Protein AF-A0A7J7W1C6-F1 (afdb_monomer)

pLDDT: mean 73.7, std 22.51, range [23.16, 97.81]

Structure (mmCIF, N/CA/C/O backbone):
data_AF-A0A7J7W1C6-F1
#
_entry.id   AF-A0A7J7W1C6-F1
#
loop_
_atom_site.group_PDB
_atom_site.id
_atom_site.type_symbol
_atom_site.label_atom_id
_atom_site.label_alt_id
_atom_site.label_comp_id
_atom_site.label_asym_id
_atom_site.label_entity_id
_atom_site.label_seq_id
_atom_site.pdbx_PDB_ins_code
_atom_site.Cartn_x
_atom_site.Cartn_y
_atom_site.Cartn_z
_atom_site.occupancy
_atom_site.B_iso_or_equiv
_atom_site.auth_seq_id
_atom_site.auth_comp_id
_atom_site.auth_asym_id
_atom_site.auth_atom_id
_atom_site.pdbx_PDB_model_num
ATOM 1 N N . MET A 1 1 ? -37.098 -21.656 29.775 1.00 35.44 1 MET A N 1
ATOM 2 C CA . MET A 1 1 ? -37.944 -20.833 30.673 1.00 35.44 1 MET A CA 1
ATOM 3 C C . MET A 1 1 ? -39.061 -20.304 29.790 1.00 35.44 1 MET A C 1
ATOM 5 O O . MET A 1 1 ? -38.696 -19.569 28.898 1.00 35.44 1 MET A O 1
ATOM 9 N N . HIS A 1 2 ? -40.329 -20.739 29.902 1.00 36.75 2 HIS A N 1
ATOM 10 C CA . HIS A 1 2 ? -41.329 -20.486 28.830 1.00 36.75 2 HIS A CA 1
ATOM 11 C C . HIS A 1 2 ? -42.744 -20.053 29.264 1.00 36.75 2 HIS A C 1
ATOM 13 O O . HIS A 1 2 ? -43.590 -19.843 28.406 1.00 36.75 2 HIS A O 1
ATOM 19 N N . SER A 1 3 ? -43.027 -19.871 30.557 1.00 36.19 3 SER A N 1
ATOM 20 C CA . SER A 1 3 ? -44.398 -19.619 31.052 1.00 36.19 3 SER A CA 1
ATOM 21 C C . SER A 1 3 ? -44.576 -18.299 31.818 1.00 36.19 3 SER A C 1
ATOM 23 O O . SER A 1 3 ? -45.486 -18.188 32.633 1.00 36.19 3 SER A O 1
ATOM 25 N N . ALA A 1 4 ? -43.686 -17.322 31.619 1.00 40.28 4 ALA A N 1
ATOM 26 C CA . ALA A 1 4 ? -43.684 -16.046 32.351 1.00 40.28 4 ALA A CA 1
ATOM 27 C C . ALA A 1 4 ? -43.164 -14.878 31.482 1.00 40.28 4 ALA A C 1
ATOM 29 O O . ALA A 1 4 ? -42.353 -14.067 31.918 1.00 40.28 4 ALA A O 1
ATOM 30 N N . TYR A 1 5 ? -43.565 -14.870 30.207 1.00 48.69 5 TYR A N 1
ATOM 31 C CA . TYR A 1 5 ? -42.809 -14.242 29.112 1.00 48.69 5 TYR A CA 1
ATOM 32 C C . TYR A 1 5 ? -43.019 -12.736 28.894 1.00 48.69 5 TYR A C 1
ATOM 34 O O . TYR A 1 5 ? -42.283 -12.141 28.117 1.00 48.69 5 TYR A O 1
ATOM 42 N N . GLY A 1 6 ? -44.025 -12.126 29.524 1.00 50.12 6 GLY A N 1
ATOM 43 C CA . GLY A 1 6 ? -44.261 -10.683 29.432 1.00 50.12 6 GLY A CA 1
ATOM 44 C C . GLY A 1 6 ? -43.452 -9.927 30.481 1.00 50.12 6 GLY A C 1
ATOM 45 O O . GLY A 1 6 ? -42.322 -9.504 30.252 1.00 50.12 6 GLY A O 1
ATOM 46 N N . ASP A 1 7 ? -44.045 -9.791 31.661 1.00 51.88 7 ASP A N 1
ATOM 47 C CA . ASP A 1 7 ? -43.642 -8.774 32.635 1.00 51.88 7 ASP A CA 1
ATOM 48 C C . ASP A 1 7 ? -42.285 -9.067 33.303 1.00 51.88 7 ASP A C 1
ATOM 50 O O . ASP A 1 7 ? -41.523 -8.147 33.590 1.00 51.88 7 ASP A O 1
ATOM 54 N N . ILE A 1 8 ? -41.926 -10.345 33.503 1.00 55.88 8 ILE A N 1
ATOM 55 C CA . ILE A 1 8 ? -40.660 -10.708 34.172 1.00 55.88 8 ILE A CA 1
ATOM 56 C C . ILE A 1 8 ? -39.443 -10.315 33.323 1.00 55.88 8 ILE A C 1
ATOM 58 O O . ILE A 1 8 ? -38.424 -9.901 33.875 1.00 55.88 8 ILE A O 1
ATOM 62 N N . ILE A 1 9 ? -39.546 -10.388 31.993 1.00 58.12 9 ILE A N 1
ATOM 63 C CA . ILE A 1 9 ? -38.463 -9.961 31.100 1.00 58.12 9 ILE A CA 1
ATOM 64 C C . ILE A 1 9 ? -38.226 -8.451 31.243 1.00 58.12 9 ILE A C 1
ATOM 66 O O . ILE A 1 9 ? -37.080 -8.036 31.375 1.00 58.12 9 ILE A O 1
ATOM 70 N N . LEU A 1 10 ? -39.282 -7.638 31.345 1.00 58.62 10 LEU A N 1
ATOM 71 C CA . LEU A 1 10 ? -39.145 -6.199 31.595 1.00 58.62 10 LEU A CA 1
ATOM 72 C C . LEU A 1 10 ? -38.528 -5.903 32.974 1.00 58.62 10 LEU A C 1
ATOM 74 O O . LEU A 1 10 ? -37.656 -5.042 33.067 1.00 58.62 10 LEU A O 1
ATOM 78 N N . THR A 1 11 ? -38.867 -6.666 34.026 1.00 64.94 11 THR A N 1
ATOM 79 C CA . THR A 1 11 ? -38.224 -6.484 35.350 1.00 64.94 11 THR A CA 1
ATOM 80 C C . THR A 1 11 ? -36.711 -6.740 35.341 1.00 64.94 11 THR A C 1
ATOM 82 O O . THR A 1 11 ? -35.992 -6.152 36.145 1.00 64.94 11 THR A O 1
ATOM 85 N N . PHE A 1 12 ? -36.187 -7.552 34.411 1.00 64.62 12 PHE A N 1
ATOM 86 C CA . PHE A 1 12 ? -34.737 -7.755 34.256 1.00 64.62 12 PHE A CA 1
ATOM 87 C C . PHE A 1 12 ? -33.992 -6.511 33.747 1.00 64.62 12 PHE A C 1
ATOM 89 O O . PHE A 1 12 ? -32.783 -6.404 33.971 1.00 64.62 12 PHE A O 1
ATOM 96 N N . TYR A 1 13 ? -34.702 -5.580 33.106 1.00 66.50 13 TYR A N 1
ATOM 97 C CA . TYR A 1 13 ? -34.163 -4.335 32.554 1.00 66.50 13 TYR A CA 1
ATOM 98 C C . TYR A 1 13 ? -34.511 -3.101 33.403 1.00 66.50 13 TYR A C 1
ATOM 100 O O . TYR A 1 13 ? -34.223 -1.971 33.013 1.00 66.50 13 TYR A O 1
ATOM 108 N N . GLU A 1 14 ? -35.075 -3.288 34.600 1.00 70.50 14 GLU A N 1
ATOM 109 C CA . GLU A 1 14 ? -35.191 -2.197 35.566 1.00 70.50 14 GLU A CA 1
ATOM 110 C C . GLU A 1 14 ? -33.805 -1.664 35.990 1.00 70.50 14 GLU A C 1
ATOM 112 O O . GLU A 1 14 ? -32.876 -2.450 36.225 1.00 70.50 14 GLU A O 1
ATOM 117 N N . PRO A 1 15 ? -33.674 -0.350 36.268 1.00 68.31 15 PRO A N 1
ATOM 118 C CA . PRO A 1 15 ? -32.480 0.220 36.900 1.00 68.31 15 PRO A CA 1
ATOM 119 C C . PRO A 1 15 ? -32.100 -0.447 38.237 1.00 68.31 15 PRO A C 1
ATOM 121 O O . PRO A 1 15 ? -30.941 -0.403 38.646 1.00 68.31 15 PRO A O 1
ATOM 124 N N . SER A 1 16 ? -33.060 -1.098 38.907 1.00 75.25 16 SER A N 1
ATOM 125 C CA . SER A 1 16 ? -32.864 -1.888 40.130 1.00 75.25 16 SER A CA 1
ATOM 126 C C . SER A 1 16 ? -31.999 -3.146 39.913 1.00 75.25 16 SER A C 1
ATOM 128 O O . SER A 1 16 ? -31.305 -3.589 40.833 1.00 75.25 16 SER A O 1
ATOM 130 N N . ILE A 1 17 ? -32.002 -3.709 38.697 1.00 73.94 17 ILE A N 1
ATOM 131 C CA . ILE A 1 17 ? -31.295 -4.944 38.320 1.00 73.94 17 ILE A CA 1
ATOM 132 C C . ILE A 1 17 ? -29.998 -4.658 37.538 1.00 73.94 17 ILE A C 1
ATOM 134 O O . ILE A 1 17 ? -29.136 -5.540 37.457 1.00 73.94 17 ILE A O 1
ATOM 138 N N . LEU A 1 18 ? -29.779 -3.414 37.089 1.00 74.06 18 LEU A N 1
ATOM 139 C CA . LEU A 1 18 ? -28.588 -2.946 36.358 1.00 74.06 18 LEU A CA 1
ATOM 140 C C . LEU A 1 18 ? -27.244 -3.550 36.846 1.00 74.06 18 LEU A C 1
ATOM 142 O O . LEU A 1 18 ? -26.507 -4.065 36.002 1.00 74.06 18 LEU A O 1
ATOM 146 N N . PRO A 1 19 ? -26.900 -3.612 38.155 1.00 76.94 19 PRO A N 1
ATOM 147 C CA . PRO A 1 19 ? -25.616 -4.182 38.590 1.00 76.94 19 PRO A CA 1
ATOM 148 C C . PRO A 1 19 ? -25.473 -5.688 38.309 1.00 76.94 19 PRO A C 1
ATOM 150 O O . PRO A 1 19 ? -24.366 -6.181 38.091 1.00 76.94 19 PRO A O 1
ATOM 153 N N . ARG A 1 20 ? -26.586 -6.434 38.301 1.00 78.69 20 ARG A N 1
ATOM 154 C CA . ARG A 1 20 ? -26.614 -7.873 37.986 1.00 78.69 20 ARG A CA 1
ATOM 155 C C . ARG A 1 20 ? -26.510 -8.108 36.482 1.00 78.69 20 ARG A C 1
ATOM 157 O O . ARG A 1 20 ? -25.791 -9.015 36.066 1.00 78.69 20 ARG A O 1
ATOM 164 N N . LEU A 1 21 ? -27.178 -7.274 35.683 1.00 76.94 21 LEU A N 1
ATOM 165 C CA . LEU A 1 21 ? -27.072 -7.304 34.224 1.00 76.94 21 LEU A CA 1
ATOM 166 C C . LEU A 1 21 ? -25.643 -6.966 33.772 1.00 76.94 21 LEU A C 1
ATOM 168 O O . LEU A 1 21 ? -25.058 -7.718 33.000 1.00 76.94 21 LEU A O 1
ATOM 172 N N . GLY A 1 22 ? -25.032 -5.922 34.340 1.00 77.12 22 GLY A N 1
ATOM 173 C CA . GLY A 1 22 ? -23.641 -5.547 34.067 1.00 77.12 22 GLY A CA 1
ATOM 174 C C . GLY A 1 22 ? -22.629 -6.635 34.431 1.00 77.12 22 GLY A C 1
ATOM 175 O O . GLY A 1 22 ? -21.665 -6.852 33.696 1.00 77.12 22 GLY A O 1
ATOM 176 N N . PHE A 1 23 ? -22.867 -7.383 35.516 1.00 79.69 23 PHE A N 1
ATOM 177 C CA . PHE A 1 23 ? -22.076 -8.571 35.852 1.00 79.69 23 PHE A CA 1
ATOM 178 C C . PHE A 1 23 ? -22.254 -9.697 34.820 1.00 79.69 23 PHE A C 1
ATOM 180 O O . PHE A 1 23 ? -21.262 -10.276 34.380 1.00 79.69 23 PHE A O 1
ATOM 187 N N . ALA A 1 24 ? -23.488 -9.987 34.392 1.00 80.56 24 ALA A N 1
ATOM 188 C CA . ALA A 1 24 ? -23.764 -11.009 33.378 1.00 80.56 24 ALA A CA 1
ATOM 189 C C . ALA A 1 24 ? -23.132 -10.667 32.016 1.00 80.56 24 ALA A C 1
ATOM 191 O O . ALA A 1 24 ? -22.465 -11.514 31.422 1.00 80.56 24 ALA A O 1
ATOM 192 N N . VAL A 1 25 ? -23.261 -9.415 31.564 1.00 81.62 25 VAL A N 1
ATOM 193 C CA . VAL A 1 25 ? -22.599 -8.887 30.360 1.00 81.62 25 VAL A CA 1
ATOM 194 C C . VAL A 1 25 ? -21.081 -9.032 30.485 1.00 81.62 25 VAL A C 1
ATOM 196 O O . VAL A 1 25 ? -20.446 -9.623 29.615 1.00 81.62 25 VAL A O 1
ATOM 199 N N . SER A 1 26 ? -20.498 -8.585 31.600 1.00 79.56 26 SER A N 1
ATOM 200 C CA . SER A 1 26 ? -19.050 -8.669 31.846 1.00 79.56 26 SER A CA 1
ATOM 201 C C . SER A 1 26 ? -18.531 -10.116 31.853 1.00 79.56 26 SER A C 1
ATOM 203 O O . SER A 1 26 ? -17.456 -10.387 31.319 1.00 79.56 26 SER A O 1
ATOM 205 N N . LEU A 1 27 ? -19.301 -11.063 32.404 1.00 83.06 27 LEU A N 1
ATOM 206 C CA . LEU A 1 27 ? -18.977 -12.493 32.398 1.00 83.06 27 LEU A CA 1
ATOM 207 C C . LEU A 1 27 ? -19.019 -13.088 30.981 1.00 83.06 27 LEU A C 1
ATOM 209 O O . LEU A 1 27 ? -18.106 -13.819 30.602 1.00 83.06 27 LEU A O 1
ATOM 213 N N . LEU A 1 28 ? -20.041 -12.762 30.184 1.00 83.50 28 LEU A N 1
ATOM 214 C CA . LEU A 1 28 ? -20.164 -13.234 28.799 1.00 83.50 28 LEU A CA 1
ATOM 215 C C . LEU A 1 28 ? -19.059 -12.670 27.896 1.00 83.50 28 LEU A C 1
ATOM 217 O O . LEU A 1 28 ? -18.475 -13.415 27.110 1.00 83.50 28 LEU A O 1
ATOM 221 N N . LEU A 1 29 ? -18.712 -11.391 28.052 1.00 82.12 29 LEU A N 1
ATOM 222 C CA . LEU A 1 29 ? -17.581 -10.773 27.355 1.00 82.12 29 LEU A CA 1
ATOM 223 C C . LEU A 1 29 ? -16.249 -11.430 27.751 1.00 82.12 29 LEU A C 1
ATOM 225 O O . LEU A 1 29 ? -15.450 -11.762 26.876 1.00 82.12 29 LEU A O 1
ATOM 229 N N . GLY A 1 30 ? -16.033 -11.689 29.046 1.00 77.56 30 GLY A N 1
ATOM 230 C CA . GLY A 1 30 ? -14.847 -12.397 29.539 1.00 77.56 30 GLY A CA 1
ATOM 231 C C . GLY A 1 30 ? -14.729 -13.823 28.992 1.00 77.56 30 GLY A C 1
ATOM 232 O O . GLY A 1 30 ? -13.640 -14.240 28.598 1.00 77.56 30 GLY A O 1
ATOM 233 N N . LEU A 1 31 ? -15.846 -14.551 28.883 1.00 80.25 31 LEU A N 1
ATOM 234 C CA . LEU A 1 31 ? -15.896 -15.861 28.226 1.00 80.25 31 LEU A CA 1
ATOM 235 C C . LEU A 1 31 ? -15.590 -15.755 26.722 1.00 80.25 31 LEU A C 1
ATOM 237 O O . LEU A 1 31 ? -14.794 -16.536 26.210 1.00 80.25 31 LEU A O 1
ATOM 241 N N . ALA A 1 32 ? -16.154 -14.781 26.005 1.00 81.94 32 ALA A N 1
ATOM 242 C CA . ALA A 1 32 ? -15.875 -14.587 24.580 1.00 81.94 32 ALA A CA 1
ATOM 243 C C . ALA A 1 32 ? -14.399 -14.216 24.303 1.00 81.94 32 ALA A C 1
ATOM 245 O O . ALA A 1 32 ? -13.808 -14.692 23.328 1.00 81.94 32 ALA A O 1
ATOM 246 N N . GLU A 1 33 ? -13.785 -13.405 25.170 1.00 77.44 33 GLU A N 1
ATOM 247 C CA . GLU A 1 33 ? -12.381 -12.992 25.074 1.00 77.44 33 GLU A CA 1
ATOM 248 C C . GLU A 1 33 ? -11.417 -14.140 25.430 1.00 77.44 33 GLU A C 1
ATOM 250 O O . GLU A 1 33 ? -10.553 -14.493 24.618 1.00 77.44 33 GLU A O 1
ATOM 255 N N . GLN A 1 34 ? -11.570 -14.745 26.615 1.00 78.62 34 GLN A N 1
ATOM 256 C CA . GLN A 1 34 ? -10.503 -15.513 27.275 1.00 78.62 34 GLN A CA 1
ATOM 257 C C . GLN A 1 34 ? -10.601 -17.041 27.126 1.00 78.62 34 GLN A C 1
ATOM 259 O O . GLN A 1 34 ? -9.605 -17.730 27.369 1.00 78.62 34 GLN A O 1
ATOM 264 N N . GLU A 1 35 ? -11.752 -17.603 26.734 1.00 82.56 35 GLU A N 1
ATOM 265 C CA . GLU A 1 35 ? -11.888 -19.063 26.633 1.00 82.56 35 GLU A CA 1
ATOM 266 C C . GLU A 1 35 ? -11.059 -19.694 25.507 1.00 82.56 35 GLU A C 1
ATOM 268 O O . GLU A 1 35 ? -10.753 -19.090 24.479 1.00 82.56 35 GLU A O 1
ATOM 273 N N . LYS A 1 36 ? -10.738 -20.978 25.684 1.00 75.88 36 LYS A N 1
ATOM 274 C CA . LYS A 1 36 ? -10.063 -21.810 24.679 1.00 75.88 36 LYS A CA 1
ATOM 275 C C . LYS A 1 36 ? -11.060 -22.559 23.800 1.00 75.88 36 LYS A C 1
ATOM 277 O O . LYS A 1 36 ? -10.735 -22.902 22.662 1.00 75.88 36 LYS A O 1
ATOM 282 N N . SER A 1 37 ? -12.269 -22.825 24.299 1.00 80.38 37 SER A N 1
ATOM 283 C CA . SER A 1 37 ? -13.301 -23.506 23.515 1.00 80.38 37 SER A CA 1
ATOM 284 C C . SER A 1 37 ? -14.016 -22.543 22.568 1.00 80.38 37 SER A C 1
ATOM 286 O O . SER A 1 37 ? -14.782 -21.676 22.990 1.00 80.38 37 SER A O 1
ATOM 288 N N . LYS A 1 38 ? -13.840 -22.759 21.259 1.00 80.81 38 LYS A N 1
ATOM 289 C CA . LYS A 1 38 ? -14.543 -22.011 20.201 1.00 80.81 38 LYS A CA 1
ATOM 290 C C . LYS A 1 38 ? -16.067 -22.090 20.333 1.00 80.81 38 LYS A C 1
ATOM 292 O O . LYS A 1 38 ? -16.754 -21.119 20.038 1.00 80.81 38 LYS A O 1
ATOM 297 N N . GLN A 1 39 ? -16.589 -23.223 20.810 1.00 80.56 39 GLN A N 1
ATOM 298 C CA . GLN A 1 39 ? -18.020 -23.395 21.070 1.00 80.56 39 GLN A CA 1
ATOM 299 C C . GLN A 1 39 ? -18.492 -22.529 22.244 1.00 80.56 39 GLN A C 1
ATOM 301 O O . GLN A 1 39 ? -19.548 -21.916 22.135 1.00 80.56 39 GLN A O 1
ATOM 306 N N . ILE A 1 40 ? -17.703 -22.415 23.322 1.00 81.50 40 ILE A N 1
ATOM 307 C CA . ILE A 1 40 ? -18.052 -21.556 24.467 1.00 81.50 40 ILE A CA 1
ATOM 308 C C . ILE A 1 40 ? -17.988 -20.079 24.067 1.00 81.50 40 ILE A C 1
ATOM 310 O O . ILE A 1 40 ? -18.908 -19.340 24.400 1.00 81.50 40 ILE A O 1
ATOM 314 N N . LYS A 1 41 ? -16.988 -19.656 23.278 1.00 81.94 41 LYS A N 1
ATOM 315 C CA . LYS A 1 41 ? -16.941 -18.288 22.730 1.00 81.94 41 LYS A CA 1
ATOM 316 C C . LYS A 1 41 ? -18.190 -17.944 21.913 1.00 81.94 41 LYS A C 1
ATOM 318 O O . LYS A 1 41 ? -18.825 -16.928 22.169 1.00 81.94 41 LYS A O 1
ATOM 323 N N . ILE A 1 42 ? -18.567 -18.799 20.958 1.00 79.50 42 ILE A N 1
ATOM 324 C CA . ILE A 1 42 ? -19.758 -18.581 20.116 1.00 79.50 42 ILE A CA 1
ATOM 325 C C . ILE A 1 42 ? -21.040 -18.610 20.961 1.00 79.50 42 ILE A C 1
ATOM 327 O O . ILE A 1 42 ? -21.919 -17.780 20.751 1.00 79.50 42 ILE A O 1
ATOM 331 N N . ALA A 1 43 ? -21.142 -19.509 21.944 1.00 81.06 43 ALA A N 1
ATOM 332 C CA . ALA A 1 43 ? -22.274 -19.541 22.867 1.00 81.06 43 ALA A CA 1
ATOM 333 C C . ALA A 1 43 ? -22.359 -18.267 23.725 1.00 81.06 43 ALA A C 1
ATOM 335 O O . ALA A 1 43 ? -23.446 -17.728 23.886 1.00 81.06 43 ALA A O 1
ATOM 336 N N . ALA A 1 44 ? -21.235 -17.745 24.224 1.00 82.69 44 ALA A N 1
ATOM 337 C CA . ALA A 1 44 ? -21.204 -16.516 25.013 1.00 82.69 44 ALA A CA 1
ATOM 338 C C . ALA A 1 44 ? -21.632 -15.285 24.194 1.00 82.69 44 ALA A C 1
ATOM 340 O O . ALA A 1 44 ? -22.415 -14.474 24.682 1.00 82.69 44 ALA A O 1
ATOM 341 N N . LEU A 1 45 ? -21.191 -15.192 22.933 1.00 82.62 45 LEU A N 1
ATOM 342 C CA . LEU A 1 45 ? -21.634 -14.161 21.987 1.00 82.62 45 LEU A CA 1
ATOM 343 C C . LEU A 1 45 ? -23.140 -14.272 21.688 1.00 82.62 45 LEU A C 1
ATOM 345 O O . LEU A 1 45 ? -23.846 -13.272 21.760 1.00 82.62 45 LEU A O 1
ATOM 349 N N . LYS A 1 46 ? -23.660 -15.487 21.459 1.00 78.50 46 LYS A N 1
ATOM 350 C CA . LYS A 1 46 ? -25.104 -15.710 21.269 1.00 78.50 46 LYS A CA 1
ATOM 351 C C . LYS A 1 46 ? -25.932 -15.397 22.514 1.00 78.50 46 LYS A C 1
ATOM 353 O O . LYS A 1 46 ? -27.006 -14.819 22.400 1.00 78.50 46 LYS A O 1
ATOM 358 N N . CYS A 1 47 ? -25.435 -15.706 23.710 1.00 80.19 47 CYS A N 1
ATOM 359 C CA . CYS A 1 47 ? -26.073 -15.279 24.956 1.00 80.19 47 CYS A CA 1
ATOM 360 C C . CYS A 1 47 ? -26.097 -13.748 25.097 1.00 80.19 47 CYS A C 1
ATOM 362 O O . CYS A 1 47 ? -27.045 -13.219 25.668 1.00 80.19 47 CYS A O 1
ATOM 364 N N . LEU A 1 48 ? -25.099 -13.034 24.563 1.00 79.38 48 LEU A N 1
ATOM 365 C CA . LEU A 1 48 ? -25.077 -11.569 24.536 1.00 79.38 48 LEU A CA 1
ATOM 366 C C . LEU A 1 48 ? -26.172 -10.999 23.611 1.00 79.38 48 LEU A C 1
ATOM 368 O O . LEU A 1 48 ? -26.851 -10.057 24.001 1.00 79.38 48 LEU A O 1
ATOM 372 N N . GLN A 1 49 ? -26.393 -11.616 22.442 1.00 75.50 49 GLN A N 1
ATOM 373 C CA . GLN A 1 49 ? -27.492 -11.283 21.516 1.00 75.50 49 GLN A CA 1
ATOM 374 C C . GLN A 1 49 ? -28.871 -11.557 22.153 1.00 75.50 49 GLN A C 1
ATOM 376 O O . GLN A 1 49 ? -29.752 -10.699 22.150 1.00 75.50 49 GLN A O 1
ATOM 381 N N . VAL A 1 50 ? -29.032 -12.713 22.807 1.00 75.44 50 VAL A N 1
ATOM 382 C CA . VAL A 1 50 ? -30.277 -13.093 23.502 1.00 75.44 50 VAL A CA 1
ATOM 383 C C . VAL A 1 50 ? -30.573 -12.193 24.713 1.00 75.44 50 VAL A C 1
ATOM 385 O O . VAL A 1 50 ? -31.740 -11.957 25.019 1.00 75.44 50 VAL A O 1
ATOM 388 N N . LEU A 1 51 ? -29.558 -11.622 25.376 1.00 72.81 51 LEU A N 1
ATOM 389 C CA . LEU A 1 51 ? -29.755 -10.600 26.419 1.00 72.81 51 LEU A CA 1
ATOM 390 C C . LEU A 1 51 ? -30.298 -9.261 25.884 1.00 72.81 51 LEU A C 1
ATOM 392 O O . LEU A 1 51 ? -30.764 -8.454 26.689 1.00 72.81 51 LEU A O 1
ATOM 396 N N . LEU A 1 52 ? -30.289 -9.050 24.565 1.00 65.12 52 LEU A N 1
ATOM 397 C CA . LEU A 1 52 ? -30.981 -7.957 23.872 1.00 65.12 52 LEU A CA 1
ATOM 398 C C . LEU A 1 52 ? -32.306 -8.394 23.229 1.00 65.12 52 LEU A C 1
ATOM 400 O O . LEU A 1 52 ? -32.869 -7.667 22.415 1.00 65.12 52 LEU A O 1
ATOM 404 N N . LEU A 1 53 ? -32.799 -9.585 23.584 1.00 62.25 53 LEU A N 1
ATOM 405 C CA . LEU A 1 53 ? -34.030 -10.191 23.066 1.00 62.25 53 LEU A CA 1
ATOM 406 C C . LEU A 1 53 ? -34.036 -10.445 21.547 1.00 62.25 53 LEU A C 1
ATOM 408 O O . LEU A 1 53 ? -35.074 -10.800 20.992 1.00 62.25 53 LEU A O 1
ATOM 412 N N . GLN A 1 54 ? -32.879 -10.356 20.884 1.00 57.62 54 GLN A N 1
ATOM 413 C CA . GLN A 1 54 ? -32.724 -10.759 19.488 1.00 57.62 54 GLN A CA 1
ATOM 414 C C . GLN A 1 54 ? -32.376 -12.253 19.423 1.00 57.62 54 GLN A C 1
ATOM 416 O O . GLN A 1 54 ? -31.295 -12.687 19.827 1.00 57.62 54 GLN A O 1
ATOM 421 N N . CYS A 1 55 ? -33.335 -13.054 18.955 1.00 51.09 55 CYS A N 1
ATOM 422 C CA . CYS A 1 55 ? -33.212 -14.499 18.781 1.00 51.09 55 CYS A CA 1
ATOM 423 C C . CYS A 1 55 ? -33.850 -14.923 17.456 1.00 51.09 55 CYS A C 1
ATOM 425 O O . CYS A 1 55 ? -35.045 -14.712 17.262 1.00 51.09 55 CYS A O 1
ATOM 427 N N . ASP A 1 56 ? -33.082 -15.601 16.598 1.00 47.34 56 ASP A N 1
ATOM 428 C CA . ASP A 1 56 ? -33.562 -16.266 15.373 1.00 47.34 56 ASP A CA 1
ATOM 429 C C . ASP A 1 56 ? -34.379 -17.539 15.697 1.00 47.34 56 ASP A C 1
ATOM 431 O O . ASP A 1 56 ? -34.087 -18.628 15.199 1.00 47.34 56 ASP A O 1
ATOM 435 N N . CYS A 1 57 ? -35.341 -17.453 16.618 1.00 52.12 57 CYS A N 1
ATOM 436 C CA . CYS A 1 57 ? -36.127 -18.591 17.077 1.00 52.12 57 CYS A CA 1
ATOM 437 C C . CYS A 1 57 ? -37.632 -18.348 16.894 1.00 52.12 57 CYS A C 1
ATOM 439 O O . CYS A 1 57 ? -38.206 -17.456 17.517 1.00 52.12 57 CYS A O 1
ATOM 441 N N . ASP A 1 58 ? -38.266 -19.191 16.068 1.00 45.84 58 ASP A N 1
ATOM 442 C CA . ASP A 1 58 ? -39.655 -19.052 15.589 1.00 45.84 58 ASP A CA 1
ATOM 443 C C . ASP A 1 58 ? -40.707 -18.889 16.712 1.00 45.84 58 ASP A C 1
ATOM 445 O O . ASP A 1 58 ? -41.767 -18.301 16.502 1.00 45.84 58 ASP A O 1
ATOM 449 N N . ASP A 1 59 ? -40.400 -19.357 17.926 1.00 45.69 59 ASP A N 1
ATOM 450 C CA . ASP A 1 59 ? -41.249 -19.267 19.123 1.00 45.69 59 ASP A CA 1
ATOM 451 C C . ASP A 1 59 ? -41.255 -17.878 19.821 1.00 45.69 59 ASP A C 1
ATOM 453 O O . ASP A 1 59 ? -41.801 -17.758 20.920 1.00 45.69 59 ASP A O 1
ATOM 457 N N . HIS A 1 60 ? -40.653 -16.819 19.251 1.00 49.88 60 HIS A N 1
ATOM 458 C CA . HIS A 1 60 ? -40.617 -15.456 19.838 1.00 49.88 60 HIS A CA 1
ATOM 459 C C . HIS A 1 60 ? -41.435 -14.401 19.047 1.00 49.88 60 HIS A C 1
ATOM 461 O O . HIS A 1 60 ? -40.873 -13.453 18.500 1.00 49.88 60 HIS A O 1
ATOM 467 N N . PRO A 1 61 ? -42.782 -14.474 19.020 1.00 41.72 61 PRO A N 1
ATOM 468 C CA . PRO A 1 61 ? -43.632 -13.609 18.191 1.00 41.72 61 PRO A CA 1
ATOM 469 C C . PRO A 1 61 ? -43.899 -12.202 18.775 1.00 41.72 61 PRO A C 1
ATOM 471 O O . PRO A 1 61 ? -44.937 -11.608 18.483 1.00 41.72 61 PRO A O 1
ATOM 474 N N . ARG A 1 62 ? -43.023 -11.661 19.635 1.00 51.00 62 ARG A N 1
ATOM 475 C CA . ARG A 1 62 ? -43.225 -10.346 20.272 1.00 51.00 62 ARG A CA 1
ATOM 476 C C . ARG A 1 62 ? -42.031 -9.422 20.045 1.00 51.00 62 ARG A C 1
ATOM 478 O O . ARG A 1 62 ? -41.094 -9.403 20.836 1.00 51.00 62 ARG A O 1
ATOM 485 N N . SER A 1 63 ? -42.116 -8.618 18.987 1.00 54.72 63 SER A N 1
ATOM 486 C CA . SER A 1 63 ? -41.334 -7.386 18.875 1.00 54.72 63 SER A CA 1
ATOM 487 C C . SER A 1 63 ? -41.611 -6.494 20.088 1.00 54.72 63 SER A C 1
ATOM 489 O O . SER A 1 63 ? -42.776 -6.299 20.452 1.00 54.72 63 SER A O 1
ATOM 491 N N . LEU A 1 64 ? -40.555 -5.947 20.687 1.00 60.19 64 LEU A N 1
ATOM 492 C CA . LEU A 1 64 ? -40.659 -4.897 21.700 1.00 60.19 64 LEU A CA 1
ATOM 493 C C . LEU A 1 64 ? -41.414 -3.688 21.131 1.00 60.19 64 LEU A C 1
ATOM 495 O O . LEU A 1 64 ? -41.295 -3.376 19.945 1.00 60.19 64 LEU A O 1
ATOM 499 N N . GLY A 1 65 ? -42.161 -2.979 21.974 1.00 61.75 65 GLY A N 1
ATOM 500 C CA . GLY A 1 65 ? -42.604 -1.629 21.637 1.00 61.75 65 GLY A CA 1
ATOM 501 C C . GLY A 1 65 ? -41.408 -0.673 21.582 1.00 61.75 65 GLY A C 1
ATOM 502 O O . GLY A 1 65 ? -40.453 -0.844 22.338 1.00 61.75 65 GLY A O 1
ATOM 503 N N . GLU A 1 66 ? -41.474 0.373 20.752 1.00 61.84 66 GLU A N 1
ATOM 504 C CA . GLU A 1 66 ? -40.395 1.372 20.590 1.00 61.84 66 GLU A CA 1
ATOM 505 C C . GLU A 1 66 ? -39.862 1.903 21.934 1.00 61.84 66 GLU A C 1
ATOM 507 O O . GLU A 1 66 ? -38.665 2.113 22.114 1.00 61.84 66 GLU A O 1
ATOM 512 N N . LEU A 1 67 ? -40.761 2.082 22.907 1.00 64.94 67 LEU A N 1
ATOM 513 C CA . LEU A 1 67 ? -40.457 2.598 24.240 1.00 64.94 67 LEU A CA 1
ATOM 514 C C . LEU A 1 67 ? -39.757 1.556 25.138 1.00 64.94 67 LEU A C 1
ATOM 516 O O . LEU A 1 67 ? -38.892 1.923 25.928 1.00 64.94 67 LEU A O 1
ATOM 520 N N . GLU A 1 68 ? -40.072 0.266 24.981 1.00 68.69 68 GLU A N 1
ATOM 521 C CA . GLU A 1 68 ? -39.398 -0.848 25.670 1.00 68.69 68 GLU A CA 1
ATOM 522 C C . GLU A 1 68 ? -38.003 -1.088 25.065 1.00 68.69 68 GLU A C 1
ATOM 524 O O . GLU A 1 68 ? -37.018 -1.225 25.789 1.00 68.69 68 GLU A O 1
ATOM 529 N N . GLN A 1 69 ? -37.903 -1.063 23.731 1.00 66.69 69 GLN A N 1
ATOM 530 C CA . GLN A 1 69 ? -36.638 -1.171 22.999 1.00 66.69 69 GLN A CA 1
ATOM 531 C C . GLN A 1 69 ? -35.703 0.002 23.319 1.00 66.69 69 GLN A C 1
ATOM 533 O O . GLN A 1 69 ? -34.509 -0.203 23.525 1.00 66.69 69 GLN A O 1
ATOM 538 N N . LYS A 1 70 ? -36.244 1.219 23.454 1.00 66.56 70 LYS A N 1
ATOM 539 C CA . LYS A 1 70 ? -35.473 2.384 23.897 1.00 66.56 70 LYS A CA 1
ATOM 540 C C . LYS A 1 70 ? -34.976 2.251 25.338 1.00 66.56 70 LYS A C 1
ATOM 542 O O . LYS A 1 70 ? -33.809 2.525 25.584 1.00 66.56 70 LYS A O 1
ATOM 547 N N . GLN A 1 71 ? -35.809 1.783 26.273 1.00 69.19 71 GLN A N 1
ATOM 548 C CA . GLN A 1 71 ? -35.374 1.532 27.656 1.00 69.19 71 GLN A CA 1
ATOM 549 C C . GLN A 1 71 ? -34.258 0.480 27.729 1.00 69.19 71 GLN A C 1
ATOM 551 O O . GLN A 1 71 ? -33.294 0.665 28.469 1.00 69.19 71 GLN A O 1
ATOM 556 N N . LEU A 1 72 ? -34.354 -0.590 26.934 1.00 70.81 72 LEU A N 1
ATOM 557 C CA . LEU A 1 72 ? -33.296 -1.591 26.783 1.00 70.81 72 LEU A CA 1
ATOM 558 C C . LEU A 1 72 ? -31.995 -0.959 26.253 1.00 70.81 72 LEU A C 1
ATOM 560 O O . LEU A 1 72 ? -30.921 -1.215 26.801 1.00 70.81 72 LEU A O 1
ATOM 564 N N . GLY A 1 73 ? -32.095 -0.101 25.235 1.00 69.06 73 GLY A N 1
ATOM 565 C CA . GLY A 1 73 ? -30.967 0.629 24.658 1.00 69.06 73 GLY A CA 1
ATOM 566 C C . GLY A 1 73 ? -30.287 1.590 25.633 1.00 69.06 73 GLY A C 1
ATOM 567 O O . GLY A 1 73 ? -29.078 1.492 25.837 1.00 69.06 73 GLY A O 1
ATOM 568 N N . ASP A 1 74 ? -31.060 2.453 26.298 1.00 69.12 74 ASP A N 1
ATOM 569 C CA . ASP A 1 74 ? -30.580 3.390 27.326 1.00 69.12 74 ASP A CA 1
ATOM 570 C C . ASP A 1 74 ? -29.858 2.644 28.472 1.00 69.12 74 ASP A C 1
ATOM 572 O O . ASP A 1 74 ? -28.858 3.119 29.017 1.00 69.12 74 ASP A O 1
ATOM 576 N N . LEU A 1 75 ? -30.326 1.438 28.819 1.00 72.50 75 LEU A N 1
ATOM 577 C CA . LEU A 1 75 ? -29.715 0.586 29.837 1.00 72.50 75 LEU A CA 1
ATOM 578 C C . LEU A 1 75 ? -28.387 -0.027 29.355 1.00 72.50 75 LEU A C 1
ATOM 580 O O . LEU A 1 75 ? -27.386 0.021 30.076 1.00 72.50 75 LEU A O 1
ATOM 584 N N . PHE A 1 76 ? -28.344 -0.579 28.137 1.00 72.25 76 PHE A N 1
ATOM 585 C CA . PHE A 1 76 ? -27.133 -1.185 27.565 1.00 72.25 76 PHE A CA 1
ATOM 586 C C . PHE A 1 76 ? -26.068 -0.159 27.163 1.00 72.25 76 PHE A C 1
ATOM 588 O O . PHE A 1 76 ? -24.876 -0.481 27.218 1.00 72.25 76 PHE A O 1
ATOM 595 N N . ALA A 1 77 ? -26.459 1.084 26.867 1.00 69.00 77 ALA A N 1
ATOM 596 C CA . ALA A 1 77 ? -25.545 2.204 26.647 1.00 69.00 77 ALA A CA 1
ATOM 597 C C . ALA A 1 77 ? -24.546 2.379 27.811 1.00 69.00 77 ALA A C 1
ATOM 599 O O . ALA A 1 77 ? -23.372 2.669 27.588 1.00 69.00 77 ALA A O 1
ATOM 600 N N . SER A 1 78 ? -24.962 2.092 29.052 1.00 71.50 78 SER A N 1
ATOM 601 C CA . SER A 1 78 ? -24.089 2.154 30.237 1.00 71.50 78 SER A CA 1
ATOM 602 C C . SER A 1 78 ? -22.944 1.120 30.242 1.00 71.50 78 SER A C 1
ATOM 604 O O . SER A 1 78 ? -21.911 1.346 30.874 1.00 71.50 78 SER A O 1
ATOM 606 N N . PHE A 1 79 ? -23.083 0.004 29.515 1.00 73.69 79 PHE A N 1
ATOM 607 C CA . PHE A 1 79 ? -22.056 -1.043 29.381 1.00 73.69 79 PHE A CA 1
ATOM 608 C C . PHE A 1 79 ? -21.277 -0.951 28.061 1.00 73.69 79 PHE A C 1
ATOM 610 O O . PHE A 1 79 ? -20.285 -1.661 27.862 1.00 73.69 79 PHE A O 1
ATOM 617 N N . LEU A 1 80 ? -21.713 -0.071 27.163 1.00 70.06 80 LEU A N 1
ATOM 618 C CA . LEU A 1 80 ? -21.305 0.007 25.766 1.00 70.06 80 LEU A CA 1
ATOM 619 C C . LEU A 1 80 ? -19.792 0.211 25.544 1.00 70.06 80 LEU A C 1
ATOM 621 O O . LEU A 1 80 ? -19.254 -0.469 24.668 1.00 70.06 80 LEU A O 1
ATOM 625 N N . PRO A 1 81 ? -19.046 1.002 26.349 1.00 64.62 81 PRO A N 1
ATOM 626 C CA . PRO A 1 81 ? -17.587 1.088 26.220 1.00 64.62 81 PRO A CA 1
ATOM 627 C C . PRO A 1 81 ? -16.878 -0.240 26.535 1.00 64.62 81 PRO A C 1
ATOM 629 O O . PRO A 1 81 ? -15.903 -0.605 25.872 1.00 64.62 81 PRO A O 1
ATOM 632 N N . GLY A 1 82 ? -17.385 -0.995 27.517 1.00 70.62 82 GLY A N 1
ATOM 633 C CA . GLY A 1 82 ? -16.868 -2.313 27.893 1.00 70.62 82 GLY A CA 1
ATOM 634 C C . GLY A 1 82 ? -17.187 -3.377 26.844 1.00 70.62 82 GLY A C 1
ATOM 635 O O . GLY A 1 82 ? -16.290 -4.104 26.415 1.00 70.62 82 GLY A O 1
ATOM 636 N N . ILE A 1 83 ? -18.439 -3.403 26.374 1.00 75.19 83 ILE A N 1
ATOM 637 C CA . ILE A 1 83 ? -18.896 -4.249 25.263 1.00 75.19 83 ILE A CA 1
ATOM 638 C C . ILE A 1 83 ? -18.059 -3.982 24.009 1.00 75.19 83 ILE A C 1
ATOM 640 O O . ILE A 1 83 ? -17.466 -4.911 23.468 1.00 75.19 83 ILE A O 1
ATOM 644 N N . SER A 1 84 ? -17.960 -2.722 23.576 1.00 67.81 84 SER A N 1
ATOM 645 C CA . SER A 1 84 ? -17.230 -2.326 22.369 1.00 67.81 84 SER A CA 1
ATOM 646 C C . SER A 1 84 ? -15.750 -2.706 22.451 1.00 67.81 84 SER A C 1
ATOM 648 O O . SER A 1 84 ? -15.216 -3.329 21.530 1.00 67.81 84 SER A O 1
ATOM 650 N N . THR A 1 85 ? -15.100 -2.449 23.592 1.00 69.75 85 THR A N 1
ATOM 651 C CA . THR A 1 85 ? -13.704 -2.851 23.823 1.00 69.75 85 THR A CA 1
ATOM 652 C C . THR A 1 85 ? -13.529 -4.369 23.727 1.00 69.75 85 THR A C 1
ATOM 654 O O . THR A 1 85 ? -12.641 -4.843 23.016 1.00 69.75 85 THR A O 1
ATOM 657 N N . ALA A 1 86 ? -14.359 -5.149 24.426 1.00 73.69 86 ALA A N 1
ATOM 658 C CA . ALA A 1 86 ? -14.225 -6.602 24.477 1.00 73.69 86 ALA A CA 1
ATOM 659 C C . ALA A 1 86 ? -14.603 -7.279 23.149 1.00 73.69 86 ALA A C 1
ATOM 661 O O . ALA A 1 86 ? -13.840 -8.113 22.662 1.00 73.69 86 ALA A O 1
ATOM 662 N N . LEU A 1 87 ? -15.709 -6.888 22.507 1.00 73.44 87 LEU A N 1
ATOM 663 C CA . LEU A 1 87 ? -16.082 -7.413 21.191 1.00 73.44 87 LEU A CA 1
ATOM 664 C C . LEU A 1 87 ? -15.043 -7.045 20.133 1.00 73.44 87 LEU A C 1
ATOM 666 O O . LEU A 1 87 ? -14.626 -7.927 19.387 1.00 73.44 87 LEU A O 1
ATOM 670 N N . THR A 1 88 ? -14.507 -5.819 20.135 1.00 66.75 88 THR A N 1
ATOM 671 C CA . THR A 1 88 ? -13.400 -5.465 19.231 1.00 66.75 88 THR A CA 1
ATOM 672 C C . THR A 1 88 ? -12.179 -6.357 19.472 1.00 66.75 88 THR A C 1
ATOM 674 O O . THR A 1 88 ? -11.574 -6.831 18.510 1.00 66.75 88 THR A O 1
ATOM 677 N N . ARG A 1 89 ? -11.825 -6.682 20.726 1.00 68.56 89 ARG A N 1
ATOM 678 C CA . ARG A 1 89 ? -10.753 -7.656 21.027 1.00 68.56 89 ARG A CA 1
ATOM 679 C C . ARG A 1 89 ? -11.072 -9.079 20.553 1.00 68.56 89 ARG A C 1
ATOM 681 O O . ARG A 1 89 ? -10.164 -9.762 20.090 1.00 68.56 89 ARG A O 1
ATOM 688 N N . VAL A 1 90 ? -12.327 -9.528 20.607 1.00 71.44 90 VAL A N 1
ATOM 689 C CA . VAL A 1 90 ? -12.741 -10.847 20.086 1.00 71.44 90 VAL A CA 1
ATOM 690 C C . VAL A 1 90 ? -12.670 -10.887 18.556 1.00 71.44 90 VAL A C 1
ATOM 692 O O . VAL A 1 90 ? -12.053 -11.797 18.002 1.00 71.44 90 VAL A O 1
ATOM 695 N N . ILE A 1 91 ? -13.215 -9.865 17.884 1.00 67.44 91 ILE A N 1
ATOM 696 C CA . ILE A 1 91 ? -13.173 -9.667 16.423 1.00 67.44 91 ILE A CA 1
ATOM 697 C C . ILE A 1 91 ? -11.728 -9.680 15.904 1.00 67.44 91 ILE A C 1
ATOM 699 O O . ILE A 1 91 ? -11.469 -10.196 14.815 1.00 67.44 91 ILE A O 1
ATOM 703 N N . THR A 1 92 ? -10.792 -9.126 16.683 1.00 60.84 92 THR A N 1
ATOM 704 C CA . THR A 1 92 ? -9.392 -8.909 16.285 1.00 60.84 92 THR A CA 1
ATOM 705 C C . THR A 1 92 ? -8.388 -9.952 16.766 1.00 60.84 92 THR A C 1
ATOM 707 O O . THR A 1 92 ? -7.335 -10.110 16.141 1.00 60.84 92 THR A O 1
ATOM 710 N N . GLY A 1 93 ? -8.657 -10.615 17.890 1.00 60.56 93 GLY A N 1
ATOM 711 C CA . GLY A 1 93 ? -7.741 -11.550 18.539 1.00 60.56 93 GLY A CA 1
ATOM 712 C C . GLY A 1 93 ? -7.892 -12.996 18.070 1.00 60.56 93 GLY A C 1
ATOM 713 O O . GLY A 1 93 ? -6.910 -13.739 18.088 1.00 60.56 93 GLY A O 1
ATOM 714 N N . ASP A 1 94 ? -9.087 -13.404 17.631 1.00 63.38 94 ASP A N 1
ATOM 715 C CA . ASP A 1 94 ? -9.339 -14.773 17.180 1.00 63.38 94 ASP A CA 1
ATOM 716 C C . ASP A 1 94 ? -9.120 -14.925 15.665 1.00 63.38 94 ASP A C 1
ATOM 718 O O . ASP A 1 94 ? -9.673 -14.187 14.854 1.00 63.38 94 ASP A O 1
ATOM 722 N N . GLN A 1 95 ? -8.334 -15.925 15.259 1.00 57.94 95 GLN A N 1
ATOM 723 C CA . GLN A 1 95 ? -8.085 -16.222 13.839 1.00 57.94 95 GLN A CA 1
ATOM 724 C C . GLN A 1 95 ? -9.267 -16.939 13.159 1.00 57.94 95 GLN A C 1
ATOM 726 O O . GLN A 1 95 ? -9.217 -17.242 11.967 1.00 57.94 95 GLN A O 1
ATOM 731 N N . THR A 1 96 ? -10.323 -17.263 13.908 1.00 72.06 96 THR A N 1
ATOM 732 C CA . THR A 1 96 ? -11.489 -17.984 13.395 1.00 72.06 96 THR A CA 1
ATOM 733 C C . THR A 1 96 ? -12.505 -17.010 12.804 1.00 72.06 96 THR A C 1
ATOM 735 O O . THR A 1 96 ? -13.207 -16.334 13.553 1.00 72.06 96 THR A O 1
ATOM 738 N N . LEU A 1 97 ? -12.658 -17.006 11.473 1.00 72.62 97 LEU A N 1
ATOM 739 C CA . LEU A 1 97 ? -13.640 -16.165 10.765 1.00 72.62 97 LEU A CA 1
ATOM 740 C C . LEU A 1 97 ? -15.045 -16.231 11.389 1.00 72.62 97 LEU A C 1
ATOM 742 O O . LEU A 1 97 ? -15.631 -15.188 11.637 1.00 72.62 97 LEU A O 1
ATOM 746 N N . LEU A 1 98 ? -15.528 -17.426 11.747 1.00 75.44 98 LEU A N 1
ATOM 747 C CA . LEU A 1 98 ? -16.833 -17.627 12.398 1.00 75.44 98 LEU A CA 1
ATOM 748 C C . LEU A 1 98 ? -16.980 -16.916 13.757 1.00 75.44 98 LEU A C 1
ATOM 750 O O . LEU A 1 98 ? -18.079 -16.499 14.105 1.00 75.44 98 LEU A O 1
ATOM 754 N N . ILE A 1 99 ? -15.899 -16.781 14.533 1.00 77.62 99 ILE A N 1
ATOM 755 C CA . ILE A 1 99 ? -15.920 -16.084 15.834 1.00 77.62 99 ILE A CA 1
ATOM 756 C C . ILE A 1 99 ? -15.889 -14.572 15.611 1.00 77.62 99 ILE A C 1
ATOM 758 O O . ILE A 1 99 ? -16.642 -13.848 16.253 1.00 77.62 99 ILE A O 1
ATOM 762 N N . SER A 1 100 ? -15.072 -14.113 14.659 1.00 74.06 100 SER A N 1
ATOM 763 C CA . SER A 1 100 ? -15.034 -12.709 14.243 1.00 74.06 100 SER A CA 1
ATOM 764 C C . SER A 1 100 ? -16.402 -12.265 13.698 1.00 74.06 100 SER A C 1
ATOM 766 O O . SER A 1 100 ? -16.957 -11.285 14.175 1.00 74.06 100 SER A O 1
ATOM 768 N N . GLN A 1 101 ? -17.024 -13.060 12.817 1.00 77.75 101 GLN A N 1
ATOM 769 C CA . GLN A 1 101 ? -18.381 -12.838 12.298 1.00 77.75 101 GLN A CA 1
ATOM 770 C C . GLN A 1 101 ? -19.449 -12.828 13.401 1.00 77.75 101 GLN A C 1
ATOM 772 O O . GLN A 1 101 ? -20.266 -11.914 13.429 1.00 77.75 101 GLN A O 1
ATOM 777 N N . ALA A 1 102 ? -19.439 -13.798 14.324 1.00 78.38 102 ALA A N 1
ATOM 778 C CA . ALA A 1 102 ? -20.396 -13.831 15.433 1.00 78.38 102 ALA A CA 1
ATOM 779 C C . ALA A 1 102 ? -20.253 -12.617 16.369 1.00 78.38 102 ALA A C 1
ATOM 781 O O . ALA A 1 102 ? -21.253 -12.095 16.853 1.00 78.38 102 ALA A O 1
ATOM 782 N N . ALA A 1 103 ? -19.025 -12.142 16.599 1.00 78.19 103 ALA A N 1
ATOM 783 C CA . ALA A 1 103 ? -18.773 -10.962 17.417 1.00 78.19 103 ALA A CA 1
ATOM 784 C C . ALA A 1 103 ? -19.138 -9.654 16.695 1.00 78.19 103 ALA A C 1
ATOM 786 O O . ALA A 1 103 ? -19.680 -8.758 17.334 1.00 78.19 103 ALA A O 1
ATOM 787 N N . THR A 1 104 ? -18.922 -9.558 15.377 1.00 77.44 104 THR A N 1
ATOM 788 C CA . THR A 1 104 ? -19.402 -8.430 14.560 1.00 77.44 104 THR A CA 1
ATOM 789 C C . THR A 1 104 ? -20.928 -8.384 14.500 1.00 77.44 104 THR A C 1
ATOM 791 O O . THR A 1 104 ? -21.485 -7.303 14.653 1.00 77.44 104 THR A O 1
ATOM 794 N N . SER A 1 105 ? -21.604 -9.533 14.343 1.00 78.56 105 SER A N 1
ATOM 795 C CA . SER A 1 105 ? -23.073 -9.619 14.410 1.00 78.56 105 SER A CA 1
ATOM 796 C C . SER A 1 105 ? -23.563 -9.097 15.755 1.00 78.56 105 SER A C 1
ATOM 798 O O . SER A 1 105 ? -24.232 -8.075 15.790 1.00 78.56 105 SER A O 1
ATOM 800 N N . ALA A 1 106 ? -23.100 -9.690 16.864 1.00 80.50 106 ALA A N 1
ATOM 801 C CA . ALA A 1 106 ? -23.482 -9.250 18.203 1.00 80.50 106 ALA A CA 1
ATOM 802 C C . ALA A 1 106 ? -23.213 -7.753 18.436 1.00 80.50 106 ALA A C 1
ATOM 804 O O . ALA A 1 106 ? -24.028 -7.073 19.048 1.00 80.50 106 ALA A O 1
ATOM 805 N N . MET A 1 107 ? -22.103 -7.211 17.921 1.00 79.31 107 MET A N 1
ATOM 806 C CA . MET A 1 107 ? -21.796 -5.783 18.022 1.00 79.31 107 MET A CA 1
ATOM 807 C C . MET A 1 107 ? -22.762 -4.898 17.217 1.00 79.31 107 MET A C 1
ATOM 809 O O . MET A 1 107 ? -23.050 -3.786 17.652 1.00 79.31 107 MET A O 1
ATOM 813 N N . MET A 1 108 ? -23.284 -5.378 16.085 1.00 78.50 108 MET A N 1
ATOM 814 C CA . MET A 1 108 ? -24.280 -4.674 15.270 1.00 78.50 108 MET A CA 1
ATOM 815 C C . MET A 1 108 ? -25.698 -4.791 15.851 1.00 78.50 108 MET A C 1
ATOM 817 O O . MET A 1 108 ? -26.441 -3.812 15.857 1.00 78.50 108 MET A O 1
ATOM 821 N N . ASP A 1 109 ? -26.037 -5.928 16.452 1.00 77.12 109 ASP A N 1
ATOM 822 C CA . ASP A 1 109 ? -27.307 -6.117 17.163 1.00 77.12 109 ASP A CA 1
ATOM 823 C C . ASP A 1 109 ? -27.362 -5.211 18.411 1.00 77.12 109 ASP A C 1
ATOM 825 O O . ASP A 1 109 ? -28.367 -4.547 18.667 1.00 77.12 109 ASP A O 1
ATOM 829 N N . ILE A 1 110 ? -26.237 -5.099 19.138 1.00 77.56 110 ILE A N 1
ATOM 830 C CA . ILE A 1 110 ? -26.038 -4.133 20.234 1.00 77.56 110 ILE A CA 1
ATOM 831 C C . ILE A 1 110 ? -26.112 -2.690 19.732 1.00 77.56 110 ILE A C 1
ATOM 833 O O . ILE A 1 110 ? -26.731 -1.854 20.384 1.00 77.56 110 ILE A O 1
ATOM 837 N N . CYS A 1 111 ? -25.503 -2.391 18.583 1.00 76.94 111 CYS A N 1
ATOM 838 C CA . CYS A 1 111 ? -25.553 -1.073 17.955 1.00 76.94 111 CYS A CA 1
ATOM 839 C C . CYS A 1 111 ? -27.012 -0.628 17.748 1.00 76.94 111 CYS A C 1
ATOM 841 O O . CYS A 1 111 ? -27.432 0.388 18.302 1.00 76.94 111 CYS A O 1
ATOM 843 N N . HIS A 1 112 ? -27.812 -1.439 17.054 1.00 76.38 112 HIS A N 1
ATOM 844 C CA . HIS A 1 112 ? -29.217 -1.131 16.791 1.00 76.38 112 HIS A CA 1
ATOM 845 C C . HIS A 1 112 ? -30.092 -1.142 18.053 1.00 76.38 112 HIS A C 1
ATOM 847 O O . HIS A 1 112 ? -30.969 -0.290 18.191 1.00 76.38 112 HIS A O 1
ATOM 853 N N . ALA A 1 113 ? -29.850 -2.046 19.010 1.00 73.50 113 ALA A N 1
ATOM 854 C CA . ALA A 1 113 ? -30.583 -2.049 20.278 1.00 73.50 113 ALA A CA 1
ATOM 855 C C . ALA A 1 113 ? -30.311 -0.790 21.121 1.00 73.50 113 ALA A C 1
ATOM 857 O O . ALA A 1 113 ? -31.233 -0.259 21.731 1.00 73.50 113 ALA A O 1
ATOM 858 N N . CYS A 1 114 ? -29.080 -0.270 21.105 1.00 72.19 114 CYS A N 1
ATOM 859 C CA . CYS A 1 114 ? -28.697 0.981 21.765 1.00 72.19 114 CYS A CA 1
ATOM 860 C C . CYS A 1 114 ? -29.091 2.255 20.986 1.00 72.19 114 CYS A C 1
ATOM 862 O O . CYS A 1 114 ? -28.657 3.341 21.360 1.00 72.19 114 CYS A O 1
ATOM 864 N N . GLY A 1 115 ? -29.893 2.150 19.918 1.00 72.38 115 GLY A N 1
ATOM 865 C CA . GLY A 1 115 ? -30.367 3.308 19.152 1.00 72.38 115 GLY A CA 1
ATOM 866 C C . GLY A 1 115 ? -29.334 3.919 18.199 1.00 72.38 115 GLY A C 1
ATOM 867 O O . GLY A 1 115 ? -29.444 5.097 17.870 1.00 72.38 115 GLY A O 1
ATOM 868 N N . TYR A 1 116 ? -28.341 3.137 17.764 1.00 77.75 116 TYR A N 1
ATOM 869 C CA . TYR A 1 116 ? -27.368 3.536 16.747 1.00 77.75 116 TYR A CA 1
ATOM 870 C C . TYR A 1 116 ? -27.694 2.900 15.386 1.00 77.75 116 TYR A C 1
ATOM 872 O O . TYR A 1 116 ? -27.874 1.686 15.258 1.00 77.75 116 TYR A O 1
ATOM 880 N N . ASP A 1 117 ? -27.673 3.722 14.344 1.00 77.69 117 ASP A N 1
ATOM 881 C CA . 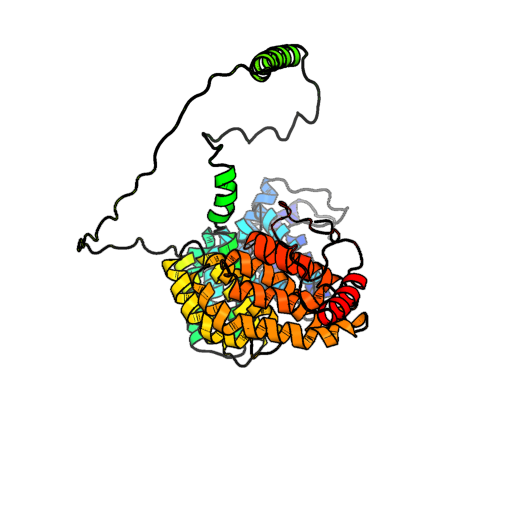ASP A 1 117 ? -27.873 3.366 12.940 1.00 77.69 117 ASP A CA 1
ATOM 882 C C . ASP A 1 117 ? -26.673 2.601 12.353 1.00 77.69 117 ASP A C 1
ATOM 884 O O . ASP A 1 117 ? -26.814 1.862 11.378 1.00 77.69 117 ASP A O 1
ATOM 888 N N . SER A 1 118 ? -25.468 2.773 12.916 1.00 81.31 118 SER A N 1
ATOM 889 C CA . SER A 1 118 ? -24.248 2.124 12.414 1.00 81.31 118 SER A CA 1
ATOM 890 C C . SER A 1 118 ? -23.124 1.991 13.446 1.00 81.31 118 SER A C 1
ATOM 892 O O . SER A 1 118 ? -22.963 2.819 14.345 1.00 81.31 118 SER A O 1
ATOM 894 N N . LEU A 1 119 ? -22.258 0.990 13.231 1.00 77.88 119 LEU A N 1
ATOM 895 C CA . LEU A 1 119 ? -21.006 0.789 13.976 1.00 77.88 119 LEU A CA 1
ATOM 896 C C . LEU A 1 119 ? -20.12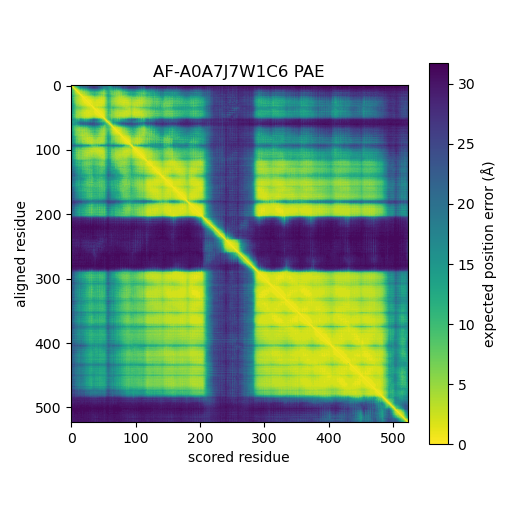1 2.055 13.999 1.00 77.88 119 LEU A C 1
ATOM 898 O O . LEU A 1 119 ? -19.421 2.297 14.980 1.00 77.88 119 LEU A O 1
ATOM 902 N N . GLN A 1 120 ? -20.191 2.881 12.953 1.00 83.25 120 GLN A N 1
ATOM 903 C CA . GLN A 1 120 ? -19.467 4.148 12.858 1.00 83.25 120 GLN A CA 1
ATOM 904 C C . GLN A 1 120 ? -19.987 5.192 13.847 1.00 83.25 120 GLN A C 1
ATOM 906 O O . GLN A 1 120 ? -19.217 5.745 14.629 1.00 83.25 120 GLN A O 1
ATOM 911 N N . GLN A 1 121 ? -21.300 5.412 13.883 1.00 82.31 121 GLN A N 1
ATOM 912 C CA . GLN A 1 121 ? -21.941 6.304 14.854 1.00 82.31 121 GLN A CA 1
ATOM 913 C C . GLN A 1 121 ? -21.693 5.829 16.299 1.00 82.31 121 GLN A C 1
ATOM 915 O O . GLN A 1 121 ? -21.396 6.646 17.172 1.00 82.31 121 GLN A O 1
ATOM 920 N N . LEU A 1 122 ? -21.741 4.510 16.527 1.00 80.25 122 LEU A N 1
ATOM 921 C CA . LEU A 1 122 ? -21.416 3.863 17.800 1.00 80.25 122 LEU A CA 1
ATOM 922 C C . LEU A 1 122 ? -19.989 4.190 18.267 1.00 80.25 122 LEU A C 1
ATOM 924 O O . LEU A 1 122 ? -19.799 4.622 19.405 1.00 80.25 122 LEU A O 1
ATOM 928 N N . ILE A 1 123 ? -18.985 4.008 17.404 1.00 79.69 123 ILE A N 1
ATOM 929 C CA . ILE A 1 123 ? -17.583 4.287 17.745 1.00 79.69 123 ILE A CA 1
ATOM 930 C C . ILE A 1 123 ? -17.353 5.792 17.916 1.00 79.69 123 ILE A C 1
ATOM 932 O O . ILE A 1 123 ? -16.729 6.195 18.897 1.00 79.69 123 ILE A O 1
ATOM 936 N N . ASN A 1 124 ? -17.886 6.625 17.020 1.00 83.81 124 ASN A N 1
ATOM 937 C CA . ASN A 1 124 ? -17.682 8.073 17.047 1.00 83.81 124 ASN A CA 1
ATOM 938 C C . ASN A 1 124 ? -18.258 8.723 18.316 1.00 83.81 124 ASN A C 1
ATOM 940 O O . ASN A 1 124 ? -17.561 9.503 18.959 1.00 83.81 124 ASN A O 1
ATOM 944 N N . GLN A 1 125 ? -19.485 8.377 18.731 1.00 81.56 125 GLN A N 1
ATOM 945 C CA . GLN A 1 125 ? -20.085 8.937 19.956 1.00 81.56 125 GLN A CA 1
ATOM 946 C C . GLN A 1 125 ? -19.428 8.433 21.254 1.00 81.56 125 GLN A C 1
ATOM 948 O O . GLN A 1 125 ? -19.569 9.068 22.294 1.00 81.56 125 GLN A O 1
ATOM 953 N N . ASN A 1 126 ? -18.707 7.308 21.211 1.00 78.50 126 ASN A N 1
ATOM 954 C CA . ASN A 1 126 ? -17.997 6.737 22.363 1.00 78.50 126 ASN A CA 1
ATOM 955 C C . ASN A 1 126 ? -16.469 6.944 22.274 1.00 78.50 126 ASN A C 1
ATOM 957 O O . ASN A 1 126 ? -15.708 6.338 23.036 1.00 78.50 126 ASN A O 1
ATOM 961 N N . SER A 1 127 ? -16.012 7.770 21.329 1.00 82.31 127 SER A N 1
ATOM 962 C CA . SER A 1 127 ? -14.611 7.839 20.907 1.00 82.31 127 SER A CA 1
ATOM 963 C C . SER A 1 127 ? -13.665 8.283 22.022 1.00 82.31 127 SER A C 1
ATOM 965 O O . SER A 1 127 ? -12.671 7.596 22.243 1.00 82.31 127 SER A O 1
ATOM 967 N N . ASP A 1 128 ? -13.999 9.321 22.793 1.00 81.12 128 ASP A N 1
ATOM 968 C CA . ASP A 1 128 ? -13.193 9.814 23.925 1.00 81.12 128 ASP A CA 1
ATOM 969 C C . ASP A 1 128 ? -12.820 8.700 24.923 1.00 81.12 128 ASP A C 1
ATOM 971 O O . ASP A 1 128 ? -11.658 8.535 25.313 1.00 81.12 128 ASP A O 1
ATOM 975 N N . TYR A 1 129 ? -13.804 7.880 25.308 1.00 78.25 129 TYR A N 1
ATOM 976 C CA . TYR A 1 129 ? -13.617 6.768 26.243 1.00 78.25 129 TYR A CA 1
ATOM 977 C C . TYR A 1 129 ? -12.742 5.659 25.646 1.00 78.25 129 TYR A C 1
ATOM 979 O O . TYR A 1 129 ? -11.864 5.120 26.329 1.00 78.25 129 TYR A O 1
ATOM 987 N N . LEU A 1 130 ? -12.963 5.329 24.370 1.00 77.44 130 LEU A N 1
ATOM 988 C CA . LEU A 1 130 ? -12.213 4.301 23.647 1.00 77.44 130 LEU A CA 1
ATOM 989 C C . LEU A 1 130 ? -10.754 4.730 23.416 1.00 77.44 130 LEU A C 1
ATOM 991 O O . LEU A 1 130 ? -9.844 3.945 23.678 1.00 77.44 130 LEU A O 1
ATOM 995 N N . VAL A 1 131 ? -10.515 5.981 23.013 1.00 84.38 131 VAL A N 1
ATOM 996 C CA . VAL A 1 131 ? -9.181 6.571 22.807 1.00 84.38 131 VAL A CA 1
ATOM 997 C C . VAL A 1 131 ? -8.391 6.620 24.114 1.00 84.38 131 VAL A C 1
ATOM 999 O O . VAL A 1 131 ? -7.251 6.152 24.147 1.00 84.38 131 VAL A O 1
ATOM 1002 N N . ASN A 1 132 ? -8.990 7.097 25.211 1.00 82.62 132 ASN A N 1
ATOM 1003 C CA . ASN A 1 132 ? -8.350 7.097 26.531 1.00 82.62 132 ASN A CA 1
ATOM 1004 C C . ASN A 1 132 ? -7.982 5.668 26.980 1.00 82.62 132 ASN A C 1
ATOM 1006 O O . ASN A 1 132 ? -6.848 5.399 27.389 1.00 82.62 132 ASN A O 1
ATOM 1010 N N . GLY A 1 133 ? -8.908 4.715 26.818 1.00 76.06 133 GLY A N 1
ATOM 1011 C CA . GLY A 1 133 ? -8.651 3.299 27.079 1.00 76.06 133 GLY A CA 1
ATOM 1012 C C . GLY A 1 133 ? -7.513 2.730 26.222 1.00 76.06 133 GLY A C 1
ATOM 1013 O O . GLY A 1 133 ? -6.675 1.983 26.725 1.00 76.06 133 GLY A O 1
ATOM 1014 N N . ILE A 1 134 ? -7.435 3.091 24.941 1.00 82.12 134 ILE A N 1
ATOM 1015 C CA . ILE A 1 134 ? -6.355 2.676 24.036 1.00 82.12 134 ILE A CA 1
ATOM 1016 C C . ILE A 1 134 ? -5.012 3.290 24.462 1.00 82.12 134 ILE A C 1
ATOM 1018 O O . ILE A 1 134 ? -4.037 2.547 24.570 1.00 82.12 134 ILE A O 1
ATOM 1022 N N . SER A 1 135 ? -4.953 4.590 24.773 1.00 84.50 135 SER A N 1
ATOM 1023 C CA . SER A 1 135 ? -3.734 5.285 25.226 1.00 84.50 135 SER A CA 1
ATOM 1024 C C . SER A 1 135 ? -3.108 4.605 26.452 1.00 84.50 135 SER A C 1
ATOM 1026 O O . SER A 1 135 ? -1.945 4.189 26.422 1.00 84.50 135 SER A O 1
ATOM 1028 N N . LEU A 1 136 ? -3.908 4.379 27.502 1.00 80.19 136 LEU A N 1
ATOM 1029 C CA . LEU A 1 136 ? -3.463 3.701 28.724 1.00 80.19 136 LEU A CA 1
ATOM 1030 C C . LEU A 1 136 ? -2.972 2.269 28.451 1.00 80.19 136 LEU A C 1
ATOM 1032 O O . LEU A 1 136 ? -1.946 1.845 28.987 1.00 80.19 136 LEU A O 1
ATOM 1036 N N . ASN A 1 137 ? -3.664 1.528 27.581 1.00 81.06 137 ASN A N 1
ATOM 1037 C CA . ASN A 1 137 ? -3.303 0.149 27.254 1.00 81.06 137 ASN A CA 1
ATOM 1038 C C . ASN A 1 137 ? -2.060 0.043 26.341 1.00 81.06 137 ASN A C 1
ATOM 1040 O O . ASN A 1 137 ? -1.307 -0.927 26.455 1.00 81.06 137 ASN A O 1
ATOM 1044 N N . LEU A 1 138 ? -1.788 1.029 25.473 1.00 78.12 138 LEU A N 1
ATOM 1045 C CA . LEU A 1 138 ? -0.578 1.069 24.635 1.00 78.12 138 LEU A CA 1
ATOM 1046 C C . LEU A 1 138 ? 0.695 1.309 25.461 1.00 78.12 138 LEU A C 1
ATOM 1048 O O . LEU A 1 138 ? 1.730 0.699 25.185 1.00 78.12 138 LEU A O 1
ATOM 1052 N N . ARG A 1 139 ? 0.606 2.093 26.541 1.00 78.81 139 ARG A N 1
ATOM 1053 C CA . ARG A 1 139 ? 1.702 2.268 27.516 1.00 78.81 139 ARG A CA 1
ATOM 1054 C C . ARG A 1 139 ? 2.083 0.954 28.221 1.00 78.81 139 ARG A C 1
ATOM 1056 O O . ARG A 1 139 ? 3.205 0.810 28.704 1.00 78.81 139 ARG A O 1
ATOM 1063 N N . HIS A 1 140 ? 1.194 -0.045 28.201 1.00 79.75 140 HIS A N 1
ATOM 1064 C CA . HIS A 1 140 ? 1.385 -1.365 28.807 1.00 79.75 140 HIS A CA 1
ATOM 1065 C C . HIS A 1 140 ? 1.156 -2.533 27.825 1.00 79.75 140 HIS A C 1
ATOM 1067 O O . HIS A 1 140 ? 0.579 -3.560 28.184 1.00 79.75 140 HIS A O 1
ATOM 1073 N N . LEU A 1 141 ? 1.674 -2.429 26.592 1.00 73.88 141 LEU A N 1
ATOM 1074 C CA . LEU A 1 141 ? 1.554 -3.464 25.544 1.00 73.88 141 LEU A CA 1
ATOM 1075 C C . LEU A 1 141 ? 1.894 -4.904 25.965 1.00 73.88 141 LEU A C 1
ATOM 1077 O O . LEU A 1 141 ? 1.328 -5.842 25.409 1.00 73.88 141 LEU A O 1
ATOM 1081 N N . SER A 1 142 ? 2.801 -5.102 26.926 1.00 75.62 142 SER A N 1
ATOM 1082 C CA . SER A 1 142 ? 3.140 -6.435 27.452 1.00 75.62 142 SER A CA 1
ATOM 1083 C C . SER A 1 142 ? 1.977 -7.107 28.197 1.00 75.62 142 SER A C 1
ATOM 1085 O O . SER A 1 142 ? 1.942 -8.331 28.280 1.00 75.62 142 SER A O 1
ATOM 1087 N N . LEU A 1 143 ? 1.040 -6.316 28.730 1.00 73.81 143 LEU A N 1
ATOM 1088 C CA . LEU A 1 143 ? -0.204 -6.768 29.361 1.00 73.81 143 LEU A CA 1
ATOM 1089 C C . LEU A 1 143 ? -1.376 -6.756 28.366 1.00 73.81 143 LEU A C 1
ATOM 1091 O O . LEU A 1 143 ? -2.270 -7.596 28.453 1.00 73.81 143 LEU A O 1
ATOM 1095 N N . HIS A 1 144 ? -1.358 -5.835 27.396 1.00 74.12 144 HIS A N 1
ATOM 1096 C CA . HIS A 1 144 ? -2.451 -5.625 26.441 1.00 74.12 144 HIS A CA 1
ATOM 1097 C C . HIS A 1 144 ? -1.978 -5.701 24.972 1.00 74.12 144 HIS A C 1
ATOM 1099 O O . HIS A 1 144 ? -2.065 -4.713 24.234 1.00 74.12 144 HIS A O 1
ATOM 1105 N N . PRO A 1 145 ? -1.508 -6.875 24.497 1.00 73.81 145 PRO A N 1
ATOM 1106 C CA . PRO A 1 145 ? -0.892 -7.025 23.172 1.00 73.81 145 PRO A CA 1
ATOM 1107 C C . PRO A 1 145 ? -1.864 -6.832 21.996 1.00 73.81 145 PRO A C 1
ATOM 1109 O O . PRO A 1 145 ? -1.423 -6.599 20.871 1.00 73.81 145 PRO A O 1
ATOM 1112 N N . HIS A 1 146 ? -3.177 -6.906 22.238 1.00 73.00 146 HIS A N 1
ATOM 1113 C CA . HIS A 1 146 ? -4.217 -6.711 21.221 1.00 73.00 146 HIS A CA 1
ATOM 1114 C C . HIS A 1 146 ? -4.562 -5.233 20.963 1.00 73.00 146 HIS A C 1
ATOM 1116 O O . HIS A 1 146 ? -5.176 -4.926 19.945 1.00 73.00 146 HIS A O 1
ATOM 1122 N N . THR A 1 147 ? -4.142 -4.303 21.827 1.00 78.00 147 THR A N 1
ATOM 1123 C CA . THR A 1 147 ? -4.501 -2.870 21.747 1.00 78.00 147 THR A CA 1
ATOM 1124 C C . THR A 1 147 ? -4.191 -2.199 20.398 1.00 78.00 147 THR A C 1
ATOM 1126 O O . THR A 1 147 ? -5.067 -1.503 19.888 1.00 78.00 147 THR A O 1
ATOM 1129 N N . PRO A 1 148 ? -3.036 -2.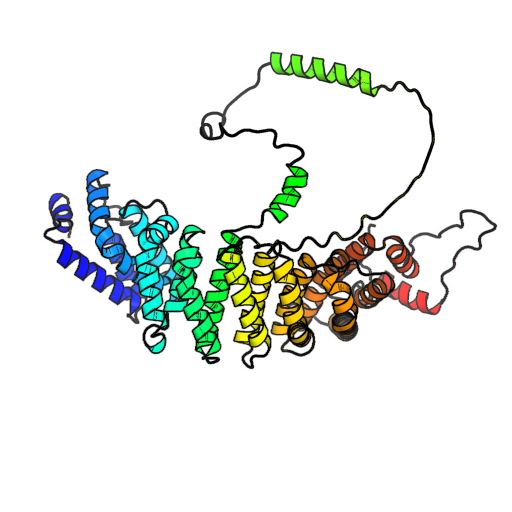444 19.739 1.00 81.38 148 PRO A N 1
ATOM 1130 C CA . PRO A 1 148 ? -2.769 -1.906 18.401 1.00 81.38 148 PRO A CA 1
ATOM 1131 C C . PRO A 1 148 ? -3.811 -2.358 17.371 1.00 81.38 148 PRO A C 1
ATOM 1133 O O . PRO A 1 148 ? -4.166 -1.620 16.458 1.00 81.38 148 PRO A O 1
ATOM 1136 N N . LYS A 1 149 ? -4.341 -3.575 17.528 1.00 75.56 149 LYS A N 1
ATOM 1137 C CA . LYS A 1 149 ? -5.329 -4.142 16.613 1.00 75.56 149 LYS A CA 1
ATOM 1138 C C . LYS A 1 149 ? -6.748 -3.629 16.889 1.00 75.56 149 LYS A C 1
ATOM 1140 O O . LYS A 1 149 ? -7.518 -3.482 15.946 1.00 75.56 149 LYS A O 1
ATOM 1145 N N . VAL A 1 150 ? -7.059 -3.295 18.145 1.00 77.00 150 VAL A N 1
ATOM 1146 C CA . VAL A 1 150 ? -8.277 -2.551 18.520 1.00 77.00 150 VAL A CA 1
ATOM 1147 C C . VAL A 1 150 ? -8.269 -1.167 17.864 1.00 77.00 150 VAL A C 1
ATOM 1149 O O . VAL A 1 150 ? -9.240 -0.808 17.206 1.00 77.00 150 VAL A O 1
ATOM 1152 N N . LEU A 1 151 ? -7.147 -0.443 17.939 1.00 83.44 151 LEU A N 1
ATOM 1153 C CA . LEU A 1 151 ? -6.984 0.853 17.271 1.00 83.44 151 LEU A CA 1
ATOM 1154 C C . LEU A 1 151 ? -7.071 0.736 15.734 1.00 83.44 151 LEU A C 1
ATOM 1156 O O . LEU A 1 151 ? -7.735 1.552 15.107 1.00 83.44 151 LEU A O 1
ATOM 1160 N N . GLU A 1 152 ? -6.500 -0.310 15.118 1.00 80.62 152 GLU A N 1
ATOM 1161 C CA . GLU A 1 152 ? -6.680 -0.588 13.677 1.00 80.62 152 GLU A CA 1
ATOM 1162 C C . GLU A 1 152 ? -8.157 -0.773 13.276 1.00 80.62 152 GLU A C 1
ATOM 1164 O O . GLU A 1 152 ? -8.536 -0.371 12.176 1.00 80.62 152 GLU A O 1
ATOM 1169 N N . VAL A 1 153 ? -8.993 -1.384 14.124 1.00 76.62 153 VAL A N 1
ATOM 1170 C CA . VAL A 1 153 ? -10.433 -1.529 13.843 1.00 76.62 153 VAL A CA 1
ATOM 1171 C C . VAL A 1 153 ? -11.184 -0.226 14.091 1.00 76.62 153 VAL A C 1
ATOM 1173 O O . VAL A 1 153 ? -12.023 0.125 13.265 1.00 76.62 153 VAL A O 1
ATOM 1176 N N . MET A 1 154 ? -10.847 0.517 15.147 1.00 82.56 154 MET A N 1
ATOM 1177 C CA . MET A 1 154 ? -11.435 1.830 15.422 1.00 82.56 154 MET A CA 1
ATOM 1178 C C . MET A 1 154 ? -11.226 2.788 14.239 1.00 82.56 154 MET A C 1
ATOM 1180 O O . MET A 1 154 ? -12.188 3.301 13.683 1.00 82.56 154 MET A O 1
ATOM 1184 N N . LEU A 1 155 ? -9.982 2.920 13.764 1.00 87.94 155 LEU A N 1
ATOM 1185 C CA . LEU A 1 155 ? -9.619 3.769 12.621 1.00 87.94 155 LEU A CA 1
ATOM 1186 C C . LEU A 1 155 ? -10.331 3.379 11.312 1.00 87.94 155 LEU A C 1
ATOM 1188 O O . LEU A 1 155 ? -10.560 4.234 10.466 1.00 87.94 155 LEU A O 1
ATOM 1192 N N . ARG A 1 156 ? -10.694 2.103 11.124 1.00 84.69 156 ARG A N 1
ATOM 1193 C CA . ARG A 1 156 ? -11.406 1.631 9.919 1.00 84.69 156 ARG A CA 1
ATOM 1194 C C . ARG A 1 156 ? -12.920 1.799 9.954 1.00 84.69 156 ARG A C 1
ATOM 1196 O O . ARG A 1 156 ? -13.548 1.667 8.910 1.00 84.69 156 ARG A O 1
ATOM 1203 N N . ASN A 1 157 ? -13.495 2.015 11.131 1.00 82.00 157 ASN A N 1
ATOM 1204 C CA . ASN A 1 157 ? -14.940 2.099 11.337 1.00 82.00 157 ASN A CA 1
ATOM 1205 C C . ASN A 1 157 ? -15.318 3.451 11.965 1.00 82.00 157 ASN A C 1
ATOM 1207 O O . ASN A 1 157 ? -16.294 3.537 12.691 1.00 82.00 157 ASN A O 1
ATOM 1211 N N . SER A 1 158 ? -14.533 4.489 11.685 1.00 88.31 158 SER A N 1
ATOM 1212 C CA . SER A 1 158 ? -14.771 5.889 12.051 1.00 88.31 158 SER A CA 1
ATOM 1213 C C . SER A 1 158 ? -14.533 6.778 10.831 1.00 88.31 158 SER A C 1
ATOM 1215 O O . SER A 1 158 ? -14.108 6.295 9.779 1.00 88.31 158 SER A O 1
ATOM 1217 N N . ASP A 1 159 ? -14.780 8.076 10.982 1.00 90.44 159 ASP A N 1
ATOM 1218 C CA . ASP A 1 159 ? -14.470 9.120 10.002 1.00 90.44 159 ASP A CA 1
ATOM 1219 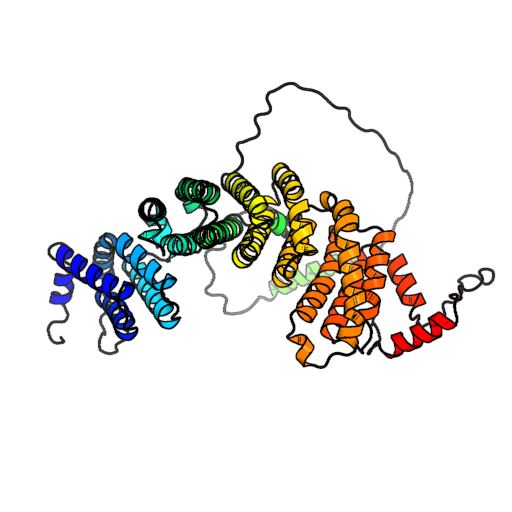C C . ASP A 1 159 ? -13.508 10.181 10.577 1.00 90.44 159 ASP A C 1
ATOM 1221 O O . ASP A 1 159 ? -12.931 10.016 11.657 1.00 90.44 159 ASP A O 1
ATOM 1225 N N . ALA A 1 160 ? -13.337 11.281 9.837 1.00 92.00 160 ALA A N 1
ATOM 1226 C CA . ALA A 1 160 ? -12.479 12.410 10.176 1.00 92.00 160 ALA A CA 1
ATOM 1227 C C . ALA A 1 160 ? -12.691 12.978 11.594 1.00 92.00 160 ALA A C 1
ATOM 1229 O O . ALA A 1 160 ? -11.739 13.531 12.151 1.00 92.00 160 ALA A O 1
ATOM 1230 N N . SER A 1 161 ? -13.877 12.832 12.208 1.00 91.06 161 SER A N 1
ATOM 1231 C CA . SER A 1 161 ? -14.131 13.336 13.568 1.00 91.06 161 SER A CA 1
ATOM 1232 C C . SER A 1 161 ? -13.255 12.663 14.632 1.00 91.06 161 SER A C 1
ATOM 1234 O O . SER A 1 161 ? -13.042 13.239 15.696 1.00 91.06 161 SER A O 1
ATOM 1236 N N . LEU A 1 162 ? -12.733 11.461 14.359 1.00 90.75 162 LEU A N 1
ATOM 1237 C CA . LEU A 1 162 ? -11.844 10.741 15.270 1.00 90.75 162 LEU A CA 1
ATOM 1238 C C . LEU A 1 162 ? -10.418 11.324 15.289 1.00 90.75 162 LEU A C 1
ATOM 1240 O O . LEU A 1 162 ? -9.714 11.175 16.290 1.00 90.75 162 LEU A O 1
ATOM 1244 N N . LEU A 1 163 ? -9.973 11.982 14.208 1.00 93.06 163 LEU A N 1
ATOM 1245 C CA . LEU A 1 163 ? -8.569 12.372 14.027 1.00 93.06 163 LEU A CA 1
ATOM 1246 C C . LEU A 1 163 ? -7.994 13.241 15.166 1.00 93.06 163 LEU A C 1
ATOM 1248 O O . LEU A 1 163 ? -6.898 12.913 15.626 1.00 93.06 163 LEU A O 1
ATOM 1252 N N . PRO A 1 164 ? -8.679 14.294 15.666 1.00 92.12 164 PRO A N 1
ATOM 1253 C CA . PRO A 1 164 ? -8.145 15.120 16.751 1.00 92.12 164 PRO A CA 1
ATOM 1254 C C . PRO A 1 164 ? -7.918 14.333 18.046 1.00 92.12 164 PRO A C 1
ATOM 1256 O O . PRO A 1 164 ? -6.986 14.629 18.785 1.00 92.12 164 PRO A O 1
ATOM 1259 N N . LEU A 1 165 ? -8.736 13.306 18.299 1.00 89.62 165 LEU A N 1
ATOM 1260 C CA . LEU A 1 165 ? -8.677 12.493 19.514 1.00 89.62 165 LEU A CA 1
ATOM 1261 C C . LEU A 1 165 ? -7.525 11.481 19.456 1.00 89.62 165 LEU A C 1
ATOM 1263 O O . LEU A 1 165 ? -6.800 11.293 20.430 1.00 89.62 165 LEU A O 1
ATOM 1267 N N . VAL A 1 166 ? -7.316 10.833 18.303 1.00 91.81 166 VAL A N 1
ATOM 1268 C CA . VAL A 1 166 ? -6.219 9.858 18.143 1.00 91.81 166 VAL A CA 1
ATOM 1269 C C . VAL A 1 166 ? -4.849 10.502 17.926 1.00 91.81 166 VAL A C 1
ATOM 1271 O O . VAL A 1 166 ? -3.855 9.786 17.999 1.00 91.81 166 VAL A O 1
ATOM 1274 N N . ALA A 1 167 ? -4.759 11.813 17.681 1.00 91.12 167 ALA A N 1
ATOM 1275 C CA . ALA A 1 167 ? -3.502 12.501 17.372 1.00 91.12 167 ALA A CA 1
ATOM 1276 C C . ALA A 1 167 ? -2.412 12.280 18.439 1.00 91.12 167 ALA A C 1
ATOM 1278 O O . ALA A 1 167 ? -1.324 11.801 18.111 1.00 91.12 167 ALA A O 1
ATOM 1279 N N . ASP A 1 168 ? -2.724 12.513 19.717 1.00 89.31 168 ASP A N 1
ATOM 1280 C CA . ASP A 1 168 ? -1.793 12.274 20.832 1.00 89.31 168 ASP A CA 1
ATOM 1281 C C . ASP A 1 168 ? -1.394 10.794 20.938 1.00 89.31 168 ASP A C 1
ATOM 1283 O O . ASP A 1 168 ? -0.240 10.460 21.202 1.00 89.31 168 ASP A O 1
ATOM 1287 N N . VAL A 1 169 ? -2.335 9.882 20.672 1.00 90.44 169 VAL A N 1
ATOM 1288 C CA . VAL A 1 169 ? -2.096 8.430 20.693 1.00 90.44 169 VAL A CA 1
ATOM 1289 C C . VAL A 1 169 ? -1.177 7.997 19.547 1.00 90.44 169 VAL A C 1
ATOM 1291 O O . VAL A 1 169 ? -0.355 7.096 19.716 1.00 90.44 169 VAL A O 1
ATOM 1294 N N . VAL A 1 170 ? -1.271 8.649 18.387 1.00 91.44 170 VAL A N 1
ATOM 1295 C CA . VAL A 1 170 ? -0.369 8.440 17.247 1.00 91.44 170 VAL A CA 1
ATOM 1296 C C . VAL A 1 170 ? 1.034 8.964 17.555 1.00 91.44 170 VAL A C 1
ATOM 1298 O O . VAL A 1 170 ? 2.006 8.286 17.219 1.00 91.44 170 VAL A O 1
ATOM 1301 N N . GLN A 1 171 ? 1.163 10.098 18.248 1.00 90.69 171 GLN A N 1
ATOM 1302 C CA . GLN A 1 171 ? 2.468 10.602 18.689 1.00 90.69 171 GLN A CA 1
ATOM 1303 C C . GLN A 1 171 ? 3.093 9.714 19.784 1.00 90.69 171 GLN A C 1
ATOM 1305 O O . GLN A 1 171 ? 4.273 9.380 19.678 1.00 90.69 171 GLN A O 1
ATOM 1310 N N . ASP A 1 172 ? 2.311 9.210 20.751 1.00 87.25 172 ASP A N 1
ATOM 1311 C CA . ASP A 1 172 ? 2.751 8.173 21.710 1.00 87.25 172 ASP A CA 1
ATOM 1312 C C . ASP A 1 172 ? 3.251 6.906 20.968 1.00 87.25 172 ASP A C 1
ATOM 1314 O O . ASP A 1 172 ? 4.282 6.326 21.325 1.00 87.25 172 ASP A O 1
ATOM 1318 N N . VAL A 1 173 ? 2.563 6.481 19.896 1.00 89.44 173 VAL A N 1
ATOM 1319 C CA . VAL A 1 173 ? 2.972 5.350 19.038 1.00 89.44 173 VAL A CA 1
ATOM 1320 C C . VAL A 1 173 ? 4.286 5.627 18.301 1.00 89.44 173 VAL A C 1
ATOM 1322 O O . VAL A 1 173 ? 5.163 4.760 18.297 1.00 89.44 173 VAL A O 1
ATOM 1325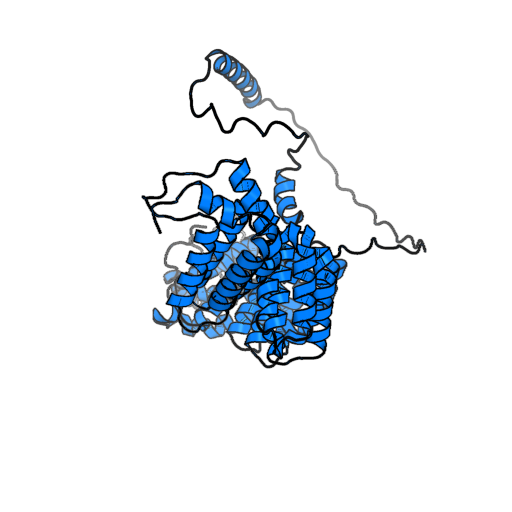 N N . LEU A 1 174 ? 4.446 6.809 17.699 1.00 90.56 174 LEU A N 1
ATOM 1326 C CA . LEU A 1 174 ? 5.663 7.208 16.984 1.00 90.56 174 LEU A CA 1
ATOM 1327 C C . LEU A 1 174 ? 6.860 7.307 17.936 1.00 90.56 174 LEU A C 1
ATOM 1329 O O . LEU A 1 174 ? 7.868 6.640 17.717 1.00 90.56 174 LEU A O 1
ATOM 1333 N N . ALA A 1 175 ? 6.713 8.022 19.053 1.00 88.12 175 ALA A N 1
ATOM 1334 C CA . ALA A 1 175 ? 7.756 8.155 20.066 1.00 88.12 175 ALA A CA 1
ATOM 1335 C C . ALA A 1 175 ? 8.162 6.801 20.679 1.00 88.12 175 ALA A C 1
ATOM 1337 O O . ALA A 1 175 ? 9.327 6.605 21.033 1.00 88.12 175 ALA A O 1
ATOM 1338 N N . THR A 1 176 ? 7.234 5.840 20.784 1.00 84.25 176 THR A N 1
ATOM 1339 C CA . THR A 1 176 ? 7.550 4.470 21.227 1.00 84.25 176 THR A CA 1
ATOM 1340 C C . THR A 1 176 ? 8.261 3.658 20.137 1.00 84.25 176 THR A C 1
ATOM 1342 O O . THR A 1 176 ? 9.138 2.848 20.447 1.00 84.25 176 THR A O 1
ATOM 1345 N N . LEU A 1 177 ? 7.919 3.868 18.863 1.00 85.81 177 LEU A N 1
ATOM 1346 C CA . LEU A 1 177 ? 8.571 3.233 17.715 1.00 85.81 177 LEU A CA 1
ATOM 1347 C C . LEU A 1 177 ? 10.024 3.712 17.557 1.00 85.81 177 LEU A C 1
ATOM 1349 O O . LEU A 1 177 ? 10.908 2.881 17.352 1.00 85.81 177 LEU A O 1
ATOM 1353 N N . ASP A 1 178 ? 10.271 5.008 17.766 1.00 84.31 178 ASP A N 1
ATOM 1354 C CA . ASP A 1 178 ? 11.606 5.623 17.776 1.00 84.31 178 ASP A CA 1
ATOM 1355 C C . ASP A 1 178 ? 12.512 5.077 18.901 1.00 84.31 178 ASP A C 1
ATOM 1357 O O . ASP A 1 178 ? 13.736 5.039 18.756 1.00 84.31 178 ASP A O 1
ATOM 1361 N N . GLN A 1 179 ? 11.920 4.601 20.005 1.00 80.00 179 GLN A N 1
ATOM 1362 C CA . GLN A 1 179 ? 12.627 3.981 21.136 1.00 80.00 179 GLN A CA 1
ATOM 1363 C C . GLN A 1 179 ? 12.831 2.460 20.988 1.00 80.00 179 GLN A C 1
ATOM 1365 O O . GLN A 1 179 ? 13.800 1.920 21.528 1.00 80.00 179 GLN A O 1
ATOM 1370 N N . PHE A 1 180 ? 11.932 1.738 20.301 1.00 72.31 180 PHE A N 1
ATOM 1371 C CA . PHE A 1 180 ? 11.857 0.270 20.378 1.00 72.31 180 PHE A CA 1
ATOM 1372 C C . PHE A 1 180 ? 11.660 -0.443 19.029 1.00 72.31 180 PHE A C 1
ATOM 1374 O O . PHE A 1 180 ? 10.581 -0.942 18.697 1.00 72.31 180 PHE A O 1
ATOM 1381 N N . TYR A 1 181 ? 12.771 -0.646 18.321 1.00 68.44 181 TYR A N 1
ATOM 1382 C CA . TYR A 1 181 ? 12.892 -1.434 17.082 1.00 68.44 181 TYR A CA 1
ATOM 1383 C C . TYR A 1 181 ? 12.801 -2.967 17.289 1.00 68.44 181 TYR A C 1
ATOM 1385 O O . TYR A 1 181 ? 13.546 -3.734 16.678 1.00 68.44 181 TYR A O 1
ATOM 1393 N N . ASP A 1 182 ? 11.925 -3.440 18.183 1.00 71.69 182 ASP A N 1
ATOM 1394 C CA . ASP A 1 182 ? 11.743 -4.869 18.485 1.00 71.69 182 ASP A CA 1
ATOM 1395 C C . ASP A 1 182 ? 10.481 -5.476 17.830 1.00 71.69 182 ASP A C 1
ATOM 1397 O O . ASP A 1 182 ? 9.905 -4.924 16.892 1.00 71.69 182 ASP A O 1
ATOM 1401 N N . LYS A 1 183 ? 10.033 -6.653 18.291 1.00 67.38 183 LYS A N 1
ATOM 1402 C CA . LYS A 1 183 ? 8.825 -7.324 17.774 1.00 67.38 183 LYS A CA 1
ATOM 1403 C C . LYS A 1 183 ? 7.572 -6.428 17.828 1.00 67.38 183 LYS A C 1
ATOM 1405 O O . LYS A 1 183 ? 6.710 -6.567 16.960 1.00 67.38 183 LYS A O 1
ATOM 1410 N N . ARG A 1 184 ? 7.488 -5.493 18.785 1.00 74.88 184 ARG A N 1
ATOM 1411 C CA . ARG A 1 184 ? 6.411 -4.493 18.924 1.00 74.88 184 ARG A CA 1
ATOM 1412 C C . ARG A 1 184 ? 6.316 -3.552 17.721 1.00 74.88 184 ARG A C 1
ATOM 1414 O O . ARG A 1 184 ? 5.205 -3.183 17.344 1.00 74.88 184 ARG A O 1
ATOM 1421 N N . ALA A 1 185 ? 7.433 -3.243 17.057 1.00 82.69 185 ALA A N 1
ATOM 1422 C CA . ALA A 1 185 ? 7.456 -2.377 15.877 1.00 82.69 185 ALA A CA 1
ATOM 1423 C C . ALA A 1 185 ? 6.570 -2.908 14.734 1.00 82.69 185 ALA A C 1
ATOM 1425 O O . ALA A 1 185 ? 5.962 -2.126 14.012 1.00 82.69 185 ALA A O 1
ATOM 1426 N N . THR A 1 186 ? 6.407 -4.233 14.601 1.00 84.69 186 THR A N 1
ATOM 1427 C CA . THR A 1 186 ? 5.488 -4.807 13.595 1.00 84.69 186 THR A CA 1
ATOM 1428 C C . THR A 1 186 ? 4.020 -4.463 13.893 1.00 84.69 186 THR A C 1
ATOM 1430 O O . THR A 1 186 ? 3.249 -4.207 12.967 1.00 84.69 186 THR A O 1
ATOM 1433 N N . SER A 1 187 ? 3.630 -4.412 15.171 1.00 83.88 187 SER A N 1
ATOM 1434 C CA . SER A 1 187 ? 2.281 -4.010 15.588 1.00 83.88 187 SER A CA 1
ATOM 1435 C C . SER A 1 187 ? 2.063 -2.505 15.422 1.00 83.88 187 SER A C 1
ATOM 1437 O O . SER A 1 187 ? 1.025 -2.101 14.906 1.00 83.88 187 SER A O 1
ATOM 1439 N N . PHE A 1 188 ? 3.050 -1.677 15.781 1.00 88.62 188 PHE A N 1
ATOM 1440 C CA . PHE A 1 188 ? 2.973 -0.223 15.595 1.00 88.62 188 PHE A CA 1
ATOM 1441 C C . PHE A 1 188 ? 2.915 0.180 14.117 1.00 88.62 188 PHE A C 1
ATOM 1443 O O . PHE A 1 188 ? 2.016 0.915 13.732 1.00 88.62 188 PHE A O 1
ATOM 1450 N N . VAL A 1 189 ? 3.771 -0.369 13.248 1.00 91.00 189 VAL A N 1
ATOM 1451 C CA . VAL A 1 189 ? 3.695 -0.105 11.795 1.00 91.00 189 VAL A CA 1
ATOM 1452 C C . VAL A 1 189 ? 2.360 -0.596 11.201 1.00 91.00 189 VAL A C 1
ATOM 1454 O O . VAL A 1 189 ? 1.869 -0.017 10.235 1.00 91.00 189 VAL A O 1
ATOM 1457 N N . SER A 1 190 ? 1.712 -1.605 11.800 1.00 89.31 190 SER A N 1
ATOM 1458 C CA . SER A 1 190 ? 0.351 -2.011 11.406 1.00 89.31 190 SER A CA 1
ATOM 1459 C C . SER A 1 190 ? -0.721 -0.985 11.814 1.00 89.31 190 SER A C 1
ATOM 1461 O O . SER A 1 190 ? -1.649 -0.761 11.040 1.00 89.31 190 SER A O 1
ATOM 1463 N N . VAL A 1 191 ? -0.566 -0.306 12.960 1.00 90.38 191 VAL A N 1
ATOM 1464 C CA . VAL A 1 191 ? -1.391 0.862 13.339 1.00 90.38 191 VAL A CA 1
ATOM 1465 C C . VAL A 1 191 ? -1.153 2.026 12.387 1.00 90.38 191 VAL A C 1
ATOM 1467 O O . VAL A 1 191 ? -2.119 2.581 11.878 1.00 90.38 191 VAL A O 1
ATOM 1470 N N . LEU A 1 192 ? 0.104 2.365 12.084 1.00 94.75 192 LEU A N 1
ATOM 1471 C CA . LEU A 1 192 ? 0.419 3.462 11.160 1.00 94.75 192 LEU A CA 1
ATOM 1472 C C . LEU A 1 192 ? -0.140 3.196 9.752 1.00 94.75 192 LEU A C 1
ATOM 1474 O O . LEU A 1 192 ? -0.660 4.102 9.113 1.00 94.75 192 LEU A O 1
ATOM 1478 N N . HIS A 1 193 ? -0.143 1.941 9.295 1.00 95.00 193 HIS A N 1
ATOM 1479 C CA . HIS A 1 193 ? -0.827 1.542 8.061 1.00 95.00 193 HIS A CA 1
ATOM 1480 C C . HIS A 1 193 ? -2.354 1.673 8.155 1.00 95.00 193 HIS A C 1
ATOM 1482 O O . HIS A 1 193 ? -2.997 2.031 7.168 1.00 95.00 193 HIS A O 1
ATOM 1488 N N . ALA A 1 194 ? -2.960 1.337 9.294 1.00 92.12 194 ALA A N 1
ATOM 1489 C CA . ALA A 1 194 ? -4.399 1.497 9.490 1.00 92.12 194 ALA A CA 1
ATOM 1490 C C . ALA A 1 194 ? -4.795 2.979 9.479 1.00 92.12 194 ALA A C 1
ATOM 1492 O O . ALA A 1 194 ? -5.745 3.346 8.798 1.00 92.12 194 ALA A O 1
ATOM 1493 N N . LEU A 1 195 ? -4.006 3.814 10.158 1.00 95.50 195 LEU A N 1
ATOM 1494 C CA . LEU A 1 195 ? -4.140 5.263 10.205 1.00 95.50 195 LEU A CA 1
ATOM 1495 C C . LEU A 1 195 ? -4.003 5.892 8.820 1.00 95.50 195 LEU A C 1
ATOM 1497 O O . LEU A 1 195 ? -4.900 6.604 8.401 1.00 95.50 195 LEU A O 1
ATOM 1501 N N . LEU A 1 196 ? -2.927 5.613 8.082 1.00 96.75 196 LEU A N 1
ATOM 1502 C CA . LEU A 1 196 ? -2.711 6.217 6.761 1.00 96.75 196 LEU A CA 1
ATOM 1503 C C . LEU A 1 196 ? -3.737 5.737 5.720 1.00 96.75 196 LEU A C 1
ATOM 1505 O O . LEU A 1 196 ? -4.097 6.499 4.828 1.00 96.75 196 LEU A O 1
ATOM 1509 N N . ALA A 1 197 ? -4.263 4.514 5.857 1.00 95.31 197 ALA A N 1
ATOM 1510 C CA . ALA A 1 197 ? -5.393 4.052 5.049 1.00 95.31 197 ALA A CA 1
ATOM 1511 C C . ALA A 1 197 ? -6.701 4.773 5.420 1.00 95.31 197 ALA A C 1
ATOM 1513 O O . ALA A 1 197 ? -7.462 5.133 4.528 1.00 95.31 197 ALA A O 1
ATOM 1514 N N . ALA A 1 198 ? -6.940 5.016 6.713 1.00 93.06 198 ALA A N 1
ATOM 1515 C CA . ALA A 1 198 ? -8.083 5.785 7.189 1.00 93.06 198 ALA A CA 1
ATOM 1516 C C . ALA A 1 198 ? -7.994 7.256 6.748 1.00 93.06 198 ALA A C 1
ATOM 1518 O O . ALA A 1 198 ? -8.946 7.768 6.180 1.00 93.06 198 ALA A O 1
ATOM 1519 N N . LEU A 1 199 ? -6.832 7.909 6.878 1.00 95.06 199 LEU A N 1
ATOM 1520 C CA . LEU A 1 199 ? -6.605 9.276 6.392 1.00 95.06 199 LEU A CA 1
ATOM 1521 C C . LEU A 1 199 ? -6.893 9.412 4.889 1.00 95.06 199 LEU A C 1
ATOM 1523 O O . LEU A 1 199 ? -7.586 10.344 4.499 1.00 95.06 199 LEU A O 1
ATOM 1527 N N . ALA A 1 200 ? -6.438 8.464 4.061 1.00 93.75 200 ALA A N 1
ATOM 1528 C CA . ALA A 1 200 ? -6.724 8.453 2.622 1.00 93.75 200 ALA A CA 1
ATOM 1529 C C . ALA A 1 200 ? -8.211 8.200 2.277 1.00 93.75 200 ALA A C 1
ATOM 1531 O O . ALA A 1 200 ? -8.640 8.505 1.168 1.00 93.75 200 ALA A O 1
ATOM 1532 N N . GLN A 1 201 ? -8.992 7.638 3.207 1.00 93.44 201 GLN A N 1
ATOM 1533 C CA . GLN A 1 201 ? -10.437 7.414 3.072 1.00 93.44 201 GLN A CA 1
ATOM 1534 C C . GLN A 1 201 ? -11.268 8.582 3.638 1.00 93.44 201 GLN A C 1
ATOM 1536 O O . GLN A 1 201 ? -12.340 8.875 3.119 1.00 93.44 201 GLN A O 1
ATOM 1541 N N . TRP A 1 202 ? -10.796 9.228 4.707 1.00 93.12 202 TRP A N 1
ATOM 1542 C CA . TRP A 1 202 ? -11.448 10.357 5.383 1.00 93.12 202 TRP A CA 1
ATOM 1543 C C . TRP A 1 202 ? -11.214 11.686 4.665 1.00 93.12 202 TRP A C 1
ATOM 1545 O O . TRP A 1 202 ? -12.085 12.550 4.665 1.00 93.12 202 TRP A O 1
ATOM 1555 N N . PHE A 1 203 ? -10.040 11.830 4.053 1.00 91.00 203 PHE A N 1
ATOM 1556 C CA . PHE A 1 203 ? -9.635 12.978 3.252 1.00 91.00 203 PHE A CA 1
ATOM 1557 C C . PHE A 1 203 ? -9.275 12.485 1.841 1.00 91.00 203 PHE A C 1
ATOM 1559 O O . PHE A 1 203 ? -8.101 12.522 1.460 1.00 91.00 203 PHE A O 1
ATOM 1566 N N . PRO A 1 204 ? -10.255 11.952 1.078 1.00 85.81 204 PRO A N 1
ATOM 1567 C CA . PRO A 1 204 ? -10.031 11.589 -0.312 1.00 85.81 204 PRO A CA 1
ATOM 1568 C C . PRO A 1 204 ? -9.681 12.859 -1.085 1.00 85.81 204 PRO A C 1
ATOM 1570 O O . PRO A 1 204 ? -10.268 13.920 -0.871 1.00 85.81 204 PRO A O 1
ATOM 1573 N N . ASP A 1 205 ? -8.686 12.762 -1.956 1.00 71.62 205 ASP A N 1
ATOM 1574 C CA . ASP A 1 205 ? -8.088 13.954 -2.531 1.00 71.62 205 ASP A CA 1
ATOM 1575 C C . ASP A 1 205 ? -8.986 14.571 -3.605 1.00 71.62 205 ASP A C 1
ATOM 1577 O O . ASP A 1 205 ? -9.331 13.932 -4.606 1.00 71.62 205 ASP A O 1
ATOM 1581 N N . THR A 1 206 ? -9.328 15.844 -3.413 1.00 54.59 206 THR A N 1
ATOM 1582 C CA . THR A 1 206 ? -10.145 16.604 -4.358 1.00 54.59 206 THR A CA 1
ATOM 1583 C C . THR A 1 206 ? -9.438 16.859 -5.689 1.00 54.59 206 THR A C 1
ATOM 1585 O O . THR A 1 206 ? -10.057 17.422 -6.576 1.00 54.59 206 THR A O 1
ATOM 1588 N N . SER A 1 207 ? -8.185 16.425 -5.869 1.00 49.62 207 SER A N 1
ATOM 1589 C CA . SER A 1 207 ? -7.458 16.458 -7.147 1.00 49.62 207 SER A CA 1
ATOM 1590 C C . SER A 1 207 ? -7.825 15.309 -8.095 1.00 49.62 207 SER A C 1
ATOM 1592 O O . SER A 1 207 ? -7.892 15.518 -9.303 1.00 49.62 207 SER A O 1
ATOM 1594 N N . ASP A 1 208 ? -8.120 14.110 -7.575 1.00 41.03 208 ASP A N 1
ATOM 1595 C CA . ASP A 1 208 ? -8.628 13.005 -8.410 1.00 41.03 208 ASP A CA 1
ATOM 1596 C C . ASP A 1 208 ? -10.135 13.219 -8.696 1.00 41.03 208 ASP A C 1
ATOM 1598 O O . ASP A 1 208 ? -10.594 12.965 -9.810 1.00 41.03 208 ASP A O 1
ATOM 1602 N N . LEU A 1 209 ? -10.888 13.805 -7.744 1.00 37.62 209 LEU A N 1
ATOM 1603 C CA . LEU A 1 209 ? -12.161 14.465 -8.075 1.00 37.62 209 LEU A CA 1
ATOM 1604 C C . LEU A 1 209 ? -11.935 15.627 -9.041 1.00 37.62 209 LEU A C 1
ATOM 1606 O O . LEU A 1 209 ? -12.760 15.818 -9.907 1.00 37.62 209 LEU A O 1
ATOM 1610 N N . GLY A 1 210 ? -10.817 16.346 -8.955 1.00 32.78 210 GLY A N 1
ATOM 1611 C CA . GLY A 1 210 ? -10.456 17.495 -9.785 1.00 32.78 210 GLY A CA 1
ATOM 1612 C C . GLY A 1 210 ? -10.264 17.170 -11.262 1.00 32.78 210 GLY A C 1
ATOM 1613 O O . GLY A 1 210 ? -10.593 18.001 -12.090 1.00 32.78 210 GLY A O 1
ATOM 1614 N N . GLN A 1 211 ? -9.858 15.950 -11.625 1.00 33.69 211 GLN A N 1
ATOM 1615 C CA . GLN A 1 211 ? -9.890 15.503 -13.027 1.00 33.69 211 GLN A CA 1
ATOM 1616 C C . GLN A 1 211 ? -11.296 15.079 -13.477 1.00 33.69 211 GLN A C 1
ATOM 1618 O O . GLN A 1 211 ? -11.652 15.268 -14.638 1.00 33.69 211 GLN A O 1
ATOM 1623 N N . LEU A 1 212 ? -12.137 14.602 -12.552 1.00 31.48 212 LEU A N 1
ATOM 1624 C CA . LEU A 1 212 ? -13.588 14.555 -12.769 1.00 31.48 212 LEU A CA 1
ATOM 1625 C C . LEU A 1 212 ? -14.214 15.963 -12.724 1.00 31.48 212 LEU A C 1
ATOM 1627 O O . LEU A 1 212 ? -15.292 16.147 -13.262 1.00 31.48 212 LEU A O 1
ATOM 1631 N N . GLN A 1 213 ? -13.537 16.969 -12.158 1.00 28.36 213 GLN A N 1
ATOM 1632 C CA . GLN A 1 213 ? -13.978 18.358 -12.044 1.00 28.36 213 GLN A CA 1
ATOM 1633 C C . GLN A 1 213 ? -13.360 19.273 -13.104 1.00 28.36 213 GLN A C 1
ATOM 1635 O O . GLN A 1 213 ? -13.867 20.356 -13.294 1.00 28.36 213 GLN A O 1
ATOM 1640 N N . GLU A 1 214 ? -12.419 18.835 -13.930 1.00 32.59 214 GLU A N 1
ATOM 1641 C CA . GLU A 1 214 ? -12.219 19.398 -15.274 1.00 32.59 214 GLU A CA 1
ATOM 1642 C C . GLU A 1 214 ? -13.216 18.769 -16.270 1.00 32.59 214 GLU A C 1
ATOM 1644 O O . GLU A 1 214 ? -13.467 19.314 -17.339 1.00 32.59 214 GLU A O 1
ATOM 1649 N N . GLN A 1 215 ? -13.888 17.685 -15.857 1.00 37.25 215 GLN A N 1
ATOM 1650 C CA . GLN A 1 215 ? -15.085 17.121 -16.494 1.00 37.25 215 GLN A CA 1
ATOM 1651 C C . GLN A 1 215 ? -16.412 17.598 -15.845 1.00 37.25 215 GLN A C 1
ATOM 1653 O O . GLN A 1 215 ? -17.472 17.285 -16.377 1.00 37.25 215 GLN A O 1
ATOM 1658 N N . ILE A 1 216 ? -16.375 18.370 -14.740 1.00 33.06 216 ILE A N 1
ATOM 1659 C CA . ILE A 1 216 ? -17.558 18.895 -14.003 1.00 33.06 216 ILE A CA 1
ATOM 1660 C C . ILE A 1 216 ? -17.481 20.421 -13.726 1.00 33.06 216 ILE A C 1
ATOM 1662 O O . ILE A 1 216 ? -18.502 21.033 -13.472 1.00 33.06 216 ILE A O 1
ATOM 1666 N N . ILE A 1 217 ? -16.351 21.123 -13.881 1.00 29.83 217 ILE A N 1
ATOM 1667 C CA . ILE A 1 217 ? -16.295 22.612 -13.911 1.00 29.83 217 ILE A CA 1
ATOM 1668 C C . ILE A 1 217 ? -16.688 23.146 -15.304 1.00 29.83 217 ILE A C 1
ATOM 1670 O O . ILE A 1 217 ? -16.928 24.339 -15.473 1.00 29.83 217 ILE A O 1
ATOM 1674 N N . GLY A 1 218 ? -16.908 22.252 -16.275 1.00 35.16 218 GLY A N 1
ATOM 1675 C CA . GLY A 1 218 ? -17.826 22.531 -17.381 1.00 35.16 218 GLY A CA 1
ATOM 1676 C C . GLY A 1 218 ? -19.293 22.676 -16.934 1.00 35.16 218 GLY A C 1
ATOM 1677 O O . GLY A 1 218 ? -20.042 23.404 -17.576 1.00 35.16 218 GLY A O 1
ATOM 1678 N N . GLU A 1 219 ? -19.702 22.035 -15.828 1.00 32.81 219 GLU A N 1
ATOM 1679 C CA . GLU A 1 219 ? -21.095 21.942 -15.360 1.00 32.81 219 GLU A CA 1
ATOM 1680 C C . GLU A 1 219 ? -21.245 21.858 -13.818 1.00 32.81 219 GLU A C 1
ATOM 1682 O O . GLU A 1 219 ? -21.713 20.856 -13.280 1.00 32.81 219 GLU A O 1
ATOM 1687 N N . GLU A 1 220 ? -20.953 22.930 -13.069 1.00 24.31 220 GLU A N 1
ATOM 1688 C CA . GLU A 1 220 ? -21.640 23.114 -11.774 1.00 24.31 220 GLU A CA 1
ATOM 1689 C C . GLU A 1 220 ? -22.029 24.569 -11.483 1.00 24.31 220 GLU A C 1
ATOM 1691 O O . GLU A 1 220 ? -21.731 25.166 -10.445 1.00 24.31 220 GLU A O 1
ATOM 1696 N N . GLY A 1 221 ? -22.807 25.127 -12.414 1.00 23.16 221 GLY A N 1
ATOM 1697 C CA . GLY A 1 221 ? -23.711 26.244 -12.143 1.00 23.16 221 GLY A CA 1
ATOM 1698 C C . GLY A 1 221 ? -24.855 25.828 -11.210 1.00 23.16 221 GLY A C 1
ATOM 1699 O O . GLY A 1 221 ? -25.970 25.631 -11.673 1.00 23.16 221 GLY A O 1
ATOM 1700 N N . SER A 1 222 ? -24.518 25.650 -9.929 1.00 24.42 222 SER A N 1
ATOM 1701 C CA . SER A 1 222 ? -25.313 25.760 -8.689 1.00 24.42 222 SER A CA 1
ATOM 1702 C C . SER A 1 222 ? -26.869 25.795 -8.771 1.00 24.42 222 SER A C 1
ATOM 1704 O O . SER A 1 222 ? -27.472 26.509 -9.560 1.00 24.42 222 SER A O 1
ATOM 1706 N N . HIS A 1 223 ? -27.641 25.125 -7.904 1.00 24.89 223 HIS A N 1
ATOM 1707 C CA . HIS A 1 223 ? -27.395 24.716 -6.515 1.00 24.89 223 HIS A CA 1
ATOM 1708 C C . HIS A 1 223 ? -28.219 23.476 -6.098 1.00 24.89 223 HIS A C 1
ATOM 1710 O O . HIS A 1 223 ? -29.304 23.223 -6.607 1.00 24.89 223 HIS A O 1
ATOM 1716 N N . LEU A 1 224 ? -27.712 22.799 -5.061 1.00 29.50 224 LEU A N 1
ATOM 1717 C CA . LEU A 1 224 ? -28.412 22.147 -3.935 1.00 29.50 224 LEU A CA 1
ATOM 1718 C C . LEU A 1 224 ? -29.964 22.148 -3.917 1.00 29.50 224 LEU A C 1
ATOM 1720 O O . LEU A 1 224 ? -30.597 23.199 -3.943 1.00 29.50 224 LEU A O 1
ATOM 1724 N N . SER A 1 225 ? -30.531 20.971 -3.595 1.00 27.08 225 SER A N 1
ATOM 1725 C CA . SER A 1 225 ? -31.975 20.642 -3.538 1.00 27.08 225 SER A CA 1
ATOM 1726 C C . SER A 1 225 ? -32.598 20.492 -4.937 1.00 27.08 225 SER A C 1
ATOM 1728 O O . SER A 1 225 ? -32.581 21.421 -5.726 1.00 27.08 225 SER A O 1
ATOM 1730 N N . GLN A 1 226 ? -33.169 19.349 -5.336 1.00 30.66 226 GLN A N 1
ATOM 1731 C CA . GLN A 1 226 ? -34.050 18.460 -4.564 1.00 30.66 226 GLN A CA 1
ATOM 1732 C C . GLN A 1 226 ? -33.741 16.967 -4.833 1.00 30.66 226 GLN A C 1
ATOM 1734 O O . GLN A 1 226 ? -34.406 16.323 -5.636 1.00 30.66 226 GLN A O 1
ATOM 1739 N N . ARG A 1 227 ? -32.727 16.383 -4.170 1.00 23.84 227 ARG A N 1
ATOM 1740 C CA . ARG A 1 227 ? -32.406 14.934 -4.273 1.00 23.84 227 ARG A CA 1
ATOM 1741 C C . ARG A 1 227 ? -32.785 14.127 -3.019 1.00 23.84 227 ARG A C 1
ATOM 1743 O O . ARG A 1 227 ? -32.202 13.086 -2.735 1.00 23.84 227 ARG A O 1
ATOM 1750 N N . SER A 1 228 ? -33.775 14.614 -2.274 1.00 28.55 228 SER A N 1
ATOM 1751 C CA . SER A 1 228 ? -34.501 13.859 -1.249 1.00 28.55 228 SER A CA 1
ATOM 1752 C C . SER A 1 228 ? -35.984 13.948 -1.588 1.00 28.55 228 SER A C 1
ATOM 1754 O O . SER A 1 228 ? -36.466 15.058 -1.792 1.00 28.55 228 SER A O 1
ATOM 1756 N N . THR A 1 229 ? -36.644 12.786 -1.672 1.00 27.95 229 THR A N 1
ATOM 1757 C CA . THR A 1 229 ? -37.818 12.508 -2.533 1.00 27.95 229 THR A CA 1
ATOM 1758 C C . THR A 1 229 ? -37.493 12.782 -4.020 1.00 27.95 229 THR A C 1
ATOM 1760 O O . THR A 1 229 ? -37.049 13.857 -4.387 1.00 27.95 229 THR A O 1
ATOM 1763 N N . THR A 1 230 ? -37.557 11.828 -4.951 1.00 29.16 230 THR A N 1
ATOM 1764 C CA . THR A 1 230 ? -38.389 10.620 -5.047 1.00 29.16 230 THR A CA 1
ATOM 1765 C C . THR A 1 230 ? -37.596 9.382 -5.520 1.00 29.16 230 THR A C 1
ATOM 1767 O O . THR A 1 230 ? -37.409 9.149 -6.709 1.00 29.16 230 THR A O 1
ATOM 1770 N N . LEU A 1 231 ? -37.189 8.513 -4.582 1.00 28.33 231 LEU A N 1
ATOM 1771 C CA . LEU A 1 231 ? -36.797 7.115 -4.881 1.00 28.33 231 LEU A CA 1
ATOM 1772 C C . LEU A 1 231 ? -38.013 6.168 -4.990 1.00 28.33 231 LEU A C 1
ATOM 1774 O O . LEU A 1 231 ? -37.866 4.954 -5.099 1.00 28.33 231 LEU A O 1
ATOM 1778 N N . GLN A 1 232 ? -39.215 6.737 -4.949 1.00 34.22 232 GLN A N 1
ATOM 1779 C CA . GLN A 1 232 ? -40.508 6.075 -5.069 1.00 34.22 232 GLN A CA 1
ATOM 1780 C C . GLN A 1 232 ? -41.284 6.711 -6.239 1.00 34.22 232 GLN A C 1
ATOM 1782 O O . GLN A 1 232 ? -41.011 7.841 -6.640 1.00 34.22 232 GLN A O 1
ATOM 1787 N N . ASP A 1 233 ? -42.237 5.962 -6.787 1.00 28.05 233 ASP A N 1
ATOM 1788 C CA . ASP A 1 233 ? -43.318 6.420 -7.677 1.00 28.05 233 ASP A CA 1
ATOM 1789 C C . ASP A 1 233 ? -43.012 6.776 -9.150 1.00 28.05 233 ASP A C 1
ATOM 1791 O O . ASP A 1 233 ? -43.946 7.067 -9.892 1.00 28.05 233 ASP A O 1
ATOM 1795 N N . ARG A 1 234 ? -41.776 6.619 -9.660 1.00 29.58 234 ARG A N 1
ATOM 1796 C CA . ARG A 1 234 ? -41.535 6.434 -11.120 1.00 29.58 234 ARG A CA 1
ATOM 1797 C C . ARG A 1 234 ? -40.789 5.146 -11.479 1.00 29.58 234 ARG A C 1
ATOM 1799 O O . ARG A 1 234 ? -39.942 5.117 -12.366 1.00 29.58 234 ARG A O 1
ATOM 1806 N N . LEU A 1 235 ? -41.214 4.046 -10.854 1.00 33.78 235 LEU A N 1
ATOM 1807 C CA . LEU A 1 235 ? -41.141 2.729 -11.503 1.00 33.78 235 LEU A CA 1
ATOM 1808 C C . LEU A 1 235 ? -42.136 2.627 -12.685 1.00 33.78 235 LEU A C 1
ATOM 1810 O O . LEU A 1 235 ? -42.062 1.688 -13.473 1.00 33.78 235 LEU A O 1
ATOM 1814 N N . GLU A 1 236 ? -43.070 3.582 -12.805 1.00 30.56 236 GLU A N 1
ATOM 1815 C CA . GLU A 1 236 ? -44.199 3.511 -13.725 1.00 30.56 236 GLU A CA 1
ATOM 1816 C C . GLU A 1 236 ? -44.374 4.749 -14.635 1.00 30.56 236 GLU A C 1
ATOM 1818 O O . GLU A 1 236 ? -44.511 5.893 -14.202 1.00 30.56 236 GLU A O 1
ATOM 1823 N N . ASN A 1 237 ? -44.447 4.427 -15.929 1.00 30.34 237 ASN A N 1
ATOM 1824 C CA . ASN A 1 237 ? -45.360 4.951 -16.946 1.00 30.34 237 ASN A CA 1
ATOM 1825 C C . ASN A 1 237 ? -45.226 6.385 -17.513 1.00 30.34 237 ASN A C 1
ATOM 1827 O O . ASN A 1 237 ? -45.547 7.381 -16.873 1.00 30.34 237 ASN A O 1
ATOM 1831 N N . ILE A 1 238 ? -44.928 6.382 -18.824 1.00 36.31 238 ILE A N 1
ATOM 1832 C CA . ILE A 1 238 ? -45.541 7.160 -19.924 1.00 36.31 238 ILE A CA 1
ATOM 1833 C C . ILE A 1 238 ? -45.172 8.655 -20.055 1.00 36.31 238 ILE A C 1
ATOM 1835 O O . ILE A 1 238 ? -45.061 9.408 -19.087 1.00 36.31 238 ILE A O 1
ATOM 1839 N N . THR A 1 239 ? -44.969 9.050 -21.317 1.00 39.53 239 THR A N 1
ATOM 1840 C CA . THR A 1 239 ? -44.729 10.405 -21.837 1.00 39.53 239 THR A CA 1
ATOM 1841 C C . THR A 1 239 ? -45.889 10.851 -22.732 1.00 39.53 239 THR A C 1
ATOM 1843 O O . THR A 1 239 ? -46.578 10.023 -23.333 1.00 39.53 239 THR A O 1
ATOM 1846 N N . THR A 1 240 ? -46.108 12.161 -22.826 1.00 52.00 240 THR A N 1
ATOM 1847 C CA . THR A 1 240 ? -47.170 12.787 -23.627 1.00 52.00 240 THR A CA 1
ATOM 1848 C C . THR A 1 240 ? -46.681 13.199 -25.020 1.00 52.00 240 THR A C 1
ATOM 1850 O O . THR A 1 240 ? -45.488 13.358 -25.259 1.00 52.00 240 THR A O 1
ATOM 1853 N N . ALA A 1 241 ? -47.606 13.324 -25.979 1.00 42.91 241 ALA A N 1
ATOM 1854 C CA . ALA A 1 241 ? -47.258 13.588 -27.381 1.00 42.91 241 ALA A CA 1
ATOM 1855 C C . ALA A 1 241 ? -46.765 15.027 -27.635 1.00 42.91 241 ALA A C 1
ATOM 1857 O O . ALA A 1 241 ? -45.963 15.248 -28.539 1.00 42.91 241 ALA A O 1
ATOM 1858 N N . GLU A 1 242 ? -47.212 15.986 -26.823 1.00 48.06 242 GLU A N 1
ATOM 1859 C CA . GLU A 1 242 ? -46.882 17.414 -26.951 1.00 48.06 242 GLU A CA 1
ATOM 1860 C C . GLU A 1 242 ? -45.383 17.672 -26.683 1.00 48.06 242 GLU A C 1
ATOM 1862 O O . GLU A 1 242 ? -44.747 18.452 -27.391 1.00 48.06 242 GLU A O 1
ATOM 1867 N N . ASP A 1 243 ? -44.776 16.920 -25.755 1.00 46.81 243 ASP A N 1
ATOM 1868 C CA . ASP A 1 243 ? -43.330 16.950 -25.484 1.00 46.81 243 ASP A CA 1
ATOM 1869 C C . ASP A 1 243 ? -42.498 16.522 -26.712 1.00 46.81 243 ASP A C 1
ATOM 1871 O O . ASP A 1 243 ? -41.403 17.033 -26.957 1.00 46.81 243 ASP A O 1
ATOM 1875 N N . ILE A 1 244 ? -43.031 15.589 -27.510 1.00 52.81 244 ILE A N 1
ATOM 1876 C CA . ILE A 1 244 ? -42.382 15.047 -28.713 1.00 52.81 244 ILE A CA 1
ATOM 1877 C C . ILE A 1 244 ? -42.491 16.043 -29.877 1.00 52.81 244 ILE A C 1
ATOM 1879 O O . ILE A 1 244 ? -41.534 16.208 -30.634 1.00 52.81 244 ILE A O 1
ATOM 1883 N N . GLU A 1 245 ? -43.622 16.742 -30.007 1.00 43.56 245 GLU A N 1
ATOM 1884 C CA . GLU A 1 245 ? -43.807 17.802 -31.006 1.00 43.56 245 GLU A CA 1
ATOM 1885 C C . GLU A 1 245 ? -42.849 18.977 -30.756 1.00 43.56 245 GLU A C 1
ATOM 1887 O O . GLU A 1 245 ? -42.142 19.408 -31.672 1.00 43.56 245 GLU A O 1
ATOM 1892 N N . GLN A 1 246 ? -42.731 19.426 -29.503 1.00 47.41 246 GLN A N 1
ATOM 1893 C CA . GLN A 1 246 ? -41.825 20.514 -29.131 1.00 47.41 246 GLN A CA 1
ATOM 1894 C C . GLN A 1 246 ? -40.343 20.150 -29.361 1.00 47.41 246 GLN A C 1
ATOM 1896 O O . GLN A 1 246 ? -39.557 20.988 -29.811 1.00 47.41 246 GLN A O 1
ATOM 1901 N N . PHE A 1 247 ? -39.966 18.891 -29.109 1.00 46.09 247 PHE A N 1
ATOM 1902 C CA . PHE A 1 247 ? -38.625 18.365 -29.386 1.00 46.09 247 PHE A CA 1
ATOM 1903 C C . PHE A 1 247 ? -38.317 18.322 -30.894 1.00 46.09 247 PHE A C 1
ATOM 1905 O O . PHE A 1 247 ? -37.266 18.799 -31.326 1.00 46.09 247 PHE A O 1
ATOM 1912 N N . LEU A 1 248 ? -39.249 17.820 -31.713 1.00 42.94 248 LEU A N 1
ATOM 1913 C CA . LEU A 1 248 ? -39.092 17.752 -33.172 1.00 42.94 248 LEU A CA 1
ATOM 1914 C C . LEU A 1 248 ? -38.992 19.140 -33.825 1.00 42.94 248 LEU A C 1
ATOM 1916 O O . LEU A 1 248 ? -38.206 19.317 -34.757 1.00 42.94 248 LEU A O 1
ATOM 1920 N N . LEU A 1 249 ? -39.740 20.130 -33.329 1.00 47.19 249 LEU A N 1
ATOM 1921 C CA . LEU A 1 249 ? -39.692 21.505 -33.837 1.00 47.19 249 LEU A CA 1
ATOM 1922 C C . LEU A 1 249 ? -38.356 22.207 -33.552 1.00 47.19 249 LEU A C 1
ATOM 1924 O O . LEU A 1 249 ? -37.899 22.986 -34.388 1.00 47.19 249 LEU A O 1
ATOM 1928 N N . ASN A 1 250 ? -37.703 21.917 -32.422 1.00 47.09 250 ASN A N 1
ATOM 1929 C CA . ASN A 1 250 ? -36.350 22.414 -32.150 1.00 47.09 250 ASN A CA 1
ATOM 1930 C C . ASN A 1 250 ? -35.295 21.669 -32.986 1.00 47.09 250 ASN A C 1
ATOM 1932 O O . ASN A 1 250 ? -34.448 22.313 -33.601 1.00 47.09 250 ASN A O 1
ATOM 1936 N N . TYR A 1 251 ? -35.395 20.341 -33.098 1.00 46.97 251 TYR A N 1
ATOM 1937 C CA . TYR A 1 251 ? -34.470 19.519 -33.890 1.00 46.97 251 TYR A CA 1
ATOM 1938 C C . TYR A 1 251 ? -34.441 19.907 -35.382 1.00 46.97 251 TYR A C 1
ATOM 1940 O O . TYR A 1 251 ? -33.378 19.969 -35.999 1.00 46.97 251 TYR A O 1
ATOM 1948 N N . LEU A 1 252 ? -35.597 20.242 -35.968 1.00 41.78 252 LEU A N 1
ATOM 1949 C CA . LEU A 1 252 ? -35.669 20.771 -37.337 1.00 41.78 252 LEU A CA 1
ATOM 1950 C C . LEU A 1 252 ? -34.990 22.143 -37.488 1.00 41.78 252 LEU A C 1
ATOM 1952 O O . LEU A 1 252 ? -34.500 22.463 -38.565 1.00 41.78 252 LEU A O 1
ATOM 1956 N N . LYS A 1 253 ? -34.932 22.937 -36.416 1.00 46.12 253 LYS A N 1
ATOM 1957 C CA . LYS A 1 253 ? -34.384 24.299 -36.412 1.00 46.12 253 LYS A CA 1
ATOM 1958 C C . LYS A 1 253 ? -32.857 24.331 -36.359 1.00 46.12 253 LYS A C 1
ATOM 1960 O O . LYS A 1 253 ? -32.244 25.227 -36.927 1.00 46.12 253 LYS A O 1
ATOM 1965 N N . GLU A 1 254 ? -32.252 23.354 -35.687 1.00 42.69 254 GLU A N 1
ATOM 1966 C CA . GLU A 1 254 ? -30.796 23.165 -35.654 1.00 42.69 254 GLU A CA 1
ATOM 1967 C C . GLU A 1 254 ? -30.283 22.511 -36.946 1.00 42.69 254 GLU A C 1
ATOM 1969 O O . GLU A 1 254 ? -29.155 22.766 -37.368 1.00 42.69 254 GLU A O 1
ATOM 1974 N N . LYS A 1 255 ? -31.131 21.735 -37.634 1.00 42.62 255 LYS A N 1
ATOM 1975 C CA . LYS A 1 255 ? -30.791 21.118 -38.920 1.00 42.62 255 LYS A CA 1
ATOM 1976 C C . LYS A 1 255 ? -30.485 22.146 -40.019 1.00 42.62 255 LYS A C 1
ATOM 1978 O O . LYS A 1 255 ? -29.493 21.980 -40.720 1.00 42.62 255 LYS A O 1
ATOM 1983 N N . ASP A 1 256 ? -31.268 23.219 -40.130 1.00 38.69 256 ASP A N 1
ATOM 1984 C CA . ASP A 1 256 ? -31.043 24.276 -41.134 1.00 38.69 256 ASP A CA 1
ATOM 1985 C C . ASP A 1 256 ? -29.721 25.051 -40.912 1.00 38.69 256 ASP A C 1
ATOM 1987 O O . ASP A 1 256 ? -29.236 25.724 -41.820 1.00 38.69 256 ASP A O 1
ATOM 1991 N N . VAL A 1 257 ? -29.107 24.945 -39.724 1.00 45.03 257 VAL A N 1
ATOM 1992 C CA . VAL A 1 257 ? -27.775 25.508 -39.425 1.00 45.03 257 VAL A CA 1
ATOM 1993 C C . VAL A 1 257 ? -26.650 24.568 -39.886 1.00 45.03 257 VAL A C 1
ATOM 1995 O O . VAL A 1 257 ? -25.559 25.027 -40.223 1.00 45.03 257 VAL A O 1
ATOM 1998 N N . ALA A 1 258 ? -26.909 23.258 -39.947 1.00 39.53 258 ALA A N 1
ATOM 1999 C CA . ALA A 1 258 ? -25.930 22.245 -40.343 1.00 39.53 258 ALA A CA 1
ATOM 2000 C C . ALA A 1 258 ? -25.709 22.146 -41.868 1.00 39.53 258 ALA A C 1
ATOM 2002 O O . ALA A 1 258 ? -24.661 21.661 -42.289 1.00 39.53 258 ALA A O 1
ATOM 2003 N N . ASP A 1 259 ? -26.647 22.633 -42.691 1.00 35.84 259 ASP A N 1
ATOM 2004 C CA . ASP A 1 259 ? -26.574 22.556 -44.165 1.00 35.84 259 ASP A CA 1
ATOM 2005 C C . ASP A 1 259 ? -25.595 23.574 -44.813 1.00 35.84 259 ASP A C 1
ATOM 2007 O O . ASP A 1 259 ? -25.453 23.600 -46.034 1.00 35.84 259 ASP A O 1
ATOM 2011 N N . GLY A 1 260 ? -24.855 24.348 -44.005 1.00 45.22 260 GLY A N 1
ATOM 2012 C CA . GLY A 1 260 ? -23.568 24.958 -44.373 1.00 45.22 260 GLY A CA 1
ATOM 2013 C C . GLY A 1 260 ? -23.612 26.205 -45.269 1.00 45.22 260 GLY A C 1
ATOM 2014 O O . GLY A 1 260 ? -23.842 26.131 -46.473 1.00 45.22 260 GLY A O 1
ATOM 2015 N N . ASN A 1 261 ? -23.261 27.367 -44.706 1.00 34.16 261 ASN A N 1
ATOM 2016 C CA . ASN A 1 261 ? -23.011 28.593 -45.473 1.00 34.16 261 ASN A CA 1
ATOM 2017 C C . ASN A 1 261 ? -21.768 29.322 -44.926 1.00 34.16 261 ASN A C 1
ATOM 2019 O O . ASN A 1 261 ? -21.554 29.333 -43.715 1.00 34.16 261 ASN A O 1
ATOM 2023 N N . VAL A 1 262 ? -20.929 29.875 -45.808 1.00 32.31 262 VAL A N 1
ATOM 2024 C CA . VAL A 1 262 ? -19.497 30.137 -45.535 1.00 32.31 262 VAL A CA 1
ATOM 2025 C C . VAL A 1 262 ? -19.114 31.602 -45.789 1.00 32.31 262 VAL A C 1
ATOM 2027 O O . VAL A 1 262 ? -19.620 32.218 -46.725 1.00 32.31 262 VAL A O 1
ATOM 2030 N N . SER A 1 263 ? -18.157 32.131 -45.020 1.00 29.23 263 SER A N 1
ATOM 2031 C CA . SER A 1 263 ? -17.300 33.260 -45.423 1.00 29.23 263 SER A CA 1
ATOM 2032 C C . SER A 1 263 ? -15.948 33.205 -44.695 1.00 29.23 263 SER A C 1
ATOM 2034 O O . SER A 1 263 ? -15.908 32.814 -43.531 1.00 29.23 263 SER A O 1
ATOM 2036 N N . GLU A 1 264 ? -14.869 33.576 -45.385 1.00 26.20 264 GLU A N 1
ATOM 2037 C CA . GLU A 1 264 ? -13.463 33.273 -45.046 1.00 26.20 264 GLU A CA 1
ATOM 2038 C C . GLU A 1 264 ? -12.664 34.512 -44.548 1.00 26.20 264 GLU A C 1
ATOM 2040 O O . GLU A 1 264 ? -13.248 35.583 -44.367 1.00 26.20 264 GLU A O 1
ATOM 2045 N N . PHE A 1 265 ? -11.330 34.355 -44.432 1.00 23.81 265 PHE A N 1
ATOM 2046 C CA . PHE A 1 265 ? -10.263 35.373 -44.256 1.00 23.81 265 PHE A CA 1
ATOM 2047 C C . PHE A 1 265 ? -10.059 35.953 -42.826 1.00 23.81 265 PHE A C 1
ATOM 2049 O O . PHE A 1 265 ? -11.033 36.268 -42.147 1.00 23.81 265 PHE A O 1
ATOM 2056 N N . ASP A 1 266 ? -8.837 36.175 -42.300 1.00 24.83 266 ASP A N 1
ATOM 2057 C CA . ASP A 1 266 ? -7.469 35.773 -42.725 1.00 24.83 266 ASP A CA 1
ATOM 2058 C C . ASP A 1 266 ? -6.431 35.917 -41.563 1.00 24.83 266 ASP A C 1
ATOM 2060 O O . ASP A 1 266 ? -6.811 36.220 -40.432 1.00 24.83 266 ASP A O 1
ATOM 2064 N N . GLU A 1 267 ? -5.144 35.673 -41.872 1.00 25.94 267 GLU A N 1
ATOM 2065 C CA . GLU A 1 267 ? -3.860 35.881 -41.135 1.00 25.94 267 GLU A CA 1
ATOM 2066 C C . GLU A 1 267 ? -3.735 37.243 -40.373 1.00 25.94 267 GLU A C 1
ATOM 2068 O O . GLU A 1 267 ? -4.512 38.160 -40.631 1.00 25.94 267 GLU A O 1
ATOM 2073 N N . GLU A 1 268 ? -2.808 37.549 -39.441 1.00 24.64 268 GLU A N 1
ATOM 2074 C CA . GLU A 1 268 ? -1.530 36.970 -38.920 1.00 24.64 268 GLU A CA 1
ATOM 2075 C C . GLU A 1 268 ? -1.627 36.835 -37.352 1.00 24.64 268 GLU A C 1
ATOM 2077 O O . GLU A 1 268 ? -2.745 36.675 -36.869 1.00 24.64 268 GLU A O 1
ATOM 2082 N N . GLU A 1 269 ? -0.652 36.832 -36.415 1.00 24.20 269 GLU A N 1
ATOM 2083 C CA . GLU A 1 269 ? 0.817 37.042 -36.282 1.00 24.20 269 GLU A CA 1
ATOM 2084 C C . GLU A 1 269 ? 1.323 36.249 -35.024 1.00 24.20 269 GLU A C 1
ATOM 2086 O O . GLU A 1 269 ? 0.509 35.876 -34.174 1.00 24.20 269 GLU A O 1
ATOM 2091 N N . GLU A 1 270 ? 2.636 36.040 -34.821 1.00 36.94 270 GLU A N 1
ATOM 2092 C CA . GLU A 1 270 ? 3.231 35.643 -33.516 1.00 36.94 270 GLU A CA 1
ATOM 2093 C C . GLU A 1 270 ? 3.763 36.866 -32.741 1.00 36.94 270 GLU A C 1
ATOM 2095 O O . GLU A 1 270 ? 4.368 37.746 -33.347 1.00 36.94 270 GLU A O 1
ATOM 2100 N N . GLN A 1 271 ? 3.681 36.895 -31.399 1.00 23.83 271 GLN A N 1
ATOM 2101 C CA . GLN A 1 271 ? 4.545 37.784 -30.595 1.00 23.83 271 GLN A CA 1
ATOM 2102 C C . GLN A 1 271 ? 4.710 37.347 -29.126 1.00 23.83 271 GLN A C 1
ATOM 2104 O O . GLN A 1 271 ? 3.778 36.853 -28.492 1.00 23.83 271 GLN A O 1
ATOM 2109 N N . SER A 1 272 ? 5.911 37.554 -28.573 1.00 27.52 272 SER A N 1
ATOM 2110 C CA . SER A 1 272 ? 6.337 37.082 -27.245 1.00 27.52 272 SER A CA 1
ATOM 2111 C C . SER A 1 272 ? 7.078 38.157 -26.444 1.00 27.52 272 SER A C 1
ATOM 2113 O O . SER A 1 272 ? 8.024 38.724 -26.983 1.00 27.52 272 SER A O 1
ATOM 2115 N N . ASP A 1 273 ? 6.711 38.376 -25.172 1.00 24.53 273 ASP A N 1
ATOM 2116 C CA . ASP A 1 273 ? 7.562 38.894 -24.070 1.00 24.53 273 ASP A CA 1
ATOM 2117 C C . ASP A 1 273 ? 6.702 39.234 -22.823 1.00 24.53 273 ASP A C 1
ATOM 2119 O O . ASP A 1 273 ? 5.477 39.322 -22.942 1.00 24.53 273 ASP A O 1
ATOM 2123 N N . PRO A 1 274 ? 7.275 39.553 -21.639 1.00 34.66 274 PRO A N 1
ATOM 2124 C CA . PRO A 1 274 ? 8.566 39.144 -21.064 1.00 34.66 274 PRO A CA 1
ATOM 2125 C C . PRO A 1 274 ? 8.404 38.553 -19.628 1.00 34.66 274 PRO A C 1
ATOM 2127 O O . PRO A 1 274 ? 7.332 38.653 -19.022 1.00 34.66 274 PRO A O 1
ATOM 2130 N N . PRO A 1 275 ? 9.453 37.975 -19.004 1.00 39.94 275 PRO A N 1
ATOM 2131 C CA . PRO A 1 275 ? 9.392 37.536 -17.604 1.00 39.94 275 PRO A CA 1
ATOM 2132 C C . PRO A 1 275 ? 9.293 38.711 -16.610 1.00 39.94 275 PRO A C 1
ATOM 2134 O O . PRO A 1 275 ? 9.873 39.777 -16.823 1.00 39.94 275 PRO A O 1
ATOM 2137 N N . LYS A 1 276 ? 8.611 38.493 -15.475 1.00 31.05 276 LYS A N 1
ATOM 2138 C CA . LYS A 1 276 ? 8.626 39.408 -14.317 1.00 31.05 276 LYS A CA 1
ATOM 2139 C C . LYS A 1 276 ? 9.665 38.985 -13.275 1.00 31.05 276 LYS A C 1
ATOM 2141 O O . LYS A 1 276 ? 10.026 37.817 -13.186 1.00 31.05 276 LYS A O 1
ATOM 2146 N N . VAL A 1 277 ? 10.155 39.976 -12.533 1.00 31.78 277 VAL A N 1
ATOM 2147 C CA . VAL A 1 277 ? 11.333 39.904 -11.653 1.00 31.78 277 VAL A CA 1
ATOM 2148 C C . VAL A 1 277 ? 10.921 39.650 -10.198 1.00 31.78 277 VAL A C 1
ATOM 2150 O O . VAL A 1 277 ? 9.805 39.995 -9.814 1.00 31.78 277 VAL A O 1
ATOM 2153 N N . ASP A 1 278 ? 11.825 39.093 -9.390 1.00 33.28 278 ASP A N 1
ATOM 2154 C CA . ASP A 1 278 ? 11.643 38.917 -7.945 1.00 33.28 278 ASP A CA 1
ATOM 2155 C C . ASP A 1 278 ? 11.379 40.247 -7.212 1.00 33.28 278 ASP A C 1
ATOM 2157 O O . ASP A 1 278 ? 12.203 41.165 -7.253 1.00 33.28 278 ASP A O 1
ATOM 2161 N N . GLU A 1 279 ? 10.293 40.311 -6.438 1.00 32.44 279 GLU A N 1
ATOM 2162 C CA . GLU A 1 279 ? 10.126 41.302 -5.370 1.00 32.44 279 GLU A CA 1
ATOM 2163 C C . GLU A 1 279 ? 10.387 40.637 -4.010 1.00 32.44 279 GLU A C 1
ATOM 2165 O O . GLU A 1 279 ? 9.587 39.847 -3.512 1.00 32.44 279 GLU A O 1
ATOM 2170 N N . ASN A 1 280 ? 11.524 40.971 -3.391 1.00 36.78 280 ASN A N 1
ATOM 2171 C CA . ASN A 1 280 ? 11.787 40.647 -1.987 1.00 36.78 280 ASN A CA 1
ATOM 2172 C C . ASN A 1 280 ? 10.952 41.569 -1.080 1.00 36.78 280 ASN A C 1
ATOM 2174 O O . ASN A 1 280 ? 11.459 42.602 -0.638 1.00 36.78 280 ASN A O 1
ATOM 2178 N N . ASP A 1 281 ? 9.714 41.192 -0.753 1.00 30.84 281 ASP A N 1
ATOM 2179 C CA . ASP A 1 281 ? 9.053 41.736 0.439 1.00 30.84 281 ASP A CA 1
ATOM 2180 C C . ASP A 1 281 ? 9.391 40.877 1.668 1.00 30.84 281 ASP A C 1
ATOM 2182 O O . ASP A 1 281 ? 9.358 39.648 1.633 1.00 30.84 281 ASP A O 1
ATOM 2186 N N . THR A 1 282 ? 9.763 41.531 2.768 1.00 43.75 282 THR A N 1
ATOM 2187 C CA . THR A 1 282 ? 10.317 40.884 3.970 1.00 43.75 282 THR A CA 1
ATOM 2188 C C . THR A 1 282 ? 9.297 40.861 5.110 1.00 43.75 282 THR A C 1
ATOM 2190 O O . THR A 1 282 ? 9.583 41.238 6.249 1.00 43.75 282 THR A O 1
ATOM 2193 N N . GLY A 1 283 ? 8.082 40.408 4.804 1.00 35.38 283 GLY A N 1
ATOM 2194 C CA . GLY A 1 283 ? 7.099 40.021 5.813 1.00 35.38 283 GLY A CA 1
ATOM 2195 C C . GLY A 1 283 ? 7.369 38.602 6.336 1.00 35.38 283 GLY A C 1
ATOM 2196 O O . GLY A 1 283 ? 7.754 37.729 5.556 1.00 35.38 283 GLY A O 1
ATOM 2197 N N . PRO A 1 284 ? 7.145 38.305 7.632 1.00 40.16 284 PRO A N 1
ATOM 2198 C CA . PRO A 1 284 ? 7.105 36.927 8.102 1.00 40.16 284 PRO A CA 1
ATOM 2199 C C . PRO A 1 284 ? 5.857 36.252 7.520 1.00 40.16 284 PRO A C 1
ATOM 2201 O O . PRO A 1 284 ? 4.763 36.367 8.073 1.00 40.16 284 PRO A O 1
ATOM 2204 N N . HIS A 1 285 ? 6.019 35.568 6.387 1.00 37.66 285 HIS A N 1
ATOM 2205 C CA . HIS A 1 285 ? 4.956 34.803 5.747 1.00 37.66 285 HIS A CA 1
ATOM 2206 C C . HIS A 1 285 ? 4.619 33.583 6.614 1.00 37.66 285 HIS A C 1
ATOM 2208 O O . HIS A 1 285 ? 5.177 32.499 6.445 1.00 37.66 285 HIS A O 1
ATOM 2214 N N . VAL A 1 286 ? 3.729 33.780 7.588 1.00 46.00 286 VAL A N 1
ATOM 2215 C CA . VAL A 1 286 ? 3.174 32.705 8.412 1.00 46.00 286 VAL A CA 1
ATOM 2216 C C . VAL A 1 286 ? 2.325 31.830 7.495 1.00 46.00 286 VAL A C 1
ATOM 2218 O O . VAL A 1 286 ? 1.155 32.129 7.255 1.00 46.00 286 VAL A O 1
ATOM 2221 N N . GLU A 1 287 ? 2.928 30.768 6.952 1.00 49.56 287 GLU A N 1
ATOM 2222 C CA . GLU A 1 287 ? 2.177 29.705 6.286 1.00 49.56 287 GLU A CA 1
ATOM 2223 C C . GLU A 1 287 ? 1.039 29.255 7.219 1.00 49.56 287 GLU A C 1
ATOM 2225 O O . GLU A 1 287 ? 1.272 29.075 8.423 1.00 49.56 287 GLU A O 1
ATOM 2230 N N . PRO A 1 288 ? -0.197 29.094 6.710 1.00 58.25 288 PRO A N 1
ATOM 2231 C CA . PRO A 1 288 ? -1.294 28.610 7.534 1.00 58.25 288 PRO A CA 1
ATOM 2232 C C . PRO A 1 288 ? -0.910 27.242 8.120 1.00 58.25 288 PRO A C 1
ATOM 2234 O O . PRO A 1 288 ? -0.329 26.419 7.407 1.00 58.25 288 PRO A O 1
ATOM 2237 N N . PRO A 1 289 ? -1.198 26.982 9.409 1.00 76.12 289 PRO A N 1
ATOM 2238 C CA . PRO A 1 289 ? -0.740 25.769 10.073 1.00 76.12 289 PRO A CA 1
ATOM 2239 C C . PRO A 1 289 ? -1.233 24.535 9.314 1.00 76.12 289 PRO A C 1
ATOM 2241 O O . PRO A 1 289 ? -2.436 24.371 9.105 1.00 76.12 289 PRO A O 1
ATOM 2244 N N . LEU A 1 290 ? -0.284 23.687 8.896 1.00 83.56 290 LEU A N 1
ATOM 2245 C CA . LEU A 1 290 ? -0.548 22.506 8.069 1.00 83.56 290 LEU A CA 1
ATOM 2246 C C . LEU A 1 290 ? -1.708 21.678 8.647 1.00 83.56 290 LEU A C 1
ATOM 2248 O O . LEU A 1 290 ? -1.717 21.446 9.860 1.00 83.56 290 LEU A O 1
ATOM 2252 N N . PRO A 1 291 ? -2.646 21.170 7.825 1.00 91.62 291 PRO A N 1
ATOM 2253 C CA . PRO A 1 291 ? -3.729 20.330 8.323 1.00 91.62 291 PRO A CA 1
ATOM 2254 C C . PRO A 1 291 ? -3.189 19.127 9.111 1.00 91.62 291 PRO A C 1
ATOM 2256 O O . PRO A 1 291 ? -2.174 18.531 8.741 1.00 91.62 291 PRO A O 1
ATOM 2259 N N . LEU A 1 292 ? -3.862 18.755 10.202 1.00 90.94 292 LEU A N 1
ATOM 2260 C CA . LEU A 1 292 ? -3.374 17.756 11.163 1.00 90.94 292 LEU A CA 1
ATOM 2261 C C . LEU A 1 292 ? -3.054 16.398 10.507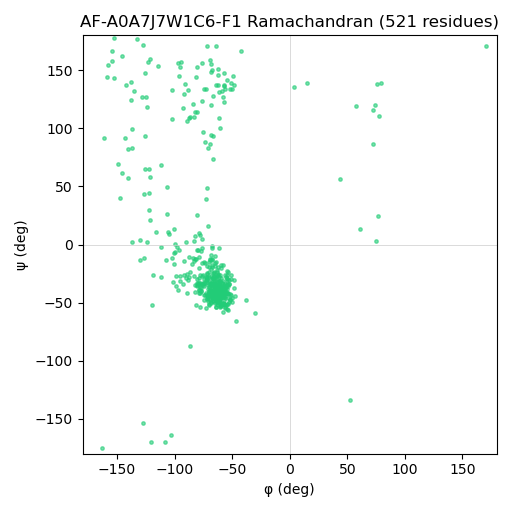 1.00 90.94 292 LEU A C 1
ATOM 2263 O O . LEU A 1 292 ? -2.061 15.760 10.850 1.00 90.94 292 LEU A O 1
ATOM 2267 N N . GLN A 1 293 ? -3.838 15.992 9.505 1.00 92.94 293 GLN A N 1
ATOM 2268 C CA . GLN A 1 293 ? -3.594 14.792 8.700 1.00 92.94 293 GLN A CA 1
ATOM 2269 C C . GLN A 1 293 ? -2.285 14.850 7.893 1.00 92.94 293 GLN A C 1
ATOM 2271 O O . GLN A 1 293 ? -1.636 13.822 7.716 1.00 92.94 293 GLN A O 1
ATOM 2276 N N . ILE A 1 294 ? -1.865 16.040 7.451 1.00 94.56 294 ILE A N 1
ATOM 2277 C CA . ILE A 1 294 ? -0.628 16.274 6.689 1.00 94.56 294 ILE A CA 1
ATOM 2278 C C . ILE A 1 294 ? 0.586 16.297 7.619 1.00 94.56 294 ILE A C 1
ATOM 2280 O O . ILE A 1 294 ? 1.616 15.714 7.279 1.00 94.56 294 ILE A O 1
ATOM 2284 N N . GLN A 1 295 ? 0.456 16.887 8.814 1.00 94.69 295 GLN A N 1
ATOM 2285 C CA . GLN A 1 295 ? 1.485 16.804 9.860 1.00 94.69 295 GLN A CA 1
ATOM 2286 C C . GLN A 1 295 ? 1.740 15.337 10.247 1.00 94.69 295 GLN A C 1
ATOM 2288 O O . GLN A 1 295 ? 2.864 14.849 10.151 1.00 94.69 295 GLN A O 1
ATOM 2293 N N . ILE A 1 296 ? 0.673 14.596 10.564 1.00 94.50 296 ILE A N 1
ATOM 2294 C CA . ILE A 1 296 ? 0.744 13.178 10.938 1.00 94.50 296 ILE A CA 1
ATOM 2295 C C . ILE A 1 296 ? 1.294 12.309 9.795 1.00 94.50 296 ILE A C 1
ATOM 2297 O O . ILE A 1 296 ? 2.139 11.446 10.031 1.00 94.50 296 ILE A O 1
ATOM 2301 N N . ALA A 1 297 ? 0.864 12.523 8.547 1.00 96.50 297 ALA A N 1
ATOM 2302 C CA . ALA A 1 297 ? 1.393 11.772 7.408 1.00 96.50 297 ALA A CA 1
ATOM 2303 C C . ALA A 1 297 ? 2.880 12.075 7.137 1.00 96.50 297 ALA A C 1
ATOM 2305 O O . ALA A 1 297 ? 3.623 11.160 6.772 1.00 96.50 297 ALA A O 1
ATOM 2306 N N . THR A 1 298 ? 3.321 13.315 7.376 1.00 96.06 298 THR A N 1
ATOM 2307 C CA . THR A 1 298 ? 4.731 13.739 7.320 1.00 96.06 298 THR A CA 1
ATOM 2308 C C . THR A 1 298 ? 5.562 13.021 8.385 1.00 96.06 298 THR A C 1
ATOM 2310 O O . THR A 1 298 ? 6.523 12.332 8.038 1.00 96.06 298 THR A O 1
ATOM 2313 N N . ASP A 1 299 ? 5.147 13.089 9.656 1.00 95.44 299 ASP A N 1
ATOM 2314 C CA . ASP A 1 299 ? 5.783 12.387 10.782 1.00 95.44 299 ASP A CA 1
ATOM 2315 C C . ASP A 1 299 ? 5.928 10.878 10.508 1.00 95.44 299 ASP A C 1
ATOM 2317 O O . ASP A 1 299 ? 7.009 10.293 10.640 1.00 95.44 299 ASP A O 1
ATOM 2321 N N . VAL A 1 300 ? 4.837 10.231 10.082 1.00 96.44 300 VAL A N 1
ATOM 2322 C CA . VAL A 1 300 ? 4.826 8.796 9.772 1.00 96.44 300 VAL A CA 1
ATOM 2323 C C . VAL A 1 300 ? 5.769 8.470 8.613 1.00 96.44 300 VAL A C 1
ATOM 2325 O O . VAL A 1 300 ? 6.492 7.470 8.684 1.00 96.44 300 VAL A O 1
ATOM 2328 N N . MET A 1 301 ? 5.806 9.301 7.566 1.00 96.69 301 MET A N 1
ATOM 2329 C CA . MET A 1 301 ? 6.688 9.093 6.419 1.00 96.69 301 MET A CA 1
ATOM 2330 C C . MET A 1 301 ? 8.165 9.196 6.815 1.00 96.69 301 MET A C 1
ATOM 2332 O O . MET A 1 301 ? 8.946 8.326 6.428 1.00 96.69 301 MET A O 1
ATOM 2336 N N . GLU A 1 302 ? 8.550 10.180 7.634 1.00 94.94 302 GLU A N 1
ATOM 2337 C CA . GLU A 1 302 ? 9.921 10.298 8.146 1.00 94.94 302 GLU A CA 1
ATOM 2338 C C . GLU A 1 302 ? 10.377 9.036 8.885 1.00 94.94 302 GLU A C 1
ATOM 2340 O O . GLU A 1 302 ? 11.392 8.432 8.526 1.00 94.94 302 GLU A O 1
ATOM 2345 N N . ARG A 1 303 ? 9.611 8.601 9.894 1.00 92.94 303 ARG A N 1
ATOM 2346 C CA . ARG A 1 303 ? 9.937 7.419 10.708 1.00 92.94 303 ARG A CA 1
ATOM 2347 C C . ARG A 1 303 ? 9.986 6.154 9.839 1.00 92.94 303 ARG A C 1
ATOM 2349 O O . ARG A 1 303 ? 10.883 5.318 9.986 1.00 92.94 303 ARG A O 1
ATOM 2356 N N . CYS A 1 304 ? 9.098 6.040 8.850 1.00 94.00 304 CYS A N 1
ATOM 2357 C CA . CYS A 1 304 ? 9.110 4.943 7.881 1.00 94.00 304 CYS A CA 1
ATOM 2358 C C . CYS A 1 304 ? 10.357 4.930 6.976 1.00 94.00 304 CYS A C 1
ATOM 2360 O O . CYS A 1 304 ? 10.871 3.848 6.681 1.00 94.00 304 CYS A O 1
ATOM 2362 N N . ILE A 1 305 ? 10.904 6.086 6.577 1.00 93.75 305 ILE A N 1
ATOM 2363 C CA . ILE A 1 305 ? 12.135 6.159 5.764 1.00 93.75 305 ILE A CA 1
ATOM 2364 C C . ILE A 1 305 ? 13.322 5.499 6.484 1.00 93.75 305 ILE A C 1
ATOM 2366 O O . ILE A 1 305 ? 14.107 4.789 5.850 1.00 93.75 305 ILE A O 1
ATOM 2370 N N . HIS A 1 306 ? 13.430 5.652 7.807 1.00 90.12 306 HIS A N 1
ATOM 2371 C CA . HIS A 1 306 ? 14.459 4.974 8.602 1.00 90.12 306 HIS A CA 1
ATOM 2372 C C . HIS A 1 306 ? 14.232 3.450 8.658 1.00 90.12 306 HIS A C 1
ATOM 2374 O O . HIS A 1 306 ? 15.163 2.665 8.441 1.00 90.12 306 HIS A O 1
ATOM 2380 N N . LEU A 1 307 ? 12.982 3.016 8.853 1.00 91.19 307 LEU A N 1
ATOM 2381 C CA . LEU A 1 307 ? 12.608 1.599 8.961 1.00 91.19 307 LEU A CA 1
ATOM 2382 C C . LEU A 1 307 ? 12.722 0.801 7.644 1.00 91.19 307 LEU A C 1
ATOM 2384 O O . LEU A 1 307 ? 12.784 -0.429 7.685 1.00 91.19 307 LEU A O 1
ATOM 2388 N N . LEU A 1 308 ? 12.844 1.454 6.480 1.00 91.88 308 LEU A N 1
ATOM 2389 C CA . LEU A 1 308 ? 13.152 0.787 5.200 1.00 91.88 308 LEU A CA 1
ATOM 2390 C C . LEU A 1 308 ? 14.427 -0.071 5.255 1.00 91.88 308 LEU A C 1
ATOM 2392 O O . LEU A 1 308 ? 14.562 -1.051 4.515 1.00 91.88 308 LEU A O 1
ATOM 2396 N N . SER A 1 309 ? 15.382 0.290 6.113 1.00 90.56 309 SER A N 1
ATOM 2397 C CA . SER A 1 309 ? 16.649 -0.436 6.259 1.00 90.56 309 SER A CA 1
ATOM 2398 C C . SER A 1 309 ? 16.612 -1.549 7.315 1.00 90.56 309 SER A C 1
ATOM 2400 O O . SER A 1 309 ? 17.637 -2.198 7.524 1.00 90.56 309 SER A O 1
ATOM 2402 N N . ASP A 1 310 ? 15.467 -1.804 7.962 1.00 91.38 310 ASP A N 1
ATOM 2403 C CA . ASP A 1 310 ? 15.374 -2.800 9.033 1.00 91.38 310 ASP A CA 1
ATOM 2404 C C . ASP A 1 310 ? 15.692 -4.235 8.563 1.00 91.38 310 ASP A C 1
ATOM 2406 O O . ASP A 1 310 ? 15.462 -4.620 7.415 1.00 91.38 310 ASP A O 1
ATOM 2410 N N . LYS A 1 311 ? 16.213 -5.063 9.473 1.00 90.81 311 LYS A N 1
ATOM 2411 C CA . LYS A 1 311 ? 16.637 -6.443 9.199 1.00 90.81 311 LYS A CA 1
ATOM 2412 C C . LYS A 1 311 ? 15.452 -7.390 8.968 1.00 90.81 311 LYS A C 1
ATOM 2414 O O . LYS A 1 311 ? 15.575 -8.331 8.182 1.00 90.81 311 LYS A O 1
ATOM 2419 N N . ASN A 1 312 ? 14.299 -7.149 9.592 1.00 90.50 312 ASN A N 1
ATOM 2420 C CA . ASN A 1 312 ? 13.116 -7.999 9.491 1.00 90.50 312 ASN A CA 1
ATOM 2421 C C . ASN A 1 312 ? 12.315 -7.691 8.215 1.00 90.50 312 ASN A C 1
ATOM 2423 O O . ASN A 1 312 ? 11.687 -6.641 8.083 1.00 90.50 312 ASN A O 1
ATOM 2427 N N . LEU A 1 313 ? 12.260 -8.660 7.295 1.00 92.50 313 LEU A N 1
ATOM 2428 C CA . LEU A 1 313 ? 11.500 -8.544 6.045 1.00 92.50 313 LEU A CA 1
ATOM 2429 C C . LEU A 1 313 ? 10.022 -8.181 6.282 1.00 92.50 313 LEU A C 1
ATOM 2431 O O . LEU A 1 313 ? 9.459 -7.414 5.509 1.00 92.50 313 LEU A O 1
ATOM 2435 N N . LYS A 1 314 ? 9.391 -8.659 7.367 1.00 91.81 314 LYS A N 1
ATOM 2436 C CA . LYS A 1 314 ? 7.990 -8.316 7.676 1.00 91.81 314 LYS A CA 1
ATOM 2437 C C . LYS A 1 314 ? 7.802 -6.831 7.986 1.00 91.81 314 LYS A C 1
ATOM 2439 O O . LYS A 1 314 ? 6.783 -6.272 7.593 1.00 91.81 314 LYS A O 1
ATOM 2444 N N . ILE A 1 315 ? 8.779 -6.204 8.649 1.00 92.19 315 ILE A N 1
ATOM 2445 C CA . ILE A 1 315 ? 8.771 -4.761 8.912 1.00 92.19 315 ILE A CA 1
ATOM 2446 C C . ILE A 1 315 ? 8.993 -4.022 7.593 1.00 92.19 315 ILE A C 1
ATOM 2448 O O . ILE A 1 315 ? 8.135 -3.230 7.222 1.00 92.19 315 ILE A O 1
ATOM 2452 N N . ARG A 1 316 ? 10.034 -4.357 6.813 1.00 93.88 316 ARG A N 1
ATOM 2453 C CA . ARG A 1 316 ? 10.288 -3.718 5.502 1.00 93.88 316 ARG A CA 1
ATOM 2454 C C . ARG A 1 316 ? 9.078 -3.760 4.562 1.00 93.88 316 ARG A C 1
ATOM 2456 O O . ARG A 1 316 ? 8.721 -2.738 3.988 1.00 93.88 316 ARG A O 1
ATOM 2463 N N . LEU A 1 317 ? 8.417 -4.915 4.437 1.00 95.25 317 LEU A N 1
ATOM 2464 C CA . LEU A 1 317 ? 7.213 -5.068 3.609 1.00 95.25 317 LEU A CA 1
ATOM 2465 C C . LEU A 1 317 ? 6.064 -4.166 4.082 1.00 95.25 317 LEU A C 1
ATOM 2467 O O . LEU A 1 317 ? 5.393 -3.560 3.252 1.00 95.25 317 LEU A O 1
ATOM 2471 N N . LYS A 1 318 ? 5.843 -4.055 5.400 1.00 94.38 318 LYS A N 1
ATOM 2472 C CA . LYS A 1 318 ? 4.775 -3.212 5.951 1.00 94.38 318 LYS A CA 1
ATOM 2473 C C . LYS A 1 318 ? 5.102 -1.721 5.921 1.00 94.38 318 LYS A C 1
ATOM 2475 O O . LYS A 1 318 ? 4.206 -0.936 5.654 1.00 94.38 318 LYS A O 1
ATOM 2480 N N . VAL A 1 319 ? 6.363 -1.343 6.104 1.00 96.31 319 VAL A N 1
ATOM 2481 C CA . VAL A 1 319 ? 6.857 0.032 5.926 1.00 96.31 319 VAL A CA 1
ATOM 2482 C C . VAL A 1 319 ? 6.673 0.495 4.481 1.00 96.31 319 VAL A C 1
ATOM 2484 O O . VAL A 1 319 ? 6.229 1.613 4.256 1.00 96.31 319 VAL A O 1
ATOM 2487 N N . LEU A 1 320 ? 6.942 -0.370 3.497 1.00 97.81 320 LEU A N 1
ATOM 2488 C CA . LEU A 1 320 ? 6.667 -0.072 2.088 1.00 97.81 320 LEU A CA 1
ATOM 2489 C C . LEU A 1 320 ? 5.164 0.123 1.823 1.00 97.81 320 LEU A C 1
ATOM 2491 O O . LEU A 1 320 ? 4.804 1.050 1.107 1.00 97.81 320 LEU A O 1
ATOM 2495 N N . ASP A 1 321 ? 4.290 -0.679 2.441 1.00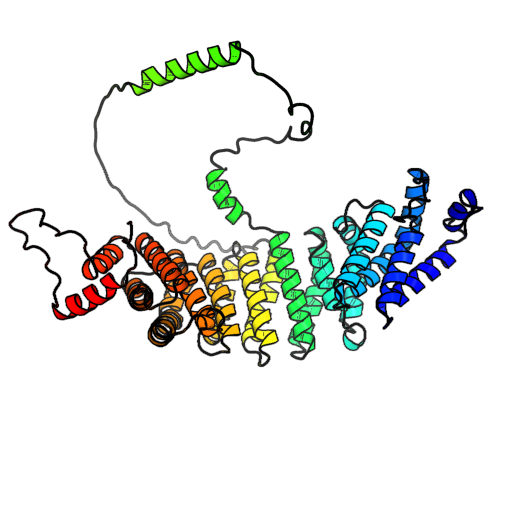 97.31 321 ASP A N 1
ATOM 2496 C CA . ASP A 1 321 ? 2.836 -0.459 2.363 1.00 97.31 321 ASP A CA 1
ATOM 2497 C C . ASP A 1 321 ? 2.386 0.860 3.032 1.00 97.31 321 ASP A C 1
ATOM 2499 O O . ASP A 1 321 ? 1.438 1.478 2.557 1.00 97.31 321 ASP A O 1
ATOM 2503 N N . VAL A 1 322 ? 3.045 1.305 4.113 1.00 97.50 322 VAL A N 1
ATOM 2504 C CA . VAL A 1 322 ? 2.764 2.611 4.748 1.00 97.50 322 VAL A CA 1
ATOM 2505 C C . VAL A 1 322 ? 3.221 3.763 3.858 1.00 97.50 322 VAL A C 1
ATOM 2507 O O . VAL A 1 322 ? 2.452 4.691 3.636 1.00 97.50 322 VAL A O 1
ATOM 2510 N N . LEU A 1 323 ? 4.439 3.701 3.312 1.00 97.62 323 LEU A N 1
ATOM 2511 C CA . LEU A 1 323 ? 4.982 4.756 2.450 1.00 97.62 323 LEU A CA 1
ATOM 2512 C C . LEU A 1 323 ? 4.148 4.960 1.182 1.00 97.62 323 LEU A C 1
ATOM 2514 O O . LEU A 1 323 ? 3.957 6.096 0.765 1.00 97.62 323 LEU A O 1
ATOM 2518 N N . ASP A 1 324 ? 3.614 3.883 0.605 1.00 97.44 324 ASP A N 1
ATOM 2519 C CA . ASP A 1 324 ? 2.678 3.946 -0.522 1.00 97.44 324 ASP A CA 1
ATOM 2520 C C . ASP A 1 324 ? 1.435 4.798 -0.193 1.00 97.44 324 ASP A C 1
ATOM 2522 O O . ASP A 1 324 ? 0.999 5.598 -1.015 1.00 97.44 324 ASP A O 1
ATOM 2526 N N . LEU A 1 325 ? 0.911 4.684 1.034 1.00 97.44 325 LEU A N 1
ATOM 2527 C CA . LEU A 1 325 ? -0.218 5.480 1.526 1.00 97.44 325 LEU A CA 1
ATOM 2528 C C . LEU A 1 325 ? 0.194 6.906 1.929 1.00 97.44 325 LEU A C 1
ATOM 2530 O O . LEU A 1 325 ? -0.555 7.840 1.659 1.00 97.44 325 LEU A O 1
ATOM 2534 N N . CYS A 1 326 ? 1.381 7.107 2.516 1.00 97.44 326 CYS A N 1
ATOM 2535 C CA . CYS A 1 326 ? 1.917 8.446 2.801 1.00 97.44 326 CYS A CA 1
ATOM 2536 C C . CYS A 1 326 ? 1.995 9.303 1.532 1.00 97.44 326 CYS A C 1
ATOM 2538 O O . CYS A 1 326 ? 1.605 10.464 1.564 1.00 97.44 326 CYS A O 1
ATOM 2540 N N . VAL A 1 327 ? 2.444 8.732 0.408 1.00 96.31 327 VAL A N 1
ATOM 2541 C CA . VAL A 1 327 ? 2.495 9.443 -0.880 1.00 96.31 327 VAL A CA 1
ATOM 2542 C C . VAL A 1 327 ? 1.102 9.869 -1.345 1.00 96.31 327 VAL A C 1
ATOM 2544 O O . VAL A 1 327 ? 0.954 10.987 -1.825 1.00 96.31 327 VAL A O 1
ATOM 2547 N N . VAL A 1 328 ? 0.082 9.021 -1.169 1.00 95.38 328 VAL A N 1
ATOM 2548 C CA . VAL A 1 328 ? -1.310 9.360 -1.515 1.00 95.38 328 VAL A CA 1
ATOM 2549 C C . VAL A 1 328 ? -1.851 10.474 -0.613 1.00 95.38 328 VAL A C 1
ATOM 2551 O O . VAL A 1 328 ? -2.397 11.442 -1.122 1.00 95.38 328 VAL A O 1
ATOM 2554 N N . VAL A 1 329 ? -1.652 10.399 0.708 1.00 94.94 329 VAL A N 1
ATOM 2555 C CA . VAL A 1 329 ? -2.149 11.423 1.654 1.00 94.94 329 VAL A CA 1
ATOM 2556 C C . VAL A 1 329 ? -1.426 12.774 1.497 1.00 94.94 329 VAL A C 1
ATOM 2558 O O . VAL A 1 329 ? -2.001 13.819 1.789 1.00 94.94 329 VAL A O 1
ATOM 2561 N N . LEU A 1 330 ? -0.176 12.777 1.023 1.00 94.69 330 LEU A N 1
ATOM 2562 C CA . LEU A 1 330 ? 0.648 13.985 0.871 1.00 94.69 330 LEU A CA 1
ATOM 2563 C C . LEU A 1 330 ? 0.668 14.568 -0.556 1.00 94.69 330 LEU A C 1
ATOM 2565 O O . LEU A 1 330 ? 1.306 15.598 -0.767 1.00 94.69 330 LEU A O 1
ATOM 2569 N N . GLN A 1 331 ? -0.002 13.953 -1.538 1.00 92.62 331 GLN A N 1
ATOM 2570 C CA . GLN A 1 331 ? 0.122 14.323 -2.960 1.00 92.62 331 GLN A CA 1
ATOM 2571 C C . GLN A 1 331 ? -0.249 15.783 -3.279 1.00 92.62 331 GLN A C 1
ATOM 2573 O O . GLN A 1 331 ? 0.432 16.416 -4.083 1.00 92.62 331 GLN A O 1
ATOM 2578 N N . SER A 1 332 ? -1.252 16.349 -2.605 1.00 90.06 332 SER A N 1
ATOM 2579 C CA . SER A 1 332 ? -1.639 17.762 -2.767 1.00 90.06 332 SER A CA 1
ATOM 2580 C C . SER A 1 332 ? -0.805 18.742 -1.927 1.00 90.06 332 SER A C 1
ATOM 2582 O O . SER A 1 332 ? -1.045 19.943 -1.949 1.00 90.06 332 SER A O 1
ATOM 2584 N N . HIS A 1 333 ? 0.202 18.252 -1.196 1.00 91.88 333 HIS A N 1
ATOM 2585 C CA . HIS A 1 333 ? 1.091 19.043 -0.339 1.00 91.88 333 HIS A CA 1
ATOM 2586 C C . HIS A 1 333 ? 2.556 18.865 -0.778 1.00 91.88 333 HIS A C 1
ATOM 2588 O O . HIS A 1 333 ? 3.420 18.433 -0.010 1.00 91.88 333 HIS A O 1
ATOM 2594 N N . GLN A 1 334 ? 2.839 19.206 -2.042 1.00 91.50 334 GLN A N 1
ATOM 2595 C CA . GLN A 1 334 ? 4.135 18.994 -2.708 1.00 91.50 334 GLN A CA 1
ATOM 2596 C C . GLN A 1 334 ? 5.337 19.575 -1.940 1.00 91.50 334 GLN A C 1
ATOM 2598 O O . GLN A 1 334 ? 6.381 18.923 -1.878 1.00 91.50 334 GLN A O 1
ATOM 2603 N N . ASN A 1 335 ? 5.175 20.725 -1.269 1.00 89.81 335 ASN A N 1
ATOM 2604 C CA . ASN A 1 335 ? 6.206 21.327 -0.406 1.00 89.81 335 ASN A CA 1
ATOM 2605 C C . ASN A 1 335 ? 6.723 20.358 0.674 1.00 89.81 335 ASN A C 1
ATOM 2607 O O . ASN A 1 335 ? 7.894 20.425 1.038 1.00 89.81 335 ASN A O 1
ATOM 2611 N N . GLN A 1 336 ? 5.877 19.439 1.154 1.00 92.94 336 GLN A N 1
ATOM 2612 C CA . GLN A 1 336 ? 6.240 18.419 2.143 1.00 92.94 336 GLN A CA 1
ATOM 2613 C C . GLN A 1 336 ? 6.574 17.074 1.476 1.00 92.94 336 GLN A C 1
ATOM 2615 O O . GLN A 1 336 ? 7.541 16.410 1.861 1.00 92.94 336 GLN A O 1
ATOM 2620 N N . LEU A 1 337 ? 5.837 16.682 0.428 1.00 94.62 337 LEU A N 1
ATOM 2621 C CA . LEU A 1 337 ? 6.071 15.416 -0.275 1.00 94.62 337 LEU A CA 1
ATOM 2622 C C . LEU A 1 337 ? 7.443 15.360 -0.966 1.00 94.62 337 LEU A C 1
ATOM 2624 O O . LEU A 1 337 ? 8.121 14.341 -0.853 1.00 94.62 337 LEU A O 1
ATOM 2628 N N . LEU A 1 338 ? 7.895 16.414 -1.654 1.00 94.00 338 LEU A N 1
ATOM 2629 C CA . LEU A 1 338 ? 9.144 16.364 -2.432 1.00 94.00 338 LEU A CA 1
ATOM 2630 C C . LEU A 1 338 ? 10.412 16.222 -1.552 1.00 94.00 338 LEU A C 1
ATOM 2632 O O . LEU A 1 338 ? 11.254 15.368 -1.864 1.00 94.00 338 LEU A O 1
ATOM 2636 N N . PRO A 1 339 ? 10.567 16.932 -0.411 1.00 95.44 339 PRO A N 1
ATOM 2637 C CA . PRO A 1 339 ? 11.654 16.673 0.541 1.00 95.44 339 PRO A CA 1
ATOM 2638 C C . PRO A 1 339 ? 11.626 15.262 1.148 1.00 95.44 339 PRO A C 1
ATOM 2640 O O . PRO A 1 339 ? 12.681 14.645 1.339 1.00 95.44 339 PRO A O 1
ATOM 2643 N N . LEU A 1 340 ? 10.437 14.714 1.421 1.00 95.56 340 LEU A N 1
ATOM 2644 C CA . LEU A 1 340 ? 10.281 13.346 1.926 1.00 95.56 340 LEU A CA 1
ATOM 2645 C C . LEU A 1 340 ? 10.607 12.305 0.846 1.00 95.56 340 LEU A C 1
ATOM 2647 O O . LEU A 1 340 ? 11.342 11.357 1.118 1.00 95.56 340 LEU A O 1
ATOM 2651 N N . ALA A 1 341 ? 10.153 12.511 -0.393 1.00 95.81 341 ALA A N 1
ATOM 2652 C CA . ALA A 1 341 ? 10.500 11.700 -1.558 1.00 95.81 341 ALA A CA 1
ATOM 2653 C C . ALA A 1 341 ? 12.019 11.680 -1.786 1.00 95.81 341 ALA A C 1
ATOM 2655 O O . ALA A 1 341 ? 12.600 10.619 -2.031 1.00 95.81 341 ALA A O 1
ATOM 2656 N N . HIS A 1 342 ? 12.691 12.825 -1.617 1.00 94.94 342 HIS A N 1
ATOM 2657 C CA . HIS A 1 342 ? 14.147 12.903 -1.683 1.00 94.94 342 HIS A CA 1
ATOM 2658 C C . HIS A 1 342 ? 14.831 12.041 -0.614 1.00 94.94 342 HIS A C 1
ATOM 2660 O O . HIS A 1 342 ? 15.729 11.262 -0.935 1.00 94.94 342 HIS A O 1
ATOM 2666 N N . ARG A 1 343 ? 14.394 12.148 0.648 1.00 95.88 343 ARG A N 1
ATOM 2667 C CA . ARG A 1 343 ? 14.932 11.362 1.774 1.00 95.88 343 ARG A CA 1
ATOM 2668 C C . ARG A 1 343 ? 14.627 9.866 1.634 1.00 95.88 343 ARG A C 1
ATOM 2670 O O . ARG A 1 343 ? 15.464 9.037 1.990 1.00 95.88 343 ARG A O 1
ATOM 2677 N N . ALA A 1 344 ? 13.473 9.517 1.067 1.00 96.19 344 ALA A N 1
ATOM 2678 C CA . ALA A 1 344 ? 13.062 8.146 0.784 1.00 96.19 344 ALA A CA 1
ATOM 2679 C C . ALA A 1 344 ? 13.838 7.503 -0.377 1.00 96.19 344 ALA A C 1
ATOM 2681 O O . ALA A 1 344 ? 13.995 6.281 -0.393 1.00 96.19 344 ALA A O 1
ATOM 2682 N N . TRP A 1 345 ? 14.340 8.287 -1.338 1.00 96.50 345 TRP A N 1
ATOM 2683 C CA . TRP A 1 345 ? 14.914 7.751 -2.575 1.00 96.50 345 TRP A CA 1
ATOM 2684 C C . TRP A 1 345 ? 16.129 6.821 -2.359 1.00 96.50 345 TRP A C 1
ATOM 2686 O O . TRP A 1 345 ? 16.061 5.672 -2.805 1.00 96.50 345 TRP A O 1
ATOM 2696 N N . PRO A 1 346 ? 17.208 7.197 -1.634 1.00 95.88 346 PRO A N 1
ATOM 2697 C CA . PRO A 1 346 ? 18.361 6.310 -1.447 1.00 95.88 346 PRO A CA 1
ATOM 2698 C C . PRO A 1 346 ? 18.049 4.953 -0.780 1.00 95.88 346 PRO A C 1
ATOM 2700 O O . PRO A 1 346 ? 18.554 3.936 -1.271 1.00 95.88 346 PRO A O 1
ATOM 2703 N N . PRO A 1 347 ? 17.239 4.856 0.300 1.00 96.19 347 PRO A N 1
ATOM 2704 C CA . PRO A 1 347 ? 16.828 3.554 0.817 1.00 96.19 347 PRO A CA 1
ATOM 2705 C C . PRO A 1 347 ? 15.842 2.831 -0.117 1.00 96.19 347 PRO A C 1
ATOM 2707 O O . PRO A 1 347 ? 15.978 1.618 -0.274 1.00 96.19 347 PRO A O 1
ATOM 2710 N N . LEU A 1 348 ? 14.918 3.525 -0.797 1.00 97.00 348 LEU A N 1
ATOM 2711 C CA . LEU A 1 348 ? 13.981 2.900 -1.743 1.00 97.00 348 LEU A CA 1
ATOM 2712 C C . LEU A 1 348 ? 14.707 2.237 -2.925 1.00 97.00 348 LEU A C 1
ATOM 2714 O O . LEU A 1 348 ? 14.416 1.083 -3.238 1.00 97.00 348 LEU A O 1
ATOM 2718 N N . VAL A 1 349 ? 15.720 2.885 -3.514 1.00 96.81 349 VAL A N 1
ATOM 2719 C CA . VAL A 1 349 ? 16.573 2.291 -4.566 1.00 96.81 349 VAL A CA 1
ATOM 2720 C C . VAL A 1 349 ? 17.230 0.994 -4.085 1.00 96.81 349 VAL A C 1
ATOM 2722 O O . VAL A 1 349 ? 17.271 0.011 -4.827 1.00 96.81 349 VAL A O 1
ATOM 2725 N N . ARG A 1 350 ? 17.675 0.922 -2.822 1.00 95.56 350 ARG A N 1
ATOM 2726 C CA . ARG A 1 350 ? 18.216 -0.321 -2.237 1.00 95.56 350 ARG A CA 1
ATOM 2727 C C . ARG A 1 350 ? 17.155 -1.417 -2.096 1.00 95.56 350 ARG A C 1
ATOM 2729 O O . ARG A 1 350 ? 17.506 -2.588 -2.180 1.00 95.56 350 ARG A O 1
ATOM 2736 N N . ARG A 1 351 ? 15.873 -1.086 -1.903 1.00 96.12 351 ARG A N 1
ATOM 2737 C CA . ARG A 1 351 ? 14.761 -2.065 -1.906 1.00 96.12 351 ARG A CA 1
ATOM 2738 C C . ARG A 1 351 ? 14.356 -2.498 -3.310 1.00 96.12 351 ARG A C 1
ATOM 2740 O O . ARG A 1 351 ? 14.018 -3.657 -3.490 1.00 96.12 351 ARG A O 1
ATOM 2747 N N . LEU A 1 352 ? 14.451 -1.607 -4.296 1.00 94.75 352 LEU A N 1
ATOM 2748 C CA . LEU A 1 352 ? 14.189 -1.898 -5.710 1.00 94.75 352 LEU A CA 1
ATOM 2749 C C . LEU A 1 352 ? 15.251 -2.804 -6.352 1.00 94.75 352 LEU A C 1
ATOM 2751 O O . LEU A 1 352 ? 14.939 -3.546 -7.277 1.00 94.75 352 LEU A O 1
ATOM 2755 N N . THR A 1 353 ? 16.506 -2.723 -5.896 1.00 92.50 353 THR A N 1
ATOM 2756 C CA . THR A 1 353 ? 17.654 -3.329 -6.600 1.00 92.50 353 THR A CA 1
ATOM 2757 C C . THR A 1 353 ? 18.409 -4.399 -5.810 1.00 92.50 353 THR A C 1
ATOM 2759 O O . THR A 1 353 ? 19.055 -5.244 -6.423 1.00 92.50 353 THR A O 1
ATOM 2762 N N . ASN A 1 354 ? 18.375 -4.362 -4.472 1.00 89.12 354 ASN A N 1
ATOM 2763 C CA . ASN A 1 354 ? 19.237 -5.164 -3.594 1.00 89.12 354 ASN A CA 1
ATOM 2764 C C . ASN A 1 354 ? 18.488 -5.575 -2.303 1.00 89.12 354 ASN A C 1
ATOM 2766 O O . ASN A 1 354 ? 18.857 -5.191 -1.186 1.00 89.12 354 ASN A O 1
ATOM 2770 N N . ASP A 1 355 ? 17.397 -6.329 -2.453 1.00 94.38 355 ASP A N 1
ATOM 2771 C CA . ASP A 1 355 ? 16.632 -6.916 -1.344 1.00 94.38 355 ASP A CA 1
ATOM 2772 C C . ASP A 1 355 ? 15.902 -8.203 -1.790 1.00 94.38 355 ASP A C 1
ATOM 2774 O O . ASP A 1 355 ? 15.959 -8.593 -2.957 1.00 94.38 355 ASP A O 1
ATOM 2778 N N . ASP A 1 356 ? 15.216 -8.863 -0.857 1.00 94.75 356 ASP A N 1
ATOM 2779 C CA . ASP A 1 356 ? 14.307 -9.982 -1.108 1.00 94.75 356 ASP A CA 1
ATOM 2780 C C . ASP A 1 356 ? 13.277 -9.644 -2.213 1.00 94.75 356 ASP A C 1
ATOM 2782 O O . ASP A 1 356 ? 12.726 -8.537 -2.210 1.00 94.75 356 ASP A O 1
ATOM 2786 N N . PRO A 1 357 ? 12.941 -10.562 -3.142 1.00 93.00 357 PRO A N 1
ATOM 2787 C CA . PRO A 1 357 ? 12.065 -10.227 -4.265 1.00 93.00 357 PRO A CA 1
ATOM 2788 C C . PRO A 1 357 ? 10.623 -9.842 -3.876 1.00 93.00 357 PRO A C 1
ATOM 2790 O O . PRO A 1 357 ? 9.940 -9.198 -4.671 1.00 93.00 357 PRO A O 1
ATOM 2793 N N . LEU A 1 358 ? 10.144 -10.173 -2.667 1.00 94.56 358 LEU A N 1
ATOM 2794 C CA . LEU A 1 358 ? 8.883 -9.641 -2.131 1.00 94.56 358 LEU A CA 1
ATOM 2795 C C . LEU A 1 358 ? 9.017 -8.157 -1.758 1.00 94.56 358 LEU A C 1
ATOM 2797 O O . LEU A 1 358 ? 8.088 -7.381 -1.990 1.00 94.56 358 LEU A O 1
ATOM 2801 N N . ALA A 1 359 ? 10.164 -7.757 -1.199 1.00 95.88 359 ALA A N 1
ATOM 2802 C CA . ALA A 1 359 ? 10.480 -6.359 -0.912 1.00 95.88 359 ALA A CA 1
ATOM 2803 C C . ALA A 1 359 ? 10.698 -5.561 -2.204 1.00 95.88 359 ALA A C 1
ATOM 2805 O O . ALA A 1 359 ? 10.151 -4.466 -2.311 1.00 95.88 359 ALA A O 1
ATOM 2806 N N . VAL A 1 360 ? 11.367 -6.131 -3.214 1.00 96.56 360 VAL A N 1
ATOM 2807 C CA . VAL A 1 360 ? 11.468 -5.532 -4.561 1.00 96.56 360 VAL A CA 1
ATOM 2808 C C . VAL A 1 360 ? 10.078 -5.292 -5.159 1.00 96.56 360 VAL A C 1
ATOM 2810 O O . VAL A 1 360 ? 9.787 -4.188 -5.615 1.00 96.56 360 VAL A O 1
ATOM 2813 N N . LEU A 1 361 ? 9.182 -6.285 -5.096 1.00 94.94 361 LEU A N 1
ATOM 2814 C CA . LEU A 1 361 ? 7.816 -6.172 -5.619 1.00 94.94 361 LEU A CA 1
ATOM 2815 C C . LEU A 1 361 ? 6.996 -5.075 -4.910 1.00 94.94 361 LEU A C 1
ATOM 2817 O O . LEU A 1 361 ? 6.245 -4.352 -5.564 1.00 94.94 361 LEU A O 1
ATOM 2821 N N . ARG A 1 362 ? 7.147 -4.919 -3.586 1.00 96.38 362 ARG A N 1
ATOM 2822 C CA . ARG A 1 362 ? 6.497 -3.838 -2.818 1.00 96.38 362 ARG A CA 1
ATOM 2823 C C . ARG A 1 362 ? 7.121 -2.472 -3.102 1.00 96.38 362 ARG A C 1
ATOM 2825 O O . ARG A 1 362 ? 6.389 -1.517 -3.333 1.00 96.38 362 ARG A O 1
ATOM 2832 N N . ALA A 1 363 ? 8.447 -2.383 -3.168 1.00 97.69 363 ALA A N 1
ATOM 2833 C CA . ALA A 1 363 ? 9.161 -1.154 -3.504 1.00 97.69 363 ALA A CA 1
ATOM 2834 C C . ALA A 1 363 ? 8.837 -0.663 -4.919 1.00 97.69 363 ALA A C 1
ATOM 2836 O O . ALA A 1 363 ? 8.715 0.539 -5.136 1.00 97.69 363 ALA A O 1
ATOM 2837 N N . PHE A 1 364 ? 8.616 -1.577 -5.866 1.00 97.19 364 PHE A N 1
ATOM 2838 C CA . PHE A 1 364 ? 8.173 -1.222 -7.210 1.00 97.19 364 PHE A CA 1
ATOM 2839 C C . PHE A 1 364 ? 6.722 -0.709 -7.248 1.00 97.19 364 PHE A C 1
ATOM 2841 O O . PHE A 1 364 ? 6.405 0.135 -8.083 1.00 97.19 364 PHE A O 1
ATOM 2848 N N . LYS A 1 365 ? 5.849 -1.128 -6.314 1.00 96.81 365 LYS A N 1
ATOM 2849 C CA . LYS A 1 365 ? 4.539 -0.476 -6.125 1.00 96.81 365 LYS A CA 1
ATOM 2850 C C . LYS A 1 365 ? 4.726 0.978 -5.673 1.00 96.81 365 LYS A C 1
ATOM 2852 O O . LYS A 1 365 ? 4.268 1.873 -6.375 1.00 96.81 365 LYS A O 1
ATOM 2857 N N . VAL A 1 366 ? 5.489 1.195 -4.594 1.00 97.75 366 VAL A N 1
ATOM 2858 C CA . VAL A 1 366 ? 5.798 2.539 -4.061 1.00 97.75 366 VAL A CA 1
ATOM 2859 C C . VAL A 1 366 ? 6.390 3.441 -5.145 1.00 97.75 366 VAL A C 1
ATOM 2861 O O . VAL A 1 366 ? 5.975 4.585 -5.277 1.00 97.75 366 VAL A O 1
ATOM 2864 N N . LEU A 1 367 ? 7.307 2.927 -5.974 1.00 97.50 367 LEU A N 1
ATOM 2865 C CA . LEU A 1 367 ? 7.899 3.672 -7.090 1.00 97.50 367 LEU A CA 1
ATOM 2866 C C . LEU A 1 367 ? 6.858 4.146 -8.119 1.00 97.50 367 LEU A C 1
ATOM 2868 O O . LEU A 1 367 ? 6.969 5.266 -8.608 1.00 97.50 367 LEU A O 1
ATOM 2872 N N . ARG A 1 368 ? 5.849 3.329 -8.448 1.00 96.31 368 ARG A N 1
ATOM 2873 C CA . ARG A 1 368 ? 4.776 3.709 -9.389 1.00 96.31 368 ARG A CA 1
ATOM 2874 C C . ARG A 1 368 ? 3.843 4.778 -8.821 1.00 96.31 368 ARG A C 1
ATOM 2876 O O . ARG A 1 368 ? 3.368 5.626 -9.578 1.00 96.31 368 ARG A O 1
ATOM 2883 N N . THR A 1 369 ? 3.586 4.729 -7.516 1.00 96.31 369 THR A N 1
ATOM 2884 C CA . THR A 1 369 ? 2.797 5.734 -6.793 1.00 96.31 369 THR A CA 1
ATOM 2885 C C . THR A 1 369 ? 3.577 7.048 -6.705 1.00 96.31 369 THR A C 1
ATOM 2887 O O . THR A 1 369 ? 3.091 8.081 -7.152 1.00 96.31 369 THR A O 1
ATOM 2890 N N . LEU A 1 370 ? 4.830 6.987 -6.242 1.00 95.31 370 LEU A N 1
ATOM 2891 C CA . LEU A 1 370 ? 5.727 8.133 -6.081 1.00 95.31 370 LEU A CA 1
ATOM 2892 C C . LEU A 1 370 ? 6.057 8.809 -7.421 1.00 95.31 370 LEU A C 1
ATOM 2894 O O . LEU A 1 370 ? 5.925 10.020 -7.542 1.00 95.31 370 LEU A O 1
ATOM 2898 N N . GLY A 1 371 ? 6.403 8.044 -8.461 1.00 93.56 371 GLY A N 1
ATOM 2899 C CA . GLY A 1 371 ? 6.621 8.593 -9.804 1.00 93.56 371 GLY A CA 1
ATOM 2900 C C . GLY A 1 371 ? 5.373 9.279 -10.368 1.00 93.56 371 GLY A C 1
ATOM 2901 O O . GLY A 1 371 ? 5.471 10.355 -10.939 1.00 93.56 371 GLY A O 1
ATOM 2902 N N . GLY A 1 372 ? 4.186 8.714 -10.120 1.00 92.25 372 GLY A N 1
ATOM 2903 C CA . GLY A 1 372 ? 2.914 9.291 -10.562 1.00 92.25 372 GLY A CA 1
ATOM 2904 C C . GLY A 1 372 ? 2.385 10.478 -9.756 1.00 92.25 372 GLY A C 1
ATOM 2905 O O . GLY A 1 372 ? 1.358 11.018 -10.150 1.00 92.25 372 GLY A O 1
ATOM 2906 N N . LYS A 1 373 ? 3.023 10.855 -8.640 1.00 92.81 373 LYS A N 1
ATOM 2907 C CA . LYS A 1 373 ? 2.618 11.999 -7.799 1.00 92.81 373 LYS A CA 1
ATOM 2908 C C . LYS A 1 373 ? 3.785 12.955 -7.467 1.00 92.81 373 LYS A C 1
ATOM 2910 O O . LYS A 1 373 ? 3.583 13.921 -6.740 1.00 92.81 373 LYS A O 1
ATOM 2915 N N . CYS A 1 374 ? 4.982 12.719 -8.021 1.00 90.25 374 CYS A N 1
ATOM 2916 C CA . CYS A 1 374 ? 6.141 13.628 -7.968 1.00 90.25 374 CYS A CA 1
ATOM 2917 C C . CYS A 1 374 ? 6.742 13.966 -9.354 1.00 90.25 374 CYS A C 1
ATOM 2919 O O . CYS A 1 374 ? 7.591 14.853 -9.425 1.00 90.25 374 CYS A O 1
ATOM 2921 N N . GLY A 1 375 ? 6.351 13.271 -10.433 1.00 88.25 375 GLY A N 1
ATOM 2922 C CA . GLY A 1 375 ? 6.705 13.611 -11.820 1.00 88.25 375 GLY A CA 1
ATOM 2923 C C . GLY A 1 375 ? 8.206 13.812 -12.081 1.00 88.25 375 GLY A C 1
ATOM 2924 O O . GLY A 1 375 ? 9.050 13.033 -11.619 1.00 88.25 375 GLY A O 1
ATOM 2925 N N . ASP A 1 376 ? 8.541 14.890 -12.800 1.00 86.31 376 ASP A N 1
ATOM 2926 C CA . ASP A 1 376 ? 9.903 15.252 -13.227 1.00 86.31 376 ASP A CA 1
ATOM 2927 C C . ASP A 1 376 ? 10.953 15.259 -12.110 1.00 86.31 376 ASP A C 1
ATOM 2929 O O . ASP A 1 376 ? 12.117 14.926 -12.355 1.00 86.31 376 ASP A O 1
ATOM 2933 N N . PHE A 1 377 ? 10.562 15.541 -10.861 1.00 91.12 377 PHE A N 1
ATOM 2934 C CA . PHE A 1 377 ? 11.467 15.498 -9.704 1.00 91.12 377 PHE A CA 1
ATOM 2935 C C . PHE A 1 377 ? 12.191 14.145 -9.554 1.00 91.12 377 PHE A C 1
ATOM 2937 O O . PHE A 1 377 ? 13.291 14.062 -8.989 1.00 91.12 377 PHE A O 1
ATOM 2944 N N . LEU A 1 378 ? 11.579 13.073 -10.071 1.00 93.50 378 LEU A N 1
ATOM 2945 C CA . LEU A 1 378 ? 12.121 11.719 -10.059 1.00 93.50 378 LEU A CA 1
ATOM 2946 C C . LEU A 1 378 ? 12.608 11.216 -11.419 1.00 93.50 378 LEU A C 1
ATOM 2948 O O . LEU A 1 378 ? 13.354 10.241 -11.416 1.00 93.50 378 LEU A O 1
ATOM 2952 N N . ARG A 1 379 ? 12.288 11.876 -12.541 1.00 94.25 379 ARG A N 1
ATOM 2953 C CA . ARG A 1 379 ? 12.705 11.511 -13.914 1.00 94.25 379 ARG A CA 1
ATOM 2954 C C . ARG A 1 379 ? 14.197 11.186 -13.995 1.00 94.25 379 ARG A C 1
ATOM 2956 O O . ARG A 1 379 ? 14.581 10.026 -14.131 1.00 94.25 379 ARG A O 1
ATOM 2963 N N . SER A 1 380 ? 15.051 12.186 -13.757 1.00 93.00 380 SER A N 1
ATOM 2964 C CA . SER A 1 380 ? 16.517 12.038 -13.791 1.00 93.00 380 SER A CA 1
ATOM 2965 C C . SER A 1 380 ? 17.041 10.955 -12.831 1.00 93.00 380 SER A C 1
ATOM 2967 O O . SER A 1 380 ? 17.968 10.208 -13.156 1.00 93.00 380 SER A O 1
ATOM 2969 N N . ARG A 1 381 ? 16.421 10.822 -11.650 1.00 94.50 381 ARG A N 1
ATOM 2970 C CA . ARG A 1 381 ? 16.813 9.840 -10.627 1.00 94.50 381 ARG A CA 1
ATOM 2971 C C . ARG A 1 381 ? 16.455 8.415 -11.052 1.00 94.50 381 ARG A C 1
ATOM 2973 O O . ARG A 1 381 ? 17.279 7.513 -10.923 1.00 94.50 381 ARG A O 1
ATOM 2980 N N . PHE A 1 382 ? 15.256 8.213 -11.596 1.00 96.44 382 PHE A N 1
ATOM 2981 C CA . PHE A 1 382 ? 14.780 6.933 -12.111 1.00 96.44 382 PHE A CA 1
ATOM 2982 C C . PHE A 1 382 ? 15.638 6.450 -13.285 1.00 96.44 382 PHE A C 1
ATOM 2984 O O . PHE A 1 382 ? 16.139 5.323 -13.226 1.00 96.44 382 PHE A O 1
ATOM 2991 N N . CYS A 1 383 ? 15.881 7.307 -14.284 1.00 95.69 383 CYS A N 1
ATOM 2992 C CA . CYS A 1 383 ? 16.724 7.001 -15.447 1.00 95.69 383 CYS A CA 1
ATOM 2993 C C . CYS A 1 383 ? 18.140 6.564 -15.056 1.00 95.69 383 CYS A C 1
ATOM 2995 O O . CYS A 1 383 ? 18.711 5.656 -15.657 1.00 95.69 383 CYS A O 1
ATOM 2997 N N . LYS A 1 384 ? 18.706 7.194 -14.022 1.00 95.31 384 LYS A N 1
ATOM 2998 C CA . LYS A 1 384 ? 20.071 6.936 -13.557 1.00 95.31 384 LYS A CA 1
ATOM 2999 C C . LYS A 1 384 ? 20.183 5.708 -12.650 1.00 95.31 384 LYS A C 1
ATOM 3001 O O . LYS A 1 384 ? 21.029 4.844 -12.880 1.00 95.31 384 LYS A O 1
ATOM 3006 N N . ASP A 1 385 ? 19.358 5.639 -11.607 1.00 95.31 385 ASP A N 1
ATOM 3007 C CA . ASP A 1 385 ? 19.567 4.710 -10.490 1.00 95.31 385 ASP A CA 1
ATOM 3008 C C . ASP A 1 385 ? 18.782 3.393 -10.640 1.00 95.31 385 ASP A C 1
ATOM 3010 O O . ASP A 1 385 ? 19.190 2.363 -10.096 1.00 95.31 385 ASP A O 1
ATOM 3014 N N . VAL A 1 386 ? 17.649 3.411 -11.359 1.00 96.62 386 VAL A N 1
ATOM 3015 C CA . VAL A 1 386 ? 16.651 2.322 -11.348 1.00 96.62 386 VAL A CA 1
ATOM 3016 C C . VAL A 1 386 ? 16.435 1.705 -12.729 1.00 96.62 386 VAL A C 1
ATOM 3018 O O . VAL A 1 386 ? 16.550 0.483 -12.863 1.00 96.62 386 VAL A O 1
ATOM 3021 N N . LEU A 1 387 ? 16.162 2.513 -13.758 1.00 96.81 387 LEU A N 1
ATOM 3022 C CA . LEU A 1 387 ? 15.835 2.044 -15.109 1.00 96.81 387 LEU A CA 1
ATOM 3023 C C . LEU A 1 387 ? 16.862 1.036 -15.671 1.00 96.81 387 LEU A C 1
ATOM 3025 O O . LEU A 1 387 ? 16.439 -0.051 -16.071 1.00 96.81 387 LEU A O 1
ATOM 3029 N N . PRO A 1 388 ? 18.193 1.266 -15.611 1.00 96.56 388 PRO A N 1
ATOM 3030 C CA . PRO A 1 388 ? 19.169 0.330 -16.173 1.00 96.56 388 PRO A CA 1
ATOM 3031 C C . PRO A 1 388 ? 19.197 -1.015 -15.432 1.00 96.56 388 PRO A C 1
ATOM 3033 O O . PRO A 1 388 ? 19.572 -2.040 -16.001 1.00 96.56 388 PRO A O 1
ATOM 3036 N N . LYS A 1 389 ? 18.786 -1.036 -14.155 1.00 96.06 389 LYS A N 1
ATOM 3037 C CA . LYS A 1 389 ? 18.683 -2.262 -13.349 1.00 96.06 389 LYS A CA 1
ATOM 3038 C C . LYS A 1 389 ? 17.412 -3.042 -13.675 1.00 96.06 389 LYS A C 1
ATOM 3040 O O . LYS A 1 389 ? 17.475 -4.266 -13.765 1.00 96.06 389 LYS A O 1
ATOM 3045 N N . LEU A 1 390 ? 16.289 -2.356 -13.901 1.00 95.44 390 LEU A N 1
ATOM 3046 C CA . LEU A 1 390 ? 15.044 -2.987 -14.348 1.00 95.44 390 LEU A CA 1
ATOM 3047 C C . LEU A 1 390 ? 15.184 -3.550 -15.769 1.00 95.44 390 LEU A C 1
ATOM 3049 O O . LEU A 1 390 ? 14.889 -4.725 -15.977 1.00 95.44 390 LEU A O 1
ATOM 3053 N N . ALA A 1 391 ? 15.716 -2.760 -16.706 1.00 96.06 391 ALA A N 1
ATOM 3054 C CA . ALA A 1 391 ? 15.982 -3.174 -18.082 1.00 96.06 391 ALA A CA 1
ATOM 3055 C C . ALA A 1 391 ? 16.931 -4.386 -18.140 1.00 96.06 391 ALA A C 1
ATOM 3057 O O . ALA A 1 391 ? 16.588 -5.421 -18.712 1.00 96.06 391 ALA A O 1
ATOM 3058 N N . GLY A 1 392 ? 18.080 -4.321 -17.455 1.00 95.75 392 GLY A N 1
ATOM 3059 C CA . GLY A 1 392 ? 19.024 -5.442 -17.382 1.00 95.75 392 GLY A CA 1
ATOM 3060 C C . GLY A 1 392 ? 18.435 -6.702 -16.730 1.00 95.75 392 GLY A C 1
ATOM 3061 O O . GLY A 1 392 ? 18.711 -7.813 -17.179 1.00 95.75 392 GLY A O 1
ATOM 3062 N N . SER A 1 393 ? 17.580 -6.548 -15.711 1.00 94.38 393 SER A N 1
ATOM 3063 C CA . SER A 1 393 ? 16.864 -7.666 -15.079 1.00 94.38 393 SER A CA 1
ATOM 3064 C C . SER A 1 393 ? 15.851 -8.311 -16.032 1.00 94.38 393 SER A C 1
ATOM 3066 O O . SER A 1 393 ? 15.808 -9.537 -16.148 1.00 94.38 393 SER A O 1
ATOM 3068 N N . LEU A 1 394 ? 15.089 -7.503 -16.781 1.00 96.31 394 LEU A N 1
ATOM 3069 C CA . LEU A 1 394 ? 14.172 -7.987 -17.813 1.00 96.31 394 LEU A CA 1
ATOM 3070 C C . LEU A 1 394 ? 14.915 -8.770 -18.901 1.00 96.31 394 LEU A C 1
ATOM 3072 O O . LEU A 1 394 ? 14.532 -9.910 -19.168 1.00 96.31 394 LEU A O 1
ATOM 3076 N N . VAL A 1 395 ? 15.995 -8.229 -19.471 1.00 96.94 395 VAL A N 1
ATOM 3077 C CA . VAL A 1 395 ? 16.799 -8.923 -20.497 1.00 96.94 395 VAL A CA 1
ATOM 3078 C C . VAL A 1 395 ? 17.392 -10.230 -19.952 1.00 96.94 395 VAL A C 1
ATOM 3080 O O . VAL A 1 395 ? 17.331 -11.260 -20.623 1.00 96.94 395 VAL A O 1
ATOM 3083 N N . ALA A 1 396 ? 17.894 -10.239 -18.712 1.00 95.62 396 ALA A N 1
ATOM 3084 C CA . ALA A 1 396 ? 18.459 -11.436 -18.083 1.00 95.62 396 ALA A CA 1
ATOM 3085 C C . ALA A 1 396 ? 17.416 -12.529 -17.768 1.00 95.62 396 ALA A C 1
ATOM 3087 O O . ALA A 1 396 ? 17.735 -13.718 -17.831 1.00 95.62 396 ALA A O 1
ATOM 3088 N N . GLN A 1 397 ? 16.173 -12.161 -17.435 1.00 94.69 397 GLN A N 1
ATOM 3089 C CA . GLN A 1 397 ? 15.093 -13.119 -17.150 1.00 94.69 397 GLN A CA 1
ATOM 3090 C C . GLN A 1 397 ? 14.334 -13.578 -18.408 1.00 94.69 397 GLN A C 1
ATOM 3092 O O . GLN A 1 397 ? 13.794 -14.685 -18.417 1.00 94.69 397 GLN A O 1
ATOM 3097 N N . ALA A 1 398 ? 14.338 -12.793 -19.490 1.00 94.31 398 ALA A N 1
ATOM 3098 C CA . ALA A 1 398 ? 13.659 -13.117 -20.747 1.00 94.31 398 ALA A CA 1
ATOM 3099 C C . ALA A 1 398 ? 13.981 -14.520 -21.323 1.00 94.31 398 ALA A C 1
ATOM 3101 O O . ALA A 1 398 ? 13.038 -15.210 -21.722 1.00 94.31 398 ALA A O 1
ATOM 3102 N N . PRO A 1 399 ? 15.243 -15.013 -21.357 1.00 95.38 399 PRO A N 1
ATOM 3103 C CA . PRO A 1 399 ? 15.543 -16.368 -21.833 1.00 95.38 399 PRO A CA 1
ATOM 3104 C C . PRO A 1 399 ? 15.133 -17.475 -20.850 1.00 95.38 399 PRO A C 1
ATOM 3106 O O . PRO A 1 399 ? 15.065 -18.636 -21.259 1.00 95.38 399 PRO A O 1
ATOM 3109 N N . VAL A 1 400 ? 14.866 -17.146 -19.580 1.00 95.44 400 VAL A N 1
ATOM 3110 C CA . VAL A 1 400 ? 14.318 -18.085 -18.590 1.00 95.44 400 VAL A CA 1
ATOM 3111 C C . VAL A 1 400 ? 12.822 -18.251 -18.835 1.00 95.44 400 VAL A C 1
ATOM 3113 O O . VAL A 1 400 ? 12.364 -19.372 -19.048 1.00 95.44 400 VAL A O 1
ATOM 3116 N N . SER A 1 401 ? 12.069 -17.146 -18.888 1.00 95.06 401 SER A N 1
ATOM 3117 C CA . SER A 1 401 ? 10.622 -17.175 -19.136 1.00 95.06 401 SER A CA 1
ATOM 3118 C C . SER A 1 401 ? 10.273 -17.762 -20.507 1.00 95.06 401 SER A C 1
ATOM 3120 O O . SER A 1 401 ? 9.355 -18.574 -20.590 1.00 95.06 401 SER A O 1
ATOM 3122 N N . ALA A 1 402 ? 11.067 -17.480 -21.549 1.00 92.62 402 ALA A N 1
ATOM 3123 C CA . ALA A 1 402 ? 10.894 -18.036 -22.899 1.00 92.62 402 ALA A CA 1
ATOM 3124 C C . ALA A 1 402 ? 11.158 -19.555 -23.027 1.00 92.62 402 ALA A C 1
ATOM 3126 O O . ALA A 1 402 ? 11.042 -20.117 -24.118 1.00 92.62 402 ALA A O 1
ATOM 3127 N N . ARG A 1 403 ? 11.572 -20.224 -21.942 1.00 93.38 403 ARG A N 1
ATOM 3128 C CA . ARG A 1 403 ? 11.804 -21.680 -21.868 1.00 93.38 403 ARG A CA 1
ATOM 3129 C C . ARG A 1 403 ? 10.987 -22.350 -20.759 1.00 93.38 403 ARG A C 1
ATOM 3131 O O . ARG A 1 403 ? 11.150 -23.545 -20.520 1.00 93.38 403 ARG A O 1
ATOM 3138 N N . ALA A 1 404 ? 10.158 -21.595 -20.041 1.00 90.44 404 ALA A N 1
ATOM 3139 C CA . ALA A 1 404 ? 9.542 -22.058 -18.808 1.00 90.44 404 ALA A CA 1
ATOM 3140 C C . ALA A 1 404 ? 8.176 -22.727 -19.044 1.00 90.44 404 ALA A C 1
ATOM 3142 O O . ALA A 1 404 ? 7.343 -22.239 -19.805 1.00 90.44 404 ALA A O 1
ATOM 3143 N N . GLY A 1 405 ? 7.927 -23.844 -18.353 1.00 89.25 405 GLY A N 1
ATOM 3144 C CA . GLY A 1 405 ? 6.631 -24.531 -18.388 1.00 89.25 405 GLY A CA 1
ATOM 3145 C C . GLY A 1 405 ? 5.520 -23.776 -17.633 1.00 89.25 405 GLY A C 1
ATOM 3146 O O . GLY A 1 405 ? 5.812 -22.841 -16.885 1.00 89.25 405 GLY A O 1
ATOM 3147 N N . PRO A 1 406 ? 4.244 -24.206 -17.742 1.00 88.25 406 PRO A N 1
ATOM 3148 C CA . PRO A 1 406 ? 3.081 -23.475 -17.209 1.00 88.25 406 PRO A CA 1
ATOM 3149 C C . PRO A 1 406 ? 3.173 -23.077 -15.725 1.00 88.25 406 PRO A C 1
ATOM 3151 O O . PRO A 1 406 ? 2.726 -21.994 -15.339 1.00 88.25 406 PRO A O 1
ATOM 3154 N N . VAL A 1 407 ? 3.823 -23.915 -14.907 1.00 91.12 407 VAL A N 1
ATOM 3155 C CA . VAL A 1 407 ? 4.067 -23.698 -13.466 1.00 91.12 407 VAL A CA 1
ATOM 3156 C C . VAL A 1 407 ? 4.803 -22.379 -13.182 1.00 91.12 407 VAL A C 1
ATOM 3158 O O . VAL A 1 407 ? 4.619 -21.787 -12.117 1.00 91.12 407 VAL A O 1
ATOM 3161 N N . TYR A 1 408 ? 5.584 -21.866 -14.141 1.00 93.06 408 TYR A N 1
ATOM 3162 C CA . TYR A 1 408 ? 6.323 -20.608 -14.014 1.00 93.06 408 TYR A CA 1
ATOM 3163 C C . TYR A 1 408 ? 5.430 -19.425 -13.631 1.00 93.06 408 TYR A C 1
ATOM 3165 O O . TYR A 1 408 ? 5.843 -18.586 -12.832 1.00 93.06 408 TYR A O 1
ATOM 3173 N N . THR A 1 409 ? 4.178 -19.412 -14.100 1.00 92.19 409 THR A N 1
ATOM 3174 C CA . THR A 1 409 ? 3.181 -18.366 -13.804 1.00 92.19 409 THR A CA 1
ATOM 3175 C C . THR A 1 409 ? 2.861 -18.199 -12.310 1.00 92.19 409 THR A C 1
ATOM 3177 O O . THR A 1 409 ? 2.398 -17.140 -11.886 1.00 92.19 409 THR A O 1
ATOM 3180 N N . HIS A 1 410 ? 3.149 -19.206 -11.479 1.00 90.88 410 HIS A N 1
ATOM 3181 C CA . HIS A 1 410 ? 2.968 -19.134 -10.026 1.00 90.88 410 HIS A CA 1
ATOM 3182 C C . HIS A 1 410 ? 4.226 -18.653 -9.276 1.00 90.88 410 HIS A C 1
ATOM 3184 O O . HIS A 1 410 ? 4.127 -18.265 -8.104 1.00 90.88 410 HIS A O 1
ATOM 3190 N N . THR A 1 411 ? 5.392 -18.639 -9.934 1.00 94.12 411 THR A N 1
ATOM 3191 C CA . THR A 1 411 ? 6.685 -18.274 -9.330 1.00 94.12 411 THR A CA 1
ATOM 3192 C C . THR A 1 411 ? 6.781 -16.787 -8.989 1.00 94.12 411 THR A C 1
ATOM 3194 O O . THR A 1 411 ? 6.070 -15.944 -9.536 1.00 94.12 411 THR A O 1
ATOM 3197 N N . LEU A 1 412 ? 7.694 -16.450 -8.075 1.00 93.06 412 LEU A N 1
ATOM 3198 C CA . LEU A 1 412 ? 7.973 -15.059 -7.716 1.00 93.06 412 LEU A CA 1
ATOM 3199 C C . LEU A 1 412 ? 8.743 -14.310 -8.821 1.00 93.06 412 LEU A C 1
ATOM 3201 O O . LEU A 1 412 ? 8.499 -13.124 -9.016 1.00 93.06 412 LEU A O 1
ATOM 3205 N N . ALA A 1 413 ? 9.584 -15.004 -9.599 1.00 93.12 413 ALA A N 1
ATOM 3206 C CA . ALA A 1 413 ? 10.286 -14.426 -10.750 1.00 93.12 413 ALA A CA 1
ATOM 3207 C C . ALA A 1 413 ? 9.306 -13.924 -11.826 1.00 93.12 413 ALA A C 1
ATOM 3209 O O . ALA A 1 413 ? 9.370 -12.761 -12.216 1.00 93.12 413 ALA A O 1
ATOM 3210 N N . PHE A 1 414 ? 8.329 -14.753 -12.214 1.00 95.94 414 PHE A N 1
ATOM 3211 C CA . PHE A 1 414 ? 7.260 -14.356 -13.135 1.00 95.94 414 PHE A CA 1
ATOM 3212 C C . PHE A 1 414 ? 6.449 -13.162 -12.614 1.00 95.94 414 PHE A C 1
ATOM 3214 O O . PHE A 1 414 ? 6.163 -12.232 -13.362 1.00 95.94 414 PHE A O 1
ATOM 3221 N N . LYS A 1 415 ? 6.091 -13.162 -11.321 1.00 96.19 415 LYS A N 1
ATOM 3222 C CA . LYS A 1 415 ? 5.346 -12.054 -10.695 1.00 96.19 415 LYS A CA 1
ATOM 3223 C C . LYS A 1 415 ? 6.136 -10.744 -10.724 1.00 96.19 415 LYS A C 1
ATOM 3225 O O . LYS A 1 415 ? 5.535 -9.694 -10.923 1.00 96.19 415 LYS A O 1
ATOM 3230 N N . LEU A 1 416 ? 7.459 -10.809 -10.566 1.00 95.25 416 LEU A N 1
ATOM 3231 C CA . LEU A 1 416 ? 8.350 -9.654 -10.654 1.00 95.25 416 LEU A CA 1
ATOM 3232 C C . LEU A 1 416 ? 8.483 -9.157 -12.103 1.00 95.25 416 LEU A C 1
ATOM 3234 O O . LEU A 1 416 ? 8.265 -7.971 -12.334 1.00 95.25 416 LEU A O 1
ATOM 3238 N N . GLN A 1 417 ? 8.737 -10.039 -13.082 1.00 96.38 417 GLN A N 1
ATOM 3239 C CA . GLN A 1 417 ? 8.729 -9.678 -14.513 1.00 96.38 417 GLN A CA 1
ATOM 3240 C C . GLN A 1 417 ? 7.414 -8.997 -14.917 1.00 96.38 417 GLN A C 1
ATOM 3242 O O . GLN A 1 417 ? 7.426 -7.917 -15.503 1.00 96.38 417 GLN A O 1
ATOM 3247 N N . LEU A 1 418 ? 6.280 -9.622 -14.576 1.00 97.38 418 LEU A N 1
ATOM 3248 C CA . LEU A 1 418 ? 4.948 -9.132 -14.917 1.00 97.38 418 LEU A CA 1
ATOM 3249 C C . LEU A 1 418 ? 4.684 -7.762 -14.288 1.00 97.38 418 LEU A C 1
ATOM 3251 O O . LEU A 1 418 ? 4.204 -6.869 -14.979 1.00 97.38 418 LEU A O 1
ATOM 3255 N N . ALA A 1 419 ? 5.026 -7.581 -13.009 1.00 97.06 419 ALA A N 1
ATOM 3256 C CA . ALA A 1 419 ? 4.862 -6.301 -12.331 1.00 97.06 419 ALA A CA 1
ATOM 3257 C C . ALA A 1 419 ? 5.705 -5.196 -12.979 1.00 97.06 419 ALA A C 1
ATOM 3259 O O . ALA A 1 419 ? 5.175 -4.112 -13.207 1.00 97.06 419 ALA A O 1
ATOM 3260 N N . VAL A 1 420 ? 6.973 -5.473 -13.314 1.00 97.06 420 VAL A N 1
ATOM 3261 C CA . VAL A 1 420 ? 7.864 -4.501 -13.969 1.00 97.06 420 VAL A CA 1
ATOM 3262 C C . VAL A 1 420 ? 7.331 -4.118 -15.351 1.00 97.06 420 VAL A C 1
ATOM 3264 O O . VAL A 1 420 ? 7.153 -2.930 -15.601 1.00 97.06 420 VAL A O 1
ATOM 3267 N N . LEU A 1 421 ? 6.970 -5.080 -16.211 1.00 97.50 421 LEU A N 1
ATOM 3268 C CA . LEU A 1 421 ? 6.369 -4.785 -17.523 1.00 97.50 421 LEU A CA 1
ATOM 3269 C C . LEU A 1 421 ? 5.059 -3.982 -17.389 1.00 97.50 421 LEU A C 1
ATOM 3271 O O . LEU A 1 421 ? 4.880 -2.975 -18.063 1.00 97.50 421 LEU A O 1
ATOM 3275 N N . GLN A 1 422 ? 4.173 -4.352 -16.458 1.00 97.06 422 GLN A N 1
ATOM 3276 C CA . GLN A 1 422 ? 2.928 -3.614 -16.182 1.00 97.06 422 GLN A CA 1
ATOM 3277 C C . GLN A 1 422 ? 3.136 -2.229 -15.538 1.00 97.06 422 GLN A C 1
ATOM 3279 O O . GLN A 1 422 ? 2.168 -1.484 -15.372 1.00 97.06 422 GLN A O 1
ATOM 3284 N N . GLY A 1 423 ? 4.358 -1.893 -15.116 1.00 95.56 423 GLY A N 1
ATOM 3285 C CA . GLY A 1 423 ? 4.686 -0.614 -14.491 1.00 95.56 423 GLY A CA 1
ATOM 3286 C C . GLY A 1 423 ? 5.574 0.301 -15.324 1.00 95.56 423 GLY A C 1
ATOM 3287 O O . GLY A 1 423 ? 5.461 1.509 -15.155 1.00 95.56 423 GLY A O 1
ATOM 3288 N N . LEU A 1 424 ? 6.424 -0.238 -16.207 1.00 95.81 424 LEU A N 1
ATOM 3289 C CA . LEU A 1 424 ? 7.360 0.561 -17.003 1.00 95.81 424 LEU A CA 1
ATOM 3290 C C . LEU A 1 424 ? 6.637 1.521 -17.948 1.00 95.81 424 LEU A C 1
ATOM 3292 O O . LEU A 1 424 ? 6.931 2.705 -17.892 1.00 95.81 424 LEU A O 1
ATOM 3296 N N . GLY A 1 425 ? 5.659 1.060 -18.734 1.00 94.94 425 GLY A N 1
ATOM 3297 C CA . GLY A 1 425 ? 4.893 1.928 -19.642 1.00 94.94 425 GLY A CA 1
ATOM 3298 C C . GLY A 1 425 ? 4.272 3.147 -18.935 1.00 94.94 425 GLY A C 1
ATOM 3299 O O . GLY A 1 425 ? 4.628 4.276 -19.266 1.00 94.94 425 GLY A O 1
ATOM 3300 N N . PRO A 1 426 ? 3.450 2.954 -17.884 1.00 95.38 426 PRO A N 1
ATOM 3301 C CA . PRO A 1 426 ? 2.919 4.063 -17.090 1.00 95.38 426 PRO A CA 1
ATOM 3302 C C . PRO A 1 426 ? 3.985 4.929 -16.402 1.00 95.38 426 PRO A C 1
ATOM 3304 O O . PRO A 1 426 ? 3.718 6.089 -16.115 1.00 95.38 426 PRO A O 1
ATOM 3307 N N . LEU A 1 427 ? 5.175 4.394 -16.096 1.00 96.38 427 LEU A N 1
ATOM 3308 C CA . LEU A 1 427 ? 6.300 5.190 -15.587 1.00 96.38 427 LEU A CA 1
ATOM 3309 C C . LEU A 1 427 ? 6.985 6.011 -16.690 1.00 96.38 427 LEU A C 1
ATOM 3311 O O . LEU A 1 427 ? 7.538 7.053 -16.366 1.00 96.38 427 LEU A O 1
ATOM 3315 N N . CYS A 1 428 ? 6.934 5.586 -17.957 1.00 95.06 428 CYS A N 1
ATOM 3316 C CA . CYS A 1 428 ? 7.426 6.380 -19.087 1.00 95.06 428 CYS A CA 1
ATOM 3317 C C . CYS A 1 428 ? 6.557 7.627 -19.284 1.00 95.06 428 CYS A C 1
ATOM 3319 O O . CYS A 1 428 ? 7.074 8.737 -19.325 1.00 95.06 428 CYS A O 1
ATOM 3321 N N . GLU A 1 429 ? 5.238 7.421 -19.303 1.00 94.00 429 GLU A N 1
ATOM 3322 C CA . GLU A 1 429 ? 4.202 8.453 -19.442 1.00 94.00 429 GLU A CA 1
ATOM 3323 C C . GLU A 1 429 ? 4.203 9.444 -18.260 1.00 94.00 429 GLU A C 1
ATOM 3325 O O . GLU A 1 429 ? 4.149 10.650 -18.455 1.00 94.00 429 GLU A O 1
ATOM 3330 N N . ARG A 1 430 ? 4.324 8.956 -17.015 1.00 93.94 430 ARG A N 1
ATOM 3331 C CA . ARG A 1 430 ? 4.262 9.794 -15.794 1.00 93.94 430 ARG A CA 1
ATOM 3332 C C . ARG A 1 430 ? 5.557 10.519 -15.422 1.00 93.94 430 ARG A C 1
ATOM 3334 O O . ARG A 1 430 ? 5.533 11.347 -14.516 1.00 93.94 430 ARG A O 1
ATOM 3341 N N . LEU A 1 431 ? 6.682 10.158 -16.036 1.00 93.62 431 LEU A N 1
ATOM 3342 C CA . LEU A 1 431 ? 7.991 10.777 -15.793 1.00 93.62 431 LEU A CA 1
ATOM 3343 C C . LEU A 1 431 ? 8.536 11.486 -17.040 1.00 93.62 431 LEU A C 1
ATOM 3345 O O . LEU A 1 431 ? 9.720 11.812 -17.038 1.00 93.62 431 LEU A O 1
ATOM 3349 N N . ASP A 1 432 ? 7.720 11.657 -18.089 1.00 92.62 432 ASP A N 1
ATOM 3350 C CA . ASP A 1 432 ? 8.112 12.232 -19.384 1.00 92.62 432 ASP A CA 1
ATOM 3351 C C . ASP A 1 432 ? 9.464 11.676 -19.879 1.00 92.62 432 ASP A C 1
ATOM 3353 O O . ASP A 1 432 ? 10.456 12.387 -20.024 1.00 92.62 432 ASP A O 1
ATOM 3357 N N . LEU A 1 433 ? 9.607 10.354 -20.010 1.00 93.44 433 LEU A N 1
ATOM 3358 C CA . LEU A 1 433 ? 10.924 9.811 -20.363 1.00 93.44 433 LEU A CA 1
ATOM 3359 C C . LEU A 1 433 ? 11.317 10.221 -21.787 1.00 93.44 433 LEU A C 1
ATOM 3361 O O . LEU A 1 433 ? 10.565 10.001 -22.723 1.00 93.44 433 LEU A O 1
ATOM 3365 N N . GLY A 1 434 ? 12.511 10.799 -21.944 1.00 90.00 434 GLY A N 1
ATOM 3366 C CA . GLY A 1 434 ? 13.021 11.204 -23.255 1.00 90.00 434 GLY A CA 1
ATOM 3367 C C . GLY A 1 434 ? 13.525 10.016 -24.080 1.00 90.00 434 GLY A C 1
ATOM 3368 O O . GLY A 1 434 ? 13.942 9.001 -23.517 1.00 90.00 434 GLY A O 1
ATOM 3369 N N . GLU A 1 435 ? 13.541 10.184 -25.403 1.00 88.56 435 GLU A N 1
ATOM 3370 C CA . GLU A 1 435 ? 13.955 9.227 -26.449 1.00 88.56 435 GLU A CA 1
ATOM 3371 C C . GLU A 1 435 ? 15.056 8.237 -26.009 1.00 88.56 435 GLU A C 1
ATOM 3373 O O . GLU A 1 435 ? 14.849 7.024 -25.948 1.00 88.56 435 GLU A O 1
ATOM 3378 N N . GLY A 1 436 ? 16.216 8.750 -25.587 1.00 90.12 436 GLY A N 1
ATOM 3379 C CA . GLY A 1 436 ? 17.363 7.932 -25.187 1.00 90.12 436 GLY A CA 1
ATOM 3380 C C . GLY A 1 436 ? 17.148 7.035 -23.957 1.00 90.12 436 GLY A C 1
ATOM 3381 O O . GLY A 1 436 ? 17.961 6.141 -23.730 1.00 90.12 436 GLY A O 1
ATOM 3382 N N . ASP A 1 437 ? 16.107 7.243 -23.146 1.00 94.19 437 ASP A N 1
ATOM 3383 C CA . ASP A 1 437 ? 15.656 6.337 -22.076 1.00 94.19 437 ASP A CA 1
ATOM 3384 C C . ASP A 1 437 ? 14.433 5.497 -22.491 1.00 94.19 437 ASP A C 1
ATOM 3386 O O . ASP A 1 437 ? 14.359 4.331 -22.090 1.00 94.19 437 ASP A O 1
ATOM 3390 N N . LEU A 1 438 ? 13.539 6.017 -23.345 1.00 93.44 438 LEU A N 1
ATOM 3391 C CA . LEU A 1 438 ? 12.462 5.238 -23.978 1.00 93.44 438 LEU A CA 1
ATOM 3392 C C . LEU A 1 438 ? 13.030 4.058 -24.776 1.00 93.44 438 LEU A C 1
ATOM 3394 O O . LEU A 1 438 ? 12.589 2.925 -24.587 1.00 93.44 438 LEU A O 1
ATOM 3398 N N . ASN A 1 439 ? 14.078 4.286 -25.571 1.00 91.88 439 ASN A N 1
ATOM 3399 C CA . ASN A 1 439 ? 14.753 3.249 -26.355 1.00 91.88 439 ASN A CA 1
ATOM 3400 C C . ASN A 1 439 ? 15.290 2.113 -25.458 1.00 91.88 439 ASN A C 1
ATOM 3402 O O . ASN A 1 439 ? 15.091 0.936 -25.754 1.00 91.88 439 ASN A O 1
ATOM 3406 N N . LYS A 1 440 ? 15.837 2.434 -24.272 1.00 94.38 440 LYS A N 1
ATOM 3407 C CA . LYS A 1 440 ? 16.281 1.426 -23.281 1.00 94.38 440 LYS A CA 1
ATOM 3408 C C . LYS A 1 440 ? 15.121 0.606 -22.701 1.00 94.38 440 LYS A C 1
ATOM 3410 O O . LYS A 1 440 ? 15.310 -0.557 -22.334 1.00 94.38 440 LYS A O 1
ATOM 3415 N N . VAL A 1 441 ? 13.935 1.207 -22.565 1.00 96.19 441 VAL A N 1
ATOM 3416 C CA . VAL A 1 441 ? 12.707 0.498 -22.168 1.00 96.19 441 VAL A CA 1
ATOM 3417 C C . VAL A 1 441 ? 12.235 -0.402 -23.308 1.00 96.19 441 VAL A C 1
ATOM 3419 O O . VAL A 1 441 ? 11.925 -1.569 -23.058 1.00 96.19 441 VAL A O 1
ATOM 3422 N N . ALA A 1 442 ? 12.223 0.111 -24.539 1.00 93.00 442 ALA A N 1
ATOM 3423 C CA . ALA A 1 442 ? 11.803 -0.606 -25.734 1.00 93.00 442 ALA A CA 1
ATOM 3424 C C . ALA A 1 442 ? 12.663 -1.858 -25.974 1.00 93.00 442 ALA A C 1
ATOM 3426 O O . ALA A 1 442 ? 12.112 -2.958 -25.998 1.00 93.00 442 ALA A O 1
ATOM 3427 N N . ASP A 1 443 ? 13.994 -1.726 -26.008 1.00 91.75 443 ASP A N 1
ATOM 3428 C CA . ASP A 1 443 ? 14.959 -2.833 -26.132 1.00 91.75 443 ASP A CA 1
ATOM 3429 C C . ASP A 1 443 ? 14.691 -3.960 -25.120 1.00 91.75 443 ASP A C 1
ATOM 3431 O O . ASP A 1 443 ? 14.615 -5.147 -25.458 1.00 91.75 443 ASP A O 1
ATOM 3435 N N . ALA A 1 444 ? 14.519 -3.590 -23.846 1.00 95.06 444 ALA A N 1
ATOM 3436 C CA . ALA A 1 444 ? 14.315 -4.543 -22.761 1.00 95.06 444 ALA A CA 1
ATOM 3437 C C . ALA A 1 444 ? 12.932 -5.217 -22.796 1.00 95.06 444 ALA A C 1
ATOM 3439 O O . ALA A 1 444 ? 12.789 -6.355 -22.335 1.00 95.06 444 ALA A O 1
ATOM 3440 N N . CYS A 1 445 ? 11.918 -4.536 -23.338 1.00 95.00 445 CYS A N 1
ATOM 3441 C CA . CYS A 1 445 ? 10.552 -5.048 -23.460 1.00 95.00 445 CYS A CA 1
ATOM 3442 C C . CYS A 1 445 ? 10.311 -5.812 -24.772 1.00 95.00 445 CYS A C 1
ATOM 3444 O O . CYS A 1 445 ? 9.469 -6.708 -24.801 1.00 95.00 445 CYS A O 1
ATOM 3446 N N . LEU A 1 446 ? 11.069 -5.535 -25.835 1.00 91.00 446 LEU A N 1
ATOM 3447 C CA . LEU A 1 446 ? 10.913 -6.138 -27.161 1.00 91.00 446 LEU A CA 1
ATOM 3448 C C . LEU A 1 446 ? 11.006 -7.672 -27.130 1.00 91.00 446 LEU A C 1
ATOM 3450 O O . LEU A 1 446 ? 10.178 -8.375 -27.712 1.00 91.00 446 LEU A O 1
ATOM 3454 N N . ILE A 1 447 ? 11.958 -8.209 -26.359 1.00 91.44 447 ILE A N 1
ATOM 3455 C CA . ILE A 1 447 ? 12.173 -9.659 -26.180 1.00 91.44 447 ILE A CA 1
ATOM 3456 C C . ILE A 1 447 ? 10.925 -10.355 -25.583 1.00 91.44 447 ILE A C 1
ATOM 3458 O O . ILE A 1 447 ? 10.772 -11.579 -25.677 1.00 91.44 447 ILE A O 1
ATOM 3462 N N . TYR A 1 448 ? 10.004 -9.593 -24.981 1.00 93.69 448 TYR A N 1
ATOM 3463 C CA . TYR A 1 448 ? 8.760 -10.103 -24.408 1.00 93.69 448 TYR A CA 1
ATOM 3464 C C . TYR A 1 448 ? 7.586 -10.198 -25.397 1.00 93.69 448 TYR A C 1
ATOM 3466 O O . TYR A 1 448 ? 6.610 -10.868 -25.068 1.00 93.69 448 TYR A O 1
ATOM 3474 N N . LEU A 1 449 ? 7.683 -9.639 -26.613 1.00 88.31 449 LEU A N 1
ATOM 3475 C CA . LEU A 1 449 ? 6.641 -9.759 -27.651 1.00 88.31 449 LEU A CA 1
ATOM 3476 C C . LEU A 1 449 ? 6.592 -11.143 -28.337 1.00 88.31 449 LEU A C 1
ATOM 3478 O O . LEU A 1 449 ? 5.611 -11.476 -28.996 1.00 88.31 449 LEU A O 1
ATOM 3482 N N . SER A 1 450 ? 7.625 -11.977 -28.183 1.00 86.12 450 SER A N 1
ATOM 3483 C CA . SER A 1 450 ? 7.686 -13.311 -28.801 1.00 86.12 450 SER A CA 1
ATOM 3484 C C . SER A 1 450 ? 6.735 -14.320 -28.136 1.00 86.12 450 SER A C 1
ATOM 3486 O O . SER A 1 450 ? 6.798 -14.521 -26.926 1.00 86.12 450 SER A O 1
ATOM 3488 N N . ALA A 1 451 ? 5.972 -15.093 -28.920 1.00 85.69 451 ALA A N 1
ATOM 3489 C CA . ALA A 1 451 ? 5.118 -16.198 -28.451 1.00 85.69 451 ALA A CA 1
ATOM 3490 C C . ALA A 1 451 ? 5.842 -17.362 -27.749 1.00 85.69 451 ALA A C 1
ATOM 3492 O O . ALA A 1 451 ? 5.183 -18.283 -27.266 1.00 85.69 451 ALA A O 1
ATOM 3493 N N . LYS A 1 452 ? 7.178 -17.339 -27.653 1.00 88.62 452 LYS A N 1
ATOM 3494 C CA . LYS A 1 452 ? 7.917 -18.212 -26.723 1.00 88.62 452 LYS A CA 1
ATOM 3495 C C . LYS A 1 452 ? 7.701 -17.815 -25.260 1.00 88.62 452 LYS A C 1
ATOM 3497 O O . LYS A 1 452 ? 7.874 -18.640 -24.371 1.00 88.62 452 LYS A O 1
ATOM 3502 N N . GLN A 1 453 ? 7.348 -16.558 -25.011 1.00 92.81 453 GLN A N 1
ATOM 3503 C CA . GLN A 1 453 ? 7.108 -16.006 -23.684 1.00 92.81 453 GLN A CA 1
ATOM 3504 C C . GLN A 1 453 ? 5.699 -16.365 -23.186 1.00 92.81 453 GLN A C 1
ATOM 3506 O O . GLN A 1 453 ? 4.772 -16.492 -23.989 1.00 92.81 453 GLN A O 1
ATOM 3511 N N . PRO A 1 454 ? 5.478 -16.457 -21.865 1.00 93.44 454 PRO A N 1
ATOM 3512 C CA . PRO A 1 454 ? 4.139 -16.530 -21.287 1.00 93.44 454 PRO A CA 1
ATOM 3513 C C . PRO A 1 454 ? 3.223 -15.403 -21.795 1.00 93.44 454 PRO A C 1
ATOM 3515 O O . PRO A 1 454 ? 3.611 -14.237 -21.770 1.00 93.44 454 PRO A O 1
ATOM 3518 N N . VAL A 1 455 ? 1.989 -15.737 -22.191 1.00 91.12 455 VAL A N 1
ATOM 3519 C CA . VAL A 1 455 ? 1.031 -14.799 -22.823 1.00 91.12 455 VAL A CA 1
ATOM 3520 C C . VAL A 1 455 ? 0.844 -13.510 -22.012 1.00 91.12 455 VAL A C 1
ATOM 3522 O O . VAL A 1 455 ? 0.927 -12.423 -22.566 1.00 91.12 455 VAL A O 1
ATOM 3525 N N . LYS A 1 456 ? 0.735 -13.605 -20.681 1.00 94.88 456 LYS A N 1
ATOM 3526 C CA . LYS A 1 456 ? 0.597 -12.435 -19.791 1.00 94.88 456 LYS A CA 1
ATOM 3527 C C . LYS A 1 456 ? 1.794 -11.474 -19.803 1.00 94.88 456 LYS A C 1
ATOM 3529 O O . LYS A 1 456 ? 1.631 -10.306 -19.467 1.00 94.88 456 LYS A O 1
ATOM 3534 N N . LEU A 1 457 ? 2.990 -11.945 -20.170 1.00 95.31 457 LEU A N 1
ATOM 3535 C CA . LEU A 1 457 ? 4.159 -11.079 -20.363 1.00 95.31 457 LEU A CA 1
ATOM 3536 C C . LEU A 1 457 ? 4.143 -10.430 -21.755 1.00 95.31 457 LEU A C 1
ATOM 3538 O O . LEU A 1 457 ? 4.503 -9.264 -21.855 1.00 95.31 457 LEU A O 1
ATOM 3542 N N . GLN A 1 458 ? 3.647 -11.123 -22.791 1.00 93.31 458 GLN A N 1
ATOM 3543 C CA . GLN A 1 458 ? 3.391 -10.521 -24.111 1.00 93.31 458 GLN A CA 1
ATOM 3544 C C . GLN A 1 458 ? 2.325 -9.416 -24.014 1.00 93.31 458 GLN A C 1
ATOM 3546 O O . GLN A 1 458 ? 2.529 -8.318 -24.519 1.00 93.31 458 GLN A O 1
ATOM 3551 N N . GLU A 1 459 ? 1.214 -9.671 -23.312 1.00 91.81 459 GLU A N 1
ATOM 3552 C CA . GLU A 1 459 ? 0.154 -8.689 -23.028 1.00 91.81 459 GLU A CA 1
ATOM 3553 C C . GLU A 1 459 ? 0.702 -7.452 -22.300 1.00 91.81 459 GLU A C 1
ATOM 3555 O O . GLU A 1 459 ? 0.381 -6.320 -22.660 1.00 91.81 459 GLU A O 1
ATOM 3560 N N . ALA A 1 460 ? 1.549 -7.657 -21.285 1.00 94.69 460 ALA A N 1
ATOM 3561 C CA . ALA A 1 460 ? 2.176 -6.566 -20.547 1.00 94.69 460 ALA A CA 1
ATOM 3562 C C . ALA A 1 460 ? 3.191 -5.792 -21.407 1.00 94.69 460 ALA A C 1
ATOM 3564 O O . ALA A 1 460 ? 3.206 -4.568 -21.354 1.00 94.69 460 ALA A O 1
ATOM 3565 N N . ALA A 1 461 ? 3.985 -6.475 -22.235 1.00 94.06 461 ALA A N 1
ATOM 3566 C CA . ALA A 1 461 ? 4.931 -5.840 -23.149 1.00 94.06 461 ALA A CA 1
ATOM 3567 C C . ALA A 1 461 ? 4.226 -5.035 -24.253 1.00 94.06 461 ALA A C 1
ATOM 3569 O O . ALA A 1 461 ? 4.589 -3.883 -24.466 1.00 94.06 461 ALA A O 1
ATOM 3570 N N . ARG A 1 462 ? 3.158 -5.563 -24.877 1.00 90.50 462 ARG A N 1
ATOM 3571 C CA . ARG A 1 462 ? 2.305 -4.796 -25.811 1.00 90.50 462 ARG A CA 1
ATOM 3572 C C . ARG A 1 462 ? 1.781 -3.514 -25.160 1.00 90.50 462 ARG A C 1
ATOM 3574 O O . ARG A 1 462 ? 1.815 -2.461 -25.783 1.00 90.50 462 ARG A O 1
ATOM 3581 N N . ARG A 1 463 ? 1.364 -3.577 -23.888 1.00 92.31 463 ARG A N 1
ATOM 3582 C CA . ARG A 1 463 ? 0.964 -2.382 -23.125 1.00 92.31 463 ARG A CA 1
ATOM 3583 C C . ARG A 1 463 ? 2.111 -1.395 -22.916 1.00 92.31 463 ARG A C 1
ATOM 3585 O O . ARG A 1 463 ? 1.851 -0.206 -23.019 1.00 92.31 463 ARG A O 1
ATOM 3592 N N . VAL A 1 464 ? 3.352 -1.837 -22.678 1.00 93.94 464 VAL A N 1
ATOM 3593 C CA . VAL A 1 464 ? 4.507 -0.915 -22.641 1.00 93.94 464 VAL A CA 1
ATOM 3594 C C . VAL A 1 464 ? 4.613 -0.150 -23.957 1.00 93.94 464 VAL A C 1
ATOM 3596 O O . VAL A 1 464 ? 4.620 1.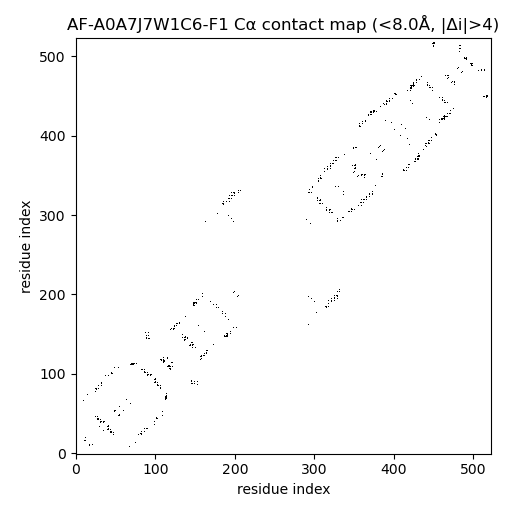073 -23.908 1.00 93.94 464 VAL A O 1
ATOM 3599 N N . PHE A 1 465 ? 4.604 -0.829 -25.109 1.00 91.12 465 PHE A N 1
ATOM 3600 C CA . PHE A 1 465 ? 4.677 -0.153 -26.411 1.00 91.12 465 PHE A CA 1
ATOM 3601 C C . PHE A 1 465 ? 3.510 0.821 -26.644 1.00 91.12 465 PHE A C 1
ATOM 3603 O O . PHE A 1 465 ? 3.761 1.939 -27.073 1.00 91.12 465 PHE A O 1
ATOM 3610 N N . PHE A 1 466 ? 2.276 0.489 -26.243 1.00 89.19 466 PHE A N 1
ATOM 3611 C CA . PHE A 1 466 ? 1.158 1.449 -26.279 1.00 89.19 466 PHE A CA 1
ATOM 3612 C C . PHE A 1 466 ? 1.360 2.691 -25.388 1.00 89.19 466 PHE A C 1
ATOM 3614 O O . PHE A 1 466 ? 0.808 3.740 -25.699 1.00 89.19 466 PHE A O 1
ATOM 3621 N N . HIS A 1 467 ? 2.127 2.609 -24.293 1.00 91.69 467 HIS A N 1
ATOM 3622 C CA . HIS A 1 467 ? 2.519 3.799 -23.524 1.00 91.69 467 HIS A CA 1
ATOM 3623 C C . HIS A 1 467 ? 3.701 4.541 -24.169 1.00 91.69 467 HIS A C 1
ATOM 3625 O O . HIS A 1 467 ? 3.712 5.765 -24.136 1.00 91.69 467 HIS A O 1
ATOM 3631 N N . LEU A 1 468 ? 4.665 3.840 -24.782 1.00 90.12 468 LEU A N 1
ATOM 3632 C CA . LEU A 1 468 ? 5.766 4.479 -25.520 1.00 90.12 468 LEU A CA 1
ATOM 3633 C C . LEU A 1 468 ? 5.224 5.306 -26.701 1.00 90.12 468 LEU A C 1
ATOM 3635 O O . LEU A 1 468 ? 5.557 6.479 -26.801 1.00 90.12 468 LEU A O 1
ATOM 3639 N N . MET A 1 469 ? 4.277 4.759 -27.477 1.00 88.38 469 MET A N 1
ATOM 3640 C CA . MET A 1 469 ? 3.584 5.454 -28.578 1.00 88.38 469 MET A CA 1
ATOM 3641 C C . MET A 1 469 ? 2.837 6.734 -28.161 1.00 88.38 469 MET A C 1
ATOM 3643 O O . MET A 1 469 ? 2.476 7.520 -29.029 1.00 88.38 469 MET A O 1
ATOM 3647 N N . LYS A 1 470 ? 2.560 6.944 -26.865 1.00 89.31 470 LYS A N 1
ATOM 3648 C CA . LYS A 1 470 ? 1.962 8.193 -26.362 1.00 89.31 470 LYS A CA 1
ATOM 3649 C C . LYS A 1 470 ? 2.986 9.270 -26.013 1.00 89.31 470 LYS A C 1
ATOM 3651 O O . LYS A 1 470 ? 2.626 10.440 -26.001 1.00 89.31 470 LYS A O 1
ATOM 3656 N N . VAL A 1 471 ? 4.198 8.868 -25.631 1.00 90.56 471 VAL A N 1
ATOM 3657 C CA . VAL A 1 471 ? 5.280 9.789 -25.243 1.00 90.56 471 VAL A CA 1
ATOM 3658 C C . VAL A 1 471 ? 6.093 10.169 -26.476 1.00 90.56 471 VAL A C 1
ATOM 3660 O O . VAL A 1 471 ? 6.421 11.332 -26.666 1.00 90.56 471 VAL A O 1
ATOM 3663 N N . ASP A 1 472 ? 6.360 9.187 -27.336 1.00 90.44 472 ASP A N 1
ATOM 3664 C CA . ASP A 1 472 ? 7.087 9.345 -28.589 1.00 90.44 472 ASP A CA 1
ATOM 3665 C C . ASP A 1 472 ? 6.461 8.421 -29.657 1.00 90.44 472 ASP A C 1
ATOM 3667 O O . ASP A 1 472 ? 6.794 7.226 -29.736 1.00 90.44 472 ASP A O 1
ATOM 3671 N N . PRO A 1 473 ? 5.488 8.930 -30.439 1.00 85.75 473 PRO A N 1
ATOM 3672 C CA . PRO A 1 473 ? 4.846 8.164 -31.501 1.00 85.75 473 PRO A CA 1
ATOM 3673 C C . PRO A 1 473 ? 5.841 7.752 -32.589 1.00 85.75 473 PRO A C 1
ATOM 3675 O O . PRO A 1 473 ? 5.834 6.595 -33.010 1.00 85.75 473 PRO A O 1
ATOM 3678 N N . ASP A 1 474 ? 6.713 8.673 -33.006 1.00 84.50 474 ASP A N 1
ATOM 3679 C CA . ASP A 1 474 ? 7.539 8.541 -34.207 1.00 84.50 474 ASP A CA 1
ATOM 3680 C C . ASP A 1 474 ? 8.695 7.560 -34.002 1.00 84.50 474 ASP A C 1
ATOM 3682 O O . ASP A 1 474 ? 8.870 6.642 -34.808 1.00 84.50 474 ASP A O 1
ATOM 3686 N N . CYS A 1 475 ? 9.446 7.664 -32.899 1.00 84.69 475 CYS A N 1
ATOM 3687 C CA . CYS A 1 475 ? 10.505 6.700 -32.599 1.00 84.69 475 CYS A CA 1
ATOM 3688 C C . CYS A 1 475 ? 9.929 5.311 -32.293 1.00 84.69 475 CYS A C 1
ATOM 3690 O O . CYS A 1 475 ? 10.514 4.302 -32.699 1.00 84.69 475 CYS A O 1
ATOM 3692 N N . THR A 1 476 ? 8.753 5.228 -31.656 1.00 83.88 476 THR A N 1
ATOM 3693 C CA . THR A 1 476 ? 8.101 3.931 -31.414 1.00 83.88 476 THR A CA 1
ATOM 3694 C C . THR A 1 476 ? 7.581 3.304 -32.714 1.00 83.88 476 THR A C 1
ATOM 3696 O O . THR A 1 476 ? 7.749 2.100 -32.921 1.00 83.88 476 THR A O 1
ATOM 3699 N N . TRP A 1 477 ? 6.999 4.099 -33.617 1.00 83.38 477 TRP A N 1
ATOM 3700 C CA . TRP A 1 477 ? 6.565 3.661 -34.948 1.00 83.38 477 TRP A CA 1
ATOM 3701 C C . TRP A 1 477 ? 7.753 3.210 -35.804 1.00 83.38 477 TRP A C 1
ATOM 3703 O O . TRP A 1 477 ? 7.695 2.140 -36.413 1.00 83.38 477 TRP A O 1
ATOM 3713 N N . PHE A 1 478 ? 8.850 3.972 -35.812 1.00 82.44 478 PHE A N 1
ATOM 3714 C CA . PHE A 1 478 ? 10.061 3.638 -36.562 1.00 82.44 478 PHE A CA 1
ATOM 3715 C C . PHE A 1 478 ? 10.651 2.301 -36.096 1.00 82.44 478 PHE A C 1
ATOM 3717 O O . PHE A 1 478 ? 10.838 1.393 -36.908 1.00 82.44 478 PHE A O 1
ATOM 3724 N N . LEU A 1 479 ? 10.847 2.139 -34.782 1.00 82.62 479 LEU A N 1
ATOM 3725 C CA . LEU A 1 479 ? 11.376 0.911 -34.186 1.00 82.62 479 LEU A CA 1
ATOM 3726 C C . LEU A 1 479 ? 10.501 -0.312 -34.506 1.00 82.62 479 LEU A C 1
ATOM 3728 O O . LEU A 1 479 ? 11.018 -1.375 -34.848 1.00 82.62 479 LEU A O 1
ATOM 3732 N N . LEU A 1 480 ? 9.172 -0.184 -34.419 1.00 80.56 480 LEU A N 1
ATOM 3733 C CA . LEU A 1 480 ? 8.261 -1.290 -34.729 1.00 80.56 480 LEU A CA 1
ATOM 3734 C C . LEU A 1 480 ? 8.278 -1.664 -36.223 1.00 80.56 480 LEU A C 1
ATOM 3736 O O . LEU A 1 480 ? 8.217 -2.853 -36.540 1.00 80.56 480 LEU A O 1
ATOM 3740 N N . ASN A 1 481 ? 8.434 -0.696 -37.132 1.00 77.88 481 ASN A N 1
ATOM 3741 C CA . ASN A 1 481 ? 8.545 -0.962 -38.570 1.00 77.88 481 ASN A CA 1
ATOM 3742 C C . ASN A 1 481 ? 9.909 -1.544 -38.982 1.00 77.88 481 ASN A C 1
ATOM 3744 O O . ASN A 1 481 ? 9.944 -2.400 -39.865 1.00 77.88 481 ASN A O 1
ATOM 3748 N N . GLU A 1 482 ? 11.015 -1.169 -38.325 1.00 74.50 482 GLU A N 1
ATOM 3749 C CA . GLU A 1 482 ? 12.325 -1.818 -38.529 1.00 74.50 482 GLU A CA 1
ATOM 3750 C C . GLU A 1 482 ? 12.262 -3.326 -38.202 1.00 74.50 482 GLU A C 1
ATOM 3752 O O . GLU A 1 482 ? 12.906 -4.154 -38.850 1.00 74.50 482 GLU A O 1
ATOM 3757 N N . LEU A 1 483 ? 11.430 -3.698 -37.224 1.00 71.00 483 LEU A N 1
ATOM 3758 C CA . LEU A 1 483 ? 11.221 -5.081 -36.793 1.00 71.00 483 LEU A CA 1
ATOM 3759 C C . LEU A 1 483 ? 10.218 -5.847 -37.668 1.00 71.00 483 LEU A C 1
ATOM 3761 O O . LEU A 1 483 ? 10.423 -7.034 -37.939 1.00 71.00 483 LEU A O 1
ATOM 3765 N N . TYR A 1 484 ? 9.116 -5.209 -38.066 1.00 68.56 484 TYR A N 1
ATOM 3766 C CA . TYR A 1 484 ? 8.124 -5.779 -38.976 1.00 68.56 484 TYR A CA 1
ATOM 3767 C C . TYR A 1 484 ? 7.239 -4.690 -39.599 1.00 68.56 484 TYR A C 1
ATOM 3769 O O . TYR A 1 484 ? 6.179 -4.359 -39.069 1.00 68.56 484 TYR A O 1
ATOM 3777 N N . CYS A 1 485 ? 7.636 -4.178 -40.764 1.00 65.75 485 CYS A N 1
ATOM 3778 C CA . CYS A 1 485 ? 6.739 -3.408 -41.621 1.00 65.75 485 CYS A CA 1
ATOM 3779 C C . CYS A 1 485 ? 5.904 -4.379 -42.491 1.00 65.75 485 CYS A C 1
ATOM 3781 O O . CYS A 1 485 ? 6.493 -5.182 -43.223 1.00 65.75 485 CYS A O 1
ATOM 3783 N N . PRO A 1 486 ? 4.557 -4.364 -42.418 1.00 58.47 486 PRO A N 1
ATOM 3784 C CA . PRO A 1 486 ? 3.703 -5.239 -43.227 1.00 58.47 486 PRO A CA 1
ATOM 3785 C C . PRO A 1 486 ? 3.575 -4.787 -44.692 1.00 58.47 486 PRO A C 1
ATOM 3787 O O . PRO A 1 486 ? 3.151 -5.576 -45.537 1.00 58.47 486 PRO A O 1
ATOM 3790 N N . GLU A 1 487 ? 3.939 -3.540 -44.997 1.00 63.16 487 GLU A N 1
ATOM 3791 C CA . GLU A 1 487 ? 3.832 -2.921 -46.319 1.00 63.16 487 GLU A CA 1
ATOM 3792 C C . GLU A 1 487 ? 5.208 -2.458 -46.823 1.00 63.16 487 GLU A C 1
ATOM 3794 O O . GLU A 1 487 ? 6.147 -2.273 -46.051 1.00 63.16 487 GLU A O 1
ATOM 3799 N N . GLN A 1 488 ? 5.354 -2.262 -48.135 1.00 60.34 488 GLN A N 1
ATOM 3800 C CA . GLN A 1 488 ? 6.550 -1.621 -48.684 1.00 60.34 488 GLN A CA 1
ATOM 3801 C C . GLN A 1 488 ? 6.337 -0.109 -48.726 1.00 60.34 488 GLN A C 1
ATOM 3803 O O . GLN A 1 488 ? 5.605 0.388 -49.581 1.00 60.34 488 GLN A O 1
ATOM 3808 N N . LEU A 1 489 ? 7.001 0.615 -47.820 1.00 61.94 489 LEU A N 1
ATOM 3809 C CA . LEU A 1 489 ? 7.025 2.078 -47.805 1.00 61.94 489 LEU A CA 1
ATOM 3810 C C . LEU A 1 489 ? 7.644 2.611 -49.108 1.00 61.94 489 LEU A C 1
ATOM 3812 O O . LEU A 1 489 ? 8.863 2.626 -49.286 1.00 61.94 489 LEU A O 1
ATOM 3816 N N . LEU A 1 490 ? 6.785 3.037 -50.035 1.00 58.12 490 LEU A N 1
ATOM 3817 C CA . LEU A 1 490 ? 7.190 3.709 -51.265 1.00 58.12 490 LEU A CA 1
ATOM 3818 C C . LEU A 1 490 ? 7.612 5.154 -50.944 1.00 58.12 490 LEU A C 1
ATOM 3820 O O . LEU A 1 490 ? 6.884 5.846 -50.230 1.00 58.12 490 LEU A O 1
ATOM 3824 N N . PRO A 1 491 ? 8.752 5.645 -51.467 1.00 60.72 491 PRO A N 1
ATOM 3825 C CA . PRO A 1 491 ? 9.160 7.027 -51.246 1.00 60.72 491 PRO A CA 1
ATOM 3826 C C . PRO A 1 491 ? 8.147 7.994 -51.890 1.00 60.72 491 PRO A C 1
ATOM 3828 O O . PRO A 1 491 ? 7.743 7.772 -53.035 1.00 60.72 491 PRO A O 1
ATOM 3831 N N . PRO A 1 492 ? 7.764 9.097 -51.215 1.00 63.75 492 PRO A N 1
ATOM 3832 C CA . PRO A 1 492 ? 6.740 10.025 -51.709 1.00 63.75 492 PRO A CA 1
ATOM 3833 C C . PRO A 1 492 ? 7.166 10.802 -52.966 1.00 63.75 492 PRO A C 1
ATOM 3835 O O . PRO A 1 492 ? 6.332 11.414 -53.630 1.00 63.75 492 PRO A O 1
ATOM 3838 N N . HIS A 1 493 ? 8.455 10.775 -53.318 1.00 64.81 493 HIS A N 1
ATOM 3839 C CA . HIS A 1 493 ? 8.981 11.330 -54.559 1.00 64.81 493 HIS A CA 1
ATOM 3840 C C . HIS A 1 493 ? 10.107 10.432 -55.108 1.00 64.81 493 HIS A C 1
ATOM 3842 O O . HIS A 1 493 ? 10.985 10.045 -54.335 1.00 64.81 493 HIS A O 1
ATOM 3848 N N . PRO A 1 494 ? 10.177 10.148 -56.426 1.00 61.53 494 PRO A N 1
ATOM 3849 C CA . PRO A 1 494 ? 11.174 9.247 -57.031 1.00 61.53 494 PRO A CA 1
ATOM 3850 C C . PRO A 1 494 ? 12.618 9.797 -57.077 1.00 61.53 494 PRO A C 1
ATOM 3852 O O . PRO A 1 494 ? 13.449 9.283 -57.819 1.00 61.53 494 PRO A O 1
ATOM 3855 N N . ALA A 1 495 ? 12.916 10.848 -56.307 1.00 61.78 495 ALA A N 1
ATOM 3856 C CA . ALA A 1 495 ? 14.274 11.343 -56.048 1.00 61.78 495 ALA A CA 1
ATOM 3857 C C . ALA A 1 495 ? 14.714 11.138 -54.584 1.00 61.78 495 ALA A C 1
ATOM 3859 O O . ALA A 1 495 ? 15.838 11.480 -54.228 1.00 61.78 495 ALA A O 1
ATOM 3860 N N . CYS A 1 496 ? 13.834 10.596 -53.738 1.00 50.84 496 CYS A N 1
ATOM 3861 C CA . CYS A 1 496 ? 14.193 10.061 -52.435 1.00 50.84 496 CYS A CA 1
ATOM 3862 C C . CYS A 1 496 ? 14.457 8.564 -52.618 1.00 50.84 496 CYS A C 1
ATOM 3864 O O . CYS A 1 496 ? 13.541 7.828 -52.992 1.00 50.84 496 CYS A O 1
ATOM 3866 N N . ASP A 1 497 ? 15.683 8.109 -52.357 1.00 53.69 497 ASP A N 1
ATOM 3867 C CA . ASP A 1 497 ? 15.949 6.675 -52.255 1.00 53.69 497 ASP A CA 1
ATOM 3868 C C . ASP A 1 497 ? 15.066 6.082 -51.146 1.00 53.69 497 ASP A C 1
ATOM 3870 O O . ASP A 1 497 ? 14.959 6.640 -50.050 1.00 53.69 497 ASP A O 1
ATOM 3874 N N . GLY A 1 498 ? 14.398 4.964 -51.438 1.00 52.22 498 GLY A N 1
ATOM 3875 C CA . GLY A 1 498 ? 13.568 4.280 -50.449 1.00 52.22 498 GLY A CA 1
ATOM 3876 C C . GLY A 1 498 ? 14.425 3.823 -49.271 1.00 52.22 498 GLY A C 1
ATOM 3877 O O . GLY A 1 498 ? 15.467 3.199 -49.477 1.00 52.22 498 GLY A O 1
ATOM 3878 N N . VAL A 1 499 ? 13.988 4.116 -48.042 1.00 48.75 499 VAL A N 1
ATOM 3879 C CA . VAL A 1 499 ? 14.716 3.749 -46.819 1.00 48.75 499 VAL A CA 1
ATOM 3880 C C . VAL A 1 499 ? 14.634 2.236 -46.613 1.00 48.75 499 VAL A C 1
ATOM 3882 O O . VAL A 1 499 ? 13.793 1.729 -45.877 1.00 48.75 499 VAL A O 1
ATOM 3885 N N . THR A 1 500 ? 15.515 1.494 -47.282 1.00 48.06 500 THR A N 1
ATOM 3886 C CA . THR A 1 500 ? 15.774 0.090 -46.962 1.00 48.06 500 THR A CA 1
ATOM 3887 C C . THR A 1 500 ? 16.466 0.033 -45.602 1.00 48.06 500 THR A C 1
ATOM 3889 O O . THR A 1 500 ? 17.569 0.585 -45.489 1.00 48.06 500 THR A O 1
ATOM 3892 N N . PRO A 1 501 ? 15.895 -0.634 -44.582 1.00 43.00 501 PRO A N 1
ATOM 3893 C CA . PRO A 1 501 ? 16.605 -0.849 -43.332 1.00 43.00 501 PRO A CA 1
ATOM 3894 C C . PRO A 1 501 ? 17.929 -1.581 -43.604 1.00 43.00 501 PRO A C 1
ATOM 3896 O O . PRO A 1 501 ? 17.953 -2.525 -44.405 1.00 43.00 501 PRO A O 1
ATOM 3899 N N . PRO A 1 502 ? 19.047 -1.167 -42.986 1.00 38.78 502 PRO A N 1
ATOM 3900 C CA . PRO A 1 502 ? 20.288 -1.922 -43.074 1.00 38.78 502 PRO A CA 1
ATOM 3901 C C . PRO A 1 502 ? 20.143 -3.308 -42.409 1.00 38.78 502 PRO A C 1
ATOM 3903 O O . PRO A 1 502 ? 19.179 -3.593 -41.707 1.00 38.78 502 PRO A O 1
ATOM 3906 N N . TRP A 1 503 ? 21.157 -4.162 -42.591 1.00 43.47 503 TRP A N 1
ATOM 3907 C CA . TRP A 1 503 ? 21.318 -5.468 -41.921 1.00 43.47 503 TRP A CA 1
ATOM 3908 C C . TRP A 1 503 ? 20.370 -6.613 -42.366 1.00 43.47 503 TRP A C 1
ATOM 3910 O O . TRP A 1 503 ? 19.416 -6.967 -41.668 1.00 43.47 503 TRP A O 1
ATOM 3920 N N . PRO A 1 504 ? 20.733 -7.364 -43.429 1.00 41.31 504 PRO A N 1
ATOM 3921 C CA . PRO A 1 504 ? 20.089 -8.644 -43.765 1.00 41.31 504 PRO A CA 1
ATOM 3922 C C . PRO A 1 504 ? 20.098 -9.675 -42.617 1.00 41.31 504 PRO A C 1
ATOM 3924 O O . PRO A 1 504 ? 19.210 -10.522 -42.516 1.00 41.31 504 PRO A O 1
ATOM 3927 N N . GLU A 1 505 ? 21.089 -9.605 -41.722 1.00 37.53 505 GLU A N 1
ATOM 3928 C CA . GLU A 1 505 ? 21.173 -10.471 -40.539 1.00 37.53 505 GLU A CA 1
ATOM 3929 C C . GLU A 1 505 ? 20.160 -10.084 -39.450 1.00 37.53 505 GLU A C 1
ATOM 3931 O O . GLU A 1 505 ? 19.607 -10.973 -38.794 1.00 37.53 505 GLU A O 1
ATOM 3936 N N . ALA A 1 506 ? 19.850 -8.787 -39.306 1.00 35.47 506 ALA A N 1
ATOM 3937 C CA . ALA A 1 506 ? 18.777 -8.322 -38.433 1.00 35.47 506 ALA A CA 1
ATOM 3938 C C . ALA A 1 506 ? 17.425 -8.796 -38.972 1.00 35.47 506 ALA A C 1
ATOM 3940 O O . ALA A 1 506 ? 16.677 -9.414 -38.220 1.00 35.47 506 ALA A O 1
ATOM 3941 N N . MET A 1 507 ? 17.163 -8.662 -40.281 1.00 35.28 507 MET A N 1
ATOM 3942 C CA . MET A 1 507 ? 15.957 -9.223 -40.909 1.00 35.28 507 MET A CA 1
ATOM 3943 C C . MET A 1 507 ? 15.798 -10.725 -40.628 1.00 35.28 507 MET A C 1
ATOM 3945 O O . MET A 1 507 ? 14.712 -11.170 -40.276 1.00 35.28 507 MET A O 1
ATOM 3949 N N . ALA A 1 508 ? 16.871 -11.522 -40.673 1.00 36.16 508 ALA A N 1
ATOM 3950 C CA . ALA A 1 508 ? 16.805 -12.957 -40.371 1.00 36.16 508 ALA A CA 1
ATOM 3951 C C . ALA A 1 508 ? 16.539 -13.293 -38.882 1.00 36.16 508 ALA A C 1
ATOM 3953 O O . ALA A 1 508 ? 16.243 -14.453 -38.556 1.00 36.16 508 ALA A O 1
ATOM 3954 N N . ALA A 1 509 ? 16.660 -12.324 -37.970 1.00 36.56 509 ALA A N 1
ATOM 3955 C CA . ALA A 1 509 ? 16.267 -12.419 -36.561 1.00 36.56 509 ALA A CA 1
ATOM 3956 C C . ALA A 1 509 ? 14.884 -11.786 -36.302 1.00 36.56 509 ALA A C 1
ATOM 3958 O O . ALA A 1 509 ? 14.094 -12.333 -35.525 1.00 36.56 509 ALA A O 1
ATOM 3959 N N . ALA A 1 510 ? 14.569 -10.698 -37.001 1.00 39.03 510 ALA A N 1
ATOM 3960 C CA . ALA A 1 510 ? 13.303 -9.983 -36.977 1.00 39.03 510 ALA A CA 1
ATOM 3961 C C . ALA A 1 510 ? 12.184 -10.822 -37.610 1.00 39.03 510 ALA A C 1
ATOM 3963 O O . ALA A 1 510 ? 11.217 -11.113 -36.921 1.00 39.03 510 ALA A O 1
ATOM 3964 N N . GLU A 1 511 ? 12.374 -11.393 -38.808 1.00 39.16 511 GLU A N 1
ATOM 3965 C CA . GLU A 1 511 ? 11.481 -12.403 -39.405 1.00 39.16 511 GLU A CA 1
ATOM 3966 C C . GLU A 1 511 ? 11.182 -13.543 -38.432 1.00 39.16 511 GLU A C 1
ATOM 3968 O O . GLU A 1 511 ? 10.038 -13.971 -38.278 1.00 39.16 511 GLU A O 1
ATOM 3973 N N . LYS A 1 512 ? 12.219 -14.069 -37.765 1.00 40.44 512 LYS A N 1
ATOM 3974 C CA . LYS A 1 512 ? 12.024 -15.129 -36.775 1.00 40.44 512 LYS A CA 1
ATOM 3975 C C . LYS A 1 512 ? 11.144 -14.618 -35.644 1.00 40.44 512 LYS A C 1
ATOM 3977 O O . LYS A 1 512 ? 10.229 -15.336 -35.271 1.00 40.44 512 LYS A O 1
ATOM 3982 N N . THR A 1 513 ? 11.399 -13.420 -35.123 1.00 40.09 513 THR A N 1
ATOM 3983 C CA . THR A 1 513 ? 10.662 -12.804 -34.007 1.00 40.09 513 THR A CA 1
ATOM 3984 C C . THR A 1 513 ? 9.214 -12.471 -34.377 1.00 40.09 513 THR A C 1
ATOM 3986 O O . THR A 1 513 ? 8.318 -12.871 -33.638 1.00 40.09 513 THR A O 1
ATOM 3989 N N . ALA A 1 514 ? 8.976 -11.878 -35.548 1.00 42.12 514 ALA A N 1
ATOM 3990 C CA . ALA A 1 514 ? 7.666 -11.577 -36.122 1.00 42.12 514 ALA A CA 1
ATOM 3991 C C . ALA A 1 514 ? 6.837 -12.843 -36.388 1.00 42.12 514 ALA A C 1
ATOM 3993 O O . ALA A 1 514 ? 5.663 -12.886 -36.039 1.00 42.12 514 ALA A O 1
ATOM 3994 N N . ARG A 1 515 ? 7.451 -13.942 -36.858 1.00 42.25 515 ARG A N 1
ATOM 3995 C CA . ARG A 1 515 ? 6.791 -15.266 -36.930 1.00 42.25 515 ARG A CA 1
ATOM 3996 C C . ARG A 1 515 ? 6.434 -15.858 -35.552 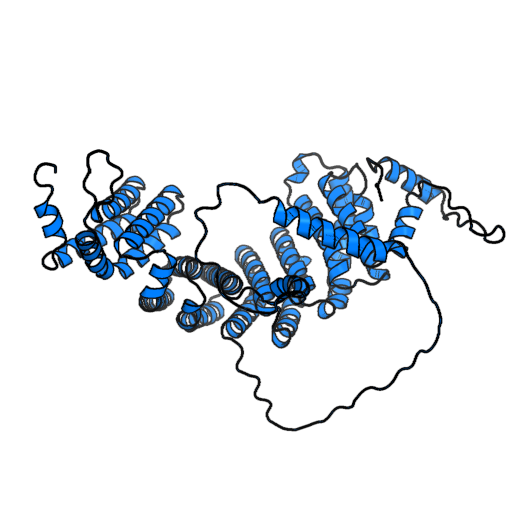1.00 42.25 515 ARG A C 1
ATOM 3998 O O . ARG A 1 515 ? 5.717 -16.856 -35.496 1.00 42.25 515 ARG A O 1
ATOM 4005 N N . TRP A 1 516 ? 6.909 -15.276 -34.443 1.00 39.09 516 TRP A N 1
ATOM 4006 C CA . TRP A 1 516 ? 6.404 -15.553 -33.091 1.00 39.09 516 TRP A CA 1
ATOM 4007 C C . TRP A 1 516 ? 5.424 -14.482 -32.578 1.00 39.09 516 TRP A C 1
ATOM 4009 O O . TRP A 1 516 ? 4.956 -14.639 -31.460 1.00 39.09 516 TRP A O 1
ATOM 4019 N N . ILE A 1 517 ? 5.071 -13.425 -33.309 1.00 43.84 517 ILE A N 1
ATOM 4020 C CA . ILE A 1 517 ? 3.974 -12.532 -32.900 1.00 43.84 517 ILE A CA 1
ATOM 4021 C C . ILE A 1 517 ? 2.677 -13.202 -33.378 1.00 43.84 517 ILE A C 1
ATOM 4023 O O . ILE A 1 517 ? 2.458 -13.415 -34.566 1.00 43.84 517 ILE A O 1
ATOM 4027 N N . ARG A 1 518 ? 1.876 -13.702 -32.429 1.00 39.97 518 ARG A N 1
ATOM 4028 C CA . ARG A 1 518 ? 0.917 -14.801 -32.689 1.00 39.97 518 ARG A CA 1
ATOM 4029 C C . ARG A 1 518 ? -0.395 -14.395 -33.375 1.00 39.97 518 ARG A C 1
ATOM 4031 O O . ARG A 1 518 ? -1.223 -15.256 -33.662 1.00 39.97 518 ARG A O 1
ATOM 4038 N N . GLN A 1 519 ? -0.573 -13.101 -33.575 1.00 38.75 519 GLN A N 1
ATOM 4039 C CA . GLN A 1 519 ? -1.637 -12.411 -34.299 1.00 38.75 519 GLN A CA 1
ATOM 4040 C C . GLN A 1 519 ? -0.971 -11.190 -34.955 1.00 38.75 519 GLN A C 1
ATOM 4042 O O . GLN A 1 519 ? 0.105 -10.801 -34.484 1.00 38.75 519 GLN A O 1
ATOM 4047 N N . PRO A 1 520 ? -1.572 -10.546 -35.970 1.00 37.62 520 PRO A N 1
ATOM 4048 C CA . PRO A 1 520 ? -1.205 -9.166 -36.262 1.00 37.62 520 PRO A CA 1
ATOM 4049 C C . PRO A 1 520 ? -1.234 -8.333 -34.971 1.00 37.62 520 PRO A C 1
ATOM 4051 O O . PRO A 1 520 ? -2.050 -8.557 -34.066 1.00 37.62 520 PRO A O 1
ATOM 4054 N N . ILE A 1 521 ? -0.323 -7.368 -34.875 1.00 39.47 521 ILE A N 1
ATOM 4055 C CA . ILE A 1 521 ? -0.618 -6.194 -34.066 1.00 39.47 521 ILE A CA 1
ATOM 4056 C C . ILE A 1 521 ? -1.598 -5.411 -34.932 1.00 39.47 521 ILE A C 1
ATOM 4058 O O . ILE A 1 521 ? -1.179 -4.750 -35.874 1.00 39.47 521 ILE A O 1
ATOM 4062 N N . ASP A 1 522 ? -2.891 -5.577 -34.665 1.00 31.95 522 ASP A N 1
ATOM 4063 C CA . ASP A 1 522 ? -3.884 -4.609 -35.119 1.00 31.95 522 ASP A CA 1
ATOM 4064 C C . ASP A 1 522 ? -3.504 -3.288 -34.424 1.00 31.95 522 ASP A C 1
ATOM 4066 O O . ASP A 1 522 ? -3.524 -3.214 -33.186 1.00 31.95 522 ASP A O 1
ATOM 4070 N N . LEU A 1 523 ? -2.995 -2.350 -35.229 1.00 35.66 523 LEU A N 1
ATOM 4071 C CA . LEU A 1 523 ? -2.444 -1.042 -34.854 1.00 35.66 523 LEU A CA 1
ATOM 4072 C C . LEU A 1 523 ? -3.529 0.035 -34.970 1.00 35.66 523 LEU A C 1
ATOM 4074 O O . LEU A 1 523 ? -4.264 -0.004 -35.982 1.00 35.66 523 LEU A O 1
#

Solvent-accessible surface area (backbone atoms only — not comparable to full-atom values): 30079 Å² total; per-residue (Å²): 139,88,88,60,81,62,68,58,59,56,56,58,64,34,82,91,33,44,72,59,49,52,49,54,52,52,51,31,45,48,39,37,57,71,54,86,50,69,67,55,21,51,48,26,37,49,51,56,31,44,75,71,72,53,65,105,48,91,90,63,91,68,80,71,53,75,70,56,42,46,50,49,7,66,56,48,54,78,47,39,70,61,51,53,54,41,39,43,44,28,40,64,70,48,91,46,65,71,53,22,50,46,32,51,48,36,53,50,55,49,27,48,44,47,75,29,98,38,66,36,58,50,45,56,80,45,34,71,63,51,46,54,53,43,48,62,33,56,83,39,36,94,82,34,73,60,42,49,53,40,51,33,51,51,41,68,41,47,57,63,85,50,51,79,67,46,46,63,50,50,50,55,49,48,60,46,45,79,73,38,90,50,82,62,34,54,49,50,51,48,28,53,35,29,47,39,54,28,48,42,65,56,57,59,61,65,64,68,50,37,61,53,34,70,69,30,70,81,63,69,88,74,71,88,80,76,90,72,73,73,98,61,88,74,94,61,83,91,84,65,70,66,66,53,52,57,50,51,58,51,55,59,60,56,48,72,65,68,75,68,86,89,87,84,88,81,89,87,87,90,88,87,85,81,90,85,78,93,77,90,73,90,67,88,79,75,71,76,81,71,56,69,71,52,50,51,39,49,56,52,40,55,58,35,49,63,43,57,71,48,90,49,65,72,46,27,48,45,36,37,58,30,47,43,33,32,48,64,62,28,45,92,41,52,90,60,38,52,62,50,50,57,66,34,41,69,57,45,52,41,31,56,75,68,57,59,69,69,40,20,53,42,34,50,51,31,48,56,53,44,37,65,62,52,25,65,84,41,29,71,54,40,62,68,76,42,46,63,58,53,31,52,49,41,54,68,43,45,70,52,47,41,71,53,60,82,72,44,75,76,37,69,66,45,51,44,53,41,50,49,38,65,42,48,18,63,49,37,58,39,25,68,52,53,68,86,55,44,52,51,50,47,63,34,37,54,75,30,50,29,62,60,29,54,65,72,42,25,55,23,24,53,48,23,52,61,30,42,42,72,71,39,46,63,66,45,51,49,55,49,39,76,46,60,55,94,66,85,79,72,50,97,44,98,85,48,81,58,86,70,79,79,55,75,68,53,48,67,49,24,54,56,42,50,75,25,38,91,58,82,81,86,124

Sequence (523 aa):
MHSAYGDIILTFYEPSILPRLGFAVSLLLGLAEQEKSKQIKIAALKCLQVLLLQCDCDDHPRSLGELEQKQLGDLFASFLPGISTALTRVITGDQTLLISQAATSAMMDICHACGYDSLQQLINQNSDYLVNGISLNLRHLSLHPHTPKVLEVMLRNSDASLLPLVADVVQDVLATLDQFYDKRATSFVSVLHALLAALAQWFPDTSDLGQLQEQIIGEEGSHLSQRSTTLQDRLENITTAEDIEQFLLNYLKEKDVADGNVSEFDEEEEQSDPPKVDENDTGPHVEPPLPLQIQIATDVMERCIHLLSDKNLKIRLKVLDVLDLCVVVLQSHQNQLLPLAHRAWPPLVRRLTNDDPLAVLRAFKVLRTLGGKCGDFLRSRFCKDVLPKLAGSLVAQAPVSARAGPVYTHTLAFKLQLAVLQGLGPLCERLDLGEGDLNKVADACLIYLSAKQPVKLQEAARRVFFHLMKVDPDCTWFLLNELYCPEQLLPPHPACDGVTPPWPEAMAAAEKTARWIRQPIDL

Foldseek 3Di:
DPDPPPPVLLVCLDPVNLVVVLVLLLVLLCQLQPDPDPVSNLVSLVVLLVNLVDDPDPPRPDDDDPVSLQSQLVSCVVCLLVLLVSLLNSLQVDPDPVSVVSSVVSNVSNCVSNPHPFPASSCLVCVLVLLVVLQVVVVVCVVVVCSLSSLLVSLVSYAPSNLVSCLVVLVVLLVVLVVDPDPCVLSSLSSLLSNLVSLCVRCVDCVVVVVVVVVPVVPDPDDDDDPDDDPDDPVDDDDDVVVVVVVVVVVVVVVVVVVDDDDDDDDDDDDDDDDDDDDDDPDPPPDDPPPSLLVSLLSLLVSLLVQCPDPDPSSVLSSLSSLLSSLSSCLVVCVRLLVSCVSNLVSLLCQCAPDDLSSVLSSLSSVLSSLQRNAQSCLVVCLPRPLVRLLVLLQVCLVVQLQDDPCCCVDSSVVSLLSSLQRQLSSCQSRLHDPVSLVSVLVSLLSQLFLSGDVSSNVSSVSSLVSSCVSPVPSSVVVVVLLPDPDQDDDPDPVDDGPDDDDPPSNVVSVVRVVRNPDPPPD

Secondary structure (DSSP, 8-state):
--S-TTHHHHHTTSTTTHHHHHHHHHHHHHHHHH-S-HHHHHHHHHHHHHTTT----TT---PPPHHHHHHHHHHHHTTHHHHHHHHHHHHHH---HHHHHHHHHHHHHHHHHTT-S-HHHHHHHTHHHHHHHHHHHHTTTTT-TTHHHHHHHHHHS--GGGHHHHHHHHHHHHHHHHH--SHHHHHHHHHHHHHHHHHHHHS--HHHHHHHHTTTTTS--------SS-SSS-SS----HHHHHHHHHHHHHHHHHHT---------------PPPP--------PPPPPHHHHHHHHHHHHHHHHTT-S-HHHHHHHHHHHHHHHHHHTT-HHHHHHHHHHHHHHHHHHHHSS-HHHHHHHHHHHHHHHHHHTHHHHHHHHHHTHHHHHHHHHHHHHHHTT--GGGGGSHHHHHHHHHHHHHHHHHHHTT--HHHHHHHHHHHHTTSSTTS-HHHHHHHHHHHHHHHHH-HHHHHHHHHHHH-SS----SSTTSPP-PPS-HHHHHHHHHHHTTS-S----

Radius of gyration: 32.4 Å; Cα contacts (8 Å, |Δi|>4): 479; chains: 1; bounding box: 69×66×97 Å

Nearest PDB structures (foldseek):
  7z8v-assembly1_D  TM=3.696E-01  e=1.922E-04  Homo sapiens
  3grl-assembly1_A  TM=3.547E-01  e=1.121E-01  Bos taurus
  3gq2-assembly1_A  TM=2.132E-01  e=5.478E-02  Bos taurus
  6lst-assembly1_A  TM=3.129E-01  e=2.120E-01  Saccharomyces cerevisiae S288C
  8v00-assembly1_C  TM=1.841E-01  e=6.768E+00  Apocrypta bakeri

InterPro domains:
  IPR011989 Armadillo-like helical [G3DSA:1.25.10.10] (285-483)
  IPR016024 Armadillo-type fold [SSF48371] (33-482)
  IPR052587 TELO2-interacting protein 1 homolog [PTHR18460] (93-488)
  IPR057566 TTI1, N-terminal TPR domain [PF24173] (1-96)
  IPR057567 TTI1, C-terminal TPR domain [PF24181] (191-477)

Organism: Myotis myotis (NCBI:txid51298)

Mean predicted aligned error: 15.68 Å